Protein AF-0000000084804340 (afdb_homodimer)

InterPro domains:
  IPR000847 LysR, HTH, N-terminal domain [PF00126] (11-67)
  IPR000847 LysR, HTH, N-terminal domain [PS50931] (7-64)
  IPR005119 LysR, substrate-binding [PF03466] (95-293)
  IPR036388 Winged helix-like DNA-binding domain superfamily [G3DSA:1.10.10.10] (9-92)
  IPR036390 Winged helix DNA-binding domain superfamily [SSF46785] (9-114)
  IPR058163 LysR-type transcriptional regulator, proteobacterial-type [PTHR30537] (4-293)

pLDDT: mean 85.54, std 13.51, range [25.03, 98.12]

Radius of gyration: 24.51 Å; Cα contacts (8 Å, |Δi|>4): 1026; chains: 2; bounding box: 71×68×62 Å

Solvent-accessible surface area (backbone atoms only — not comparable to full-atom values): 31819 Å² total; per-residue (Å²): 131,85,75,78,88,68,73,58,64,67,22,50,50,40,43,40,35,23,64,73,62,33,19,51,56,57,23,8,61,74,69,72,47,52,44,66,55,36,51,48,30,44,50,50,45,24,59,74,68,72,45,68,35,61,39,82,47,88,96,35,41,41,63,29,73,60,19,48,56,49,37,54,52,49,46,49,49,48,49,48,48,48,47,46,47,56,61,59,36,79,56,84,55,63,67,49,34,35,35,24,37,46,34,50,43,73,56,44,46,57,86,49,40,58,80,67,28,33,84,90,67,54,40,29,40,36,43,38,54,37,92,71,80,68,53,54,90,74,58,69,26,63,31,38,38,42,72,34,69,88,66,75,57,62,80,66,38,36,56,42,82,71,44,69,44,51,38,38,40,26,24,10,61,71,39,54,72,74,39,80,83,59,84,46,72,67,52,54,52,72,41,59,33,37,24,33,92,48,64,58,65,55,52,51,48,38,44,68,71,69,48,79,88,68,65,84,76,47,53,37,23,26,47,43,56,51,47,21,42,48,38,7,53,72,40,73,33,38,11,64,39,33,54,74,64,38,43,66,36,46,73,74,52,48,25,40,74,59,49,93,65,93,26,68,76,48,27,36,30,43,34,32,41,50,92,45,51,81,37,68,70,48,42,52,49,51,54,46,50,50,61,74,49,54,90,100,129,85,76,77,85,67,74,59,64,68,23,50,51,42,42,39,37,23,64,73,63,34,20,52,57,57,24,7,62,73,70,72,45,51,44,67,55,35,52,48,29,42,50,52,45,25,60,74,68,72,44,69,36,62,39,82,48,90,96,34,42,41,62,30,74,64,18,48,56,49,38,52,51,48,46,48,49,48,48,48,47,49,46,44,48,58,60,59,37,78,57,82,54,61,68,49,34,35,37,25,37,46,33,51,42,72,58,47,46,56,86,50,40,56,81,68,28,32,85,89,68,53,41,30,40,36,42,38,54,38,91,70,79,69,54,52,90,75,58,70,24,62,30,36,39,43,73,33,70,87,65,74,58,62,80,66,37,37,57,42,83,73,44,70,44,50,38,37,40,28,24,11,59,70,37,55,72,75,39,79,84,58,82,45,71,68,52,52,53,72,42,59,32,37,24,33,91,49,64,57,65,55,54,52,48,37,43,69,70,71,48,79,88,68,65,84,75,47,54,37,23,26,46,42,54,51,47,20,42,50,40,8,54,71,41,72,33,38,10,67,40,34,55,75,65,37,44,67,35,47,73,73,51,47,27,40,74,59,50,94,66,94,27,71,76,49,26,36,29,42,35,31,41,50,92,46,52,79,36,68,69,48,43,50,50,51,54,48,49,51,59,73,49,53,91,100

Structure (mmCIF, N/CA/C/O backbone):
data_AF-0000000084804340-model_v1
#
loop_
_entity.id
_entity.type
_entity.pdbx_description
1 polymer 'Transcriptional regulator, LysR family'
#
loop_
_atom_site.group_PDB
_atom_site.id
_atom_site.type_symbol
_atom_site.label_atom_id
_atom_site.label_alt_id
_atom_site.label_comp_id
_atom_site.label_asym_id
_atom_site.label_entity_id
_atom_site.label_seq_id
_atom_site.pdbx_PDB_ins_code
_atom_site.Cartn_x
_atom_site.Cartn_y
_atom_site.Cartn_z
_atom_site.occupancy
_atom_site.B_iso_or_equiv
_atom_site.auth_seq_id
_atom_site.auth_comp_id
_atom_site.auth_asym_id
_atom_site.auth_atom_id
_atom_site.pdbx_PDB_model_num
ATOM 1 N N . MET A 1 1 ? -39.438 -0.736 14.555 1 25.03 1 MET A N 1
ATOM 2 C CA . MET A 1 1 ? -38.281 -0.896 13.703 1 25.03 1 MET A CA 1
ATOM 3 C C . MET A 1 1 ? -38.031 0.36 12.875 1 25.03 1 MET A C 1
ATOM 5 O O . MET A 1 1 ? -38.781 0.659 11.953 1 25.03 1 MET A O 1
ATOM 9 N N . THR A 1 2 ? -37.688 1.571 13.32 1 29.97 2 THR A N 1
ATOM 10 C CA . THR A 1 2 ? -37.75 2.863 12.648 1 29.97 2 THR A CA 1
ATOM 11 C C . THR A 1 2 ? -36.906 2.834 11.359 1 29.97 2 THR A C 1
ATOM 13 O O . THR A 1 2 ? -35.75 2.43 11.375 1 29.97 2 THR A O 1
ATOM 16 N N . ARG A 1 3 ? -37.5 2.725 10.18 1 33.59 3 ARG A N 1
ATOM 17 C CA . ARG A 1 3 ? -37 2.65 8.805 1 33.59 3 ARG A CA 1
ATOM 18 C C . ARG A 1 3 ? -35.969 3.74 8.531 1 33.59 3 ARG A C 1
ATOM 20 O O . ARG A 1 3 ? -36.25 4.926 8.719 1 33.59 3 ARG A O 1
ATOM 27 N N . ARG A 1 4 ? -34.688 3.559 8.664 1 48.66 4 ARG A N 1
ATOM 28 C CA . ARG A 1 4 ? -33.625 4.477 8.32 1 48.66 4 ARG A CA 1
ATOM 29 C C . ARG A 1 4 ? -33.938 5.258 7.055 1 48.66 4 ARG A C 1
ATOM 31 O O . ARG A 1 4 ? -34.344 4.676 6.043 1 48.66 4 ARG A O 1
ATOM 38 N N . ARG A 1 5 ? -34.375 6.449 7.164 1 59.34 5 ARG A N 1
ATOM 39 C CA . ARG A 1 5 ? -34.625 7.309 6.012 1 59.34 5 ARG A CA 1
ATOM 40 C C . ARG A 1 5 ? -33.375 7.469 5.16 1 59.34 5 ARG A C 1
ATOM 42 O O . ARG A 1 5 ? -32.469 8.227 5.512 1 59.34 5 ARG A O 1
ATOM 49 N N . LEU A 1 6 ? -33.219 6.5 4.199 1 64 6 LEU A N 1
ATOM 50 C CA . LEU A 1 6 ? -32.094 6.52 3.279 1 64 6 LEU A CA 1
ATOM 51 C C . LEU A 1 6 ? -32.375 7.391 2.066 1 64 6 LEU A C 1
ATOM 53 O O . LEU A 1 6 ? -33.5 7.422 1.581 1 64 6 LEU A O 1
ATOM 57 N N . PRO A 1 7 ? -31.344 8.234 1.74 1 73.69 7 PRO A N 1
ATOM 58 C CA . PRO A 1 7 ? -31.516 8.859 0.427 1 73.69 7 PRO A CA 1
ATOM 59 C C . PRO A 1 7 ? -31.641 7.832 -0.701 1 73.69 7 PRO A C 1
ATOM 61 O O . PRO A 1 7 ? -31.453 6.637 -0.473 1 73.69 7 PRO A O 1
ATOM 64 N N . SER A 1 8 ? -32.125 8.32 -1.778 1 74.38 8 SER A N 1
ATOM 65 C CA . SER A 1 8 ? -32.156 7.473 -2.967 1 74.38 8 SER A CA 1
ATOM 66 C C . SER A 1 8 ? -30.812 6.805 -3.221 1 74.38 8 SER A C 1
ATOM 68 O O . SER A 1 8 ? -29.781 7.477 -3.303 1 74.38 8 SER A O 1
ATOM 70 N N . LEU A 1 9 ? -30.812 5.551 -3.332 1 74.94 9 LEU A N 1
ATOM 71 C CA . LEU A 1 9 ? -29.594 4.805 -3.582 1 74.94 9 LEU A CA 1
ATOM 72 C C . LEU A 1 9 ? -28.984 5.188 -4.93 1 74.94 9 LEU A C 1
ATOM 74 O O . LEU A 1 9 ? -27.766 5.215 -5.078 1 74.94 9 LEU A O 1
ATOM 78 N N . ILE A 1 10 ? -29.875 5.484 -5.844 1 76.44 10 ILE A N 1
ATOM 79 C CA . ILE A 1 10 ? -29.406 5.879 -7.164 1 76.44 10 ILE A CA 1
ATOM 80 C C . ILE A 1 10 ? -28.703 7.234 -7.078 1 76.44 10 ILE A C 1
ATOM 82 O O . ILE A 1 10 ? -27.688 7.461 -7.738 1 76.44 10 ILE A O 1
ATOM 86 N N . ALA A 1 11 ? -29.25 8.07 -6.223 1 81.88 11 ALA A N 1
ATOM 87 C CA . ALA A 1 11 ? -28.609 9.367 -6.02 1 81.88 11 ALA A CA 1
ATOM 88 C C . ALA A 1 11 ? -27.266 9.219 -5.328 1 81.88 11 ALA A C 1
ATOM 90 O O . ALA A 1 11 ? -26.297 9.922 -5.668 1 81.88 11 ALA A O 1
ATOM 91 N N . LEU A 1 12 ? -27.234 8.289 -4.43 1 82 12 LEU A N 1
ATOM 92 C CA . LEU A 1 12 ? -25.969 8.023 -3.75 1 82 12 LEU A CA 1
ATOM 93 C C . LEU A 1 12 ? -24.922 7.484 -4.727 1 82 12 LEU A C 1
ATOM 95 O O . LEU A 1 12 ? -23.75 7.875 -4.672 1 82 12 LEU A O 1
ATOM 99 N N . ARG A 1 13 ? -25.328 6.598 -5.559 1 83.12 13 ARG A N 1
ATOM 100 C CA . ARG A 1 13 ? -24.438 6.031 -6.562 1 83.12 13 ARG A CA 1
ATOM 101 C C . ARG A 1 13 ? -23.938 7.102 -7.535 1 83.12 13 ARG A C 1
ATOM 103 O O . ARG A 1 13 ? -22.766 7.113 -7.914 1 83.12 13 ARG A O 1
ATOM 110 N N . ALA A 1 14 ? -24.828 7.965 -7.953 1 84.81 14 ALA A N 1
ATOM 111 C CA . ALA A 1 14 ? -24.469 9.078 -8.836 1 84.81 14 ALA A CA 1
ATOM 112 C C . ALA A 1 14 ? -23.438 9.984 -8.172 1 84.81 14 ALA A C 1
ATOM 114 O O . ALA A 1 14 ? -22.438 10.359 -8.797 1 84.81 14 ALA A O 1
ATOM 115 N N . PHE A 1 15 ? -23.688 10.242 -6.906 1 88 15 PHE A N 1
ATOM 116 C CA . PHE A 1 15 ? -22.781 11.086 -6.133 1 88 15 PHE A CA 1
ATOM 117 C C . PHE A 1 15 ? -21.406 10.438 -6.02 1 88 15 PHE A C 1
ATOM 119 O O . PHE A 1 15 ? -20.375 11.094 -6.223 1 88 15 PHE A O 1
ATOM 126 N N . GLU A 1 16 ? -21.516 9.234 -5.676 1 85.5 16 GLU A N 1
ATOM 127 C CA . GLU A 1 16 ? -20.266 8.492 -5.531 1 85.5 16 GLU A CA 1
ATOM 128 C C . GLU A 1 16 ? -19.469 8.5 -6.832 1 85.5 16 GLU A C 1
ATOM 130 O O . GLU A 1 16 ? -18.266 8.719 -6.82 1 85.5 16 GLU A O 1
ATOM 135 N N . SER A 1 17 ? -20.078 8.305 -7.969 1 83.44 17 SER A N 1
ATOM 136 C CA . SER A 1 17 ? -19.453 8.297 -9.289 1 83.44 17 SER A CA 1
ATOM 137 C C . SER A 1 17 ? -18.875 9.664 -9.641 1 83.44 17 SER A C 1
ATOM 139 O O . SER A 1 17 ? -17.75 9.773 -10.133 1 83.44 17 SER A O 1
ATOM 141 N N . VAL A 1 18 ? -19.609 10.633 -9.32 1 85.75 18 VAL A N 1
ATOM 142 C CA . VAL A 1 18 ? -19.172 11.992 -9.609 1 85.75 18 VAL A CA 1
ATOM 143 C C . VAL A 1 18 ? -17.938 12.32 -8.758 1 85.75 18 VAL A C 1
ATOM 145 O O . VAL A 1 18 ? -17 12.945 -9.234 1 85.75 18 VAL A O 1
ATOM 148 N N . GLY A 1 19 ? -18.078 11.945 -7.578 1 83.19 19 GLY A N 1
ATOM 149 C CA . GLY A 1 19 ? -16.938 12.18 -6.703 1 83.19 19 GLY A CA 1
ATOM 150 C C . GLY A 1 19 ? -15.672 11.484 -7.172 1 83.19 19 GLY A C 1
ATOM 151 O O . GLY A 1 19 ? -14.578 12.055 -7.082 1 83.19 19 GLY A O 1
ATOM 152 N N . ARG A 1 20 ? -15.852 10.383 -7.633 1 75.69 20 ARG A N 1
ATOM 153 C CA . ARG A 1 20 ? -14.734 9.562 -8.086 1 75.69 20 ARG A CA 1
ATOM 154 C C . ARG A 1 20 ? -14.188 10.07 -9.414 1 75.69 20 ARG A C 1
ATOM 156 O O . ARG A 1 20 ? -12.969 10.156 -9.602 1 75.69 20 ARG A O 1
ATOM 163 N N . THR A 1 21 ? -15.086 10.492 -10.344 1 74.56 21 THR A N 1
ATOM 164 C CA . THR A 1 21 ? -14.703 10.828 -11.711 1 74.56 21 THR A CA 1
ATOM 165 C C . THR A 1 21 ? -14.445 12.328 -11.844 1 74.56 21 THR A C 1
ATOM 167 O O . THR A 1 21 ? -13.805 12.766 -12.805 1 74.56 21 THR A O 1
ATOM 170 N N . GLY A 1 22 ? -15.062 13.023 -10.914 1 78 22 GLY A N 1
ATOM 171 C CA . GLY A 1 22 ? -14.977 14.477 -10.961 1 78 22 GLY A CA 1
ATOM 172 C C . GLY A 1 22 ? -15.789 15.094 -12.086 1 78 22 GLY A C 1
ATOM 173 O O . GLY A 1 22 ? -15.578 16.25 -12.445 1 78 22 GLY A O 1
ATOM 174 N N . SER A 1 23 ? -16.641 14.242 -12.672 1 82.25 23 SER A N 1
ATOM 175 C CA . SER A 1 23 ? -17.359 14.688 -13.859 1 82.25 23 SER A CA 1
ATOM 176 C C . SER A 1 23 ? -18.781 14.125 -13.867 1 82.25 23 SER A C 1
ATOM 178 O O . SER A 1 23 ? -18.984 12.922 -13.68 1 82.25 23 SER A O 1
ATOM 180 N N . VAL A 1 24 ? -19.703 15.039 -14.133 1 85.62 24 VAL A N 1
ATOM 181 C CA . VAL A 1 24 ? -21.109 14.648 -14.25 1 85.62 24 VAL A CA 1
ATOM 182 C C . VAL A 1 24 ? -21.312 13.82 -15.516 1 85.62 24 VAL A C 1
ATOM 184 O O . VAL A 1 24 ? -22.047 12.828 -15.5 1 85.62 24 VAL A O 1
ATOM 187 N N . ARG A 1 25 ? -20.594 14.219 -16.469 1 84.75 25 ARG A N 1
ATOM 188 C CA . ARG A 1 25 ? -20.703 13.477 -17.719 1 84.75 25 ARG A CA 1
ATOM 189 C C . ARG A 1 25 ? -20.141 12.07 -17.578 1 84.75 25 ARG A C 1
ATOM 191 O O . ARG A 1 25 ? -20.766 11.102 -18.016 1 84.75 25 ARG A O 1
ATOM 198 N N . ALA A 1 26 ? -19.016 12.008 -17.016 1 81.5 26 ALA A N 1
ATOM 199 C CA . ALA A 1 26 ? -18.375 10.719 -16.828 1 81.5 26 ALA A CA 1
ATOM 200 C C . ALA A 1 26 ? -19.234 9.805 -15.945 1 81.5 26 ALA A C 1
ATOM 202 O O . ALA A 1 26 ? -19.328 8.602 -16.203 1 81.5 26 ALA A O 1
ATOM 203 N N . ALA A 1 27 ? -19.797 10.375 -15.008 1 85.44 27 ALA A N 1
ATOM 204 C CA . ALA A 1 27 ? -20.703 9.617 -14.133 1 85.44 27 ALA A CA 1
ATOM 205 C C . ALA A 1 27 ? -21.906 9.102 -14.906 1 85.44 27 ALA A C 1
ATOM 207 O O . ALA A 1 27 ? -22.344 7.965 -14.703 1 85.44 27 ALA A O 1
ATOM 208 N N . GLY A 1 28 ? -22.438 9.906 -15.672 1 84.88 28 GLY A N 1
ATOM 209 C CA . GLY A 1 28 ? -23.531 9.477 -16.516 1 84.88 28 GLY A CA 1
ATOM 210 C C . GLY A 1 28 ? -23.188 8.289 -17.391 1 84.88 28 GLY A C 1
ATOM 211 O O . GLY A 1 28 ? -23.953 7.328 -17.484 1 84.88 28 GLY A O 1
ATOM 212 N N . ASP A 1 29 ? -22.031 8.344 -17.938 1 78.25 29 ASP A N 1
ATOM 213 C CA . ASP A 1 29 ? -21.547 7.246 -18.766 1 78.25 29 ASP A CA 1
ATOM 214 C C . ASP A 1 29 ? -21.406 5.965 -17.953 1 78.25 29 ASP A C 1
ATOM 216 O O . ASP A 1 29 ? -21.828 4.895 -18.391 1 78.25 29 ASP A O 1
ATOM 220 N N . GLU A 1 30 ? -20.922 6.117 -16.812 1 76.5 30 GLU A N 1
ATOM 221 C CA . GLU A 1 30 ? -20.719 4.969 -15.938 1 76.5 30 GLU A CA 1
ATOM 222 C C . GLU A 1 30 ? -22.047 4.34 -15.516 1 76.5 30 GLU A C 1
ATOM 224 O O . GLU A 1 30 ? -22.156 3.115 -15.461 1 76.5 30 GLU A O 1
ATOM 229 N N . LEU A 1 31 ? -23 5.133 -15.289 1 77.94 31 LEU A N 1
ATOM 230 C CA . LEU A 1 31 ? -24.266 4.676 -14.758 1 77.94 31 LEU A CA 1
ATOM 231 C C . LEU A 1 31 ? -25.266 4.422 -15.883 1 77.94 31 LEU A C 1
ATOM 233 O O . LEU A 1 31 ? -26.406 3.992 -15.633 1 77.94 31 LEU A O 1
ATOM 237 N N . ALA A 1 32 ? -24.75 4.711 -17.109 1 77.69 32 ALA A N 1
ATOM 238 C CA . ALA A 1 32 ? -25.578 4.52 -18.312 1 77.69 32 ALA A CA 1
ATOM 239 C C . ALA A 1 32 ? -26.859 5.352 -18.219 1 77.69 32 ALA A C 1
ATOM 241 O O . ALA A 1 32 ? -27.953 4.852 -18.5 1 77.69 32 ALA A O 1
ATOM 242 N N . VAL A 1 33 ? -26.719 6.598 -17.766 1 80.06 33 VAL A N 1
ATOM 243 C CA . VAL A 1 33 ? -27.797 7.57 -17.719 1 80.06 33 VAL A CA 1
ATOM 244 C C . VAL A 1 33 ? -27.312 8.914 -18.266 1 80.06 33 VAL A C 1
ATOM 246 O O . VAL A 1 33 ? -26.109 9.117 -18.438 1 80.06 33 VAL A O 1
ATOM 249 N N . SER A 1 34 ? -28.203 9.773 -18.641 1 82.88 34 SER A N 1
ATOM 250 C CA . SER A 1 34 ? -27.844 11.086 -19.156 1 82.88 34 SER A CA 1
ATOM 251 C C . SER A 1 34 ? -27.234 11.961 -18.062 1 82.88 34 SER A C 1
ATOM 253 O O . SER A 1 34 ? -27.469 11.734 -16.875 1 82.88 34 SER A O 1
ATOM 255 N N . HIS A 1 35 ? -26.469 12.938 -18.531 1 87.69 35 HIS A N 1
ATOM 256 C CA . HIS A 1 35 ? -25.875 13.898 -17.609 1 87.69 35 HIS A CA 1
ATOM 257 C C . HIS A 1 35 ? -26.953 14.664 -16.859 1 87.69 35 HIS A C 1
ATOM 259 O O . HIS A 1 35 ? -26.766 15.008 -15.68 1 87.69 35 HIS A O 1
ATOM 265 N N . THR A 1 36 ? -28.062 14.859 -17.5 1 87.69 36 THR A N 1
ATOM 266 C CA . THR A 1 36 ? -29.156 15.57 -16.875 1 87.69 36 THR A CA 1
ATOM 267 C C . THR A 1 36 ? -29.719 14.773 -15.703 1 87.69 36 THR A C 1
ATOM 269 O O . THR A 1 36 ? -30.078 15.336 -14.664 1 87.69 36 THR A O 1
ATOM 272 N N . VAL A 1 37 ? -29.797 13.492 -15.906 1 84.56 37 VAL A N 1
ATOM 273 C CA . VAL A 1 37 ? -30.281 12.578 -14.883 1 84.56 37 VAL A CA 1
ATOM 274 C C . VAL A 1 37 ? -29.312 12.562 -13.703 1 84.56 37 VAL A C 1
ATOM 276 O O . VAL A 1 37 ? -29.734 12.617 -12.547 1 84.56 37 VAL A O 1
ATOM 279 N N . VAL A 1 38 ? -28.062 12.508 -13.992 1 91.25 38 VAL A N 1
ATOM 280 C CA . VAL A 1 38 ? -27.047 12.523 -12.938 1 91.25 38 VAL A CA 1
ATOM 281 C C . VAL A 1 38 ? -27.141 13.828 -12.148 1 91.25 38 VAL A C 1
ATOM 283 O O . VAL A 1 38 ? -27.125 13.82 -10.914 1 91.25 38 VAL A O 1
ATOM 286 N N . SER A 1 39 ? -27.25 14.938 -12.859 1 90.56 39 SER A N 1
ATOM 287 C CA . SER A 1 39 ? -27.359 16.25 -12.219 1 90.56 39 SER A CA 1
ATOM 288 C C . SER A 1 39 ? -28.578 16.328 -11.32 1 90.56 39 SER A C 1
ATOM 290 O O . SER A 1 39 ? -28.5 16.859 -10.211 1 90.56 39 SER A O 1
ATOM 292 N N . ARG A 1 40 ? -29.641 15.797 -11.75 1 88.88 40 ARG A N 1
ATOM 293 C CA . ARG A 1 40 ? -30.875 15.789 -10.969 1 88.88 40 ARG A CA 1
ATOM 294 C C . ARG A 1 40 ? -30.719 14.953 -9.703 1 88.88 40 ARG A C 1
ATOM 296 O O . ARG A 1 40 ? -31.172 15.352 -8.625 1 88.88 40 ARG A O 1
ATOM 303 N N . HIS A 1 41 ? -30.094 13.789 -9.883 1 87.81 41 HIS A N 1
ATOM 304 C CA . HIS A 1 41 ? -29.844 12.938 -8.734 1 87.81 41 HIS A CA 1
ATOM 305 C C . HIS A 1 41 ? -29 13.656 -7.691 1 87.81 41 HIS A C 1
ATOM 307 O O . HIS A 1 41 ? -29.266 13.562 -6.488 1 87.81 41 HIS A O 1
ATOM 313 N N . LEU A 1 42 ? -28 14.383 -8.141 1 90.69 42 LEU A N 1
ATOM 314 C CA . LEU A 1 42 ? -27.125 15.125 -7.242 1 90.69 42 LEU A CA 1
ATOM 315 C C . LEU A 1 42 ? -27.891 16.219 -6.512 1 90.69 42 LEU A C 1
ATOM 317 O O . LEU A 1 42 ? -27.719 16.406 -5.305 1 90.69 42 LEU A O 1
ATOM 321 N N . GLN A 1 43 ? -28.688 16.891 -7.246 1 90.31 43 GLN A N 1
ATOM 322 C CA . GLN A 1 43 ? -29.5 17.969 -6.668 1 90.31 43 GLN A CA 1
ATOM 323 C C . GLN A 1 43 ? -30.469 17.406 -5.625 1 90.31 43 GLN A C 1
ATOM 325 O O . GLN A 1 43 ? -30.609 17.984 -4.543 1 90.31 43 GLN A O 1
ATOM 330 N N . ASN A 1 44 ? -31.109 16.344 -6 1 86.56 44 ASN A N 1
ATOM 331 C CA . ASN A 1 44 ? -32.031 15.703 -5.082 1 86.56 44 ASN A CA 1
ATOM 332 C C . ASN A 1 44 ? -31.344 15.234 -3.809 1 86.56 44 ASN A C 1
ATOM 334 O O . ASN A 1 44 ? -31.891 15.359 -2.713 1 86.56 44 ASN A O 1
ATOM 338 N N . LEU A 1 45 ? -30.219 14.688 -3.986 1 87.38 45 LEU A N 1
ATOM 339 C CA . LEU A 1 45 ? -29.453 14.203 -2.842 1 87.38 45 LEU A CA 1
ATOM 34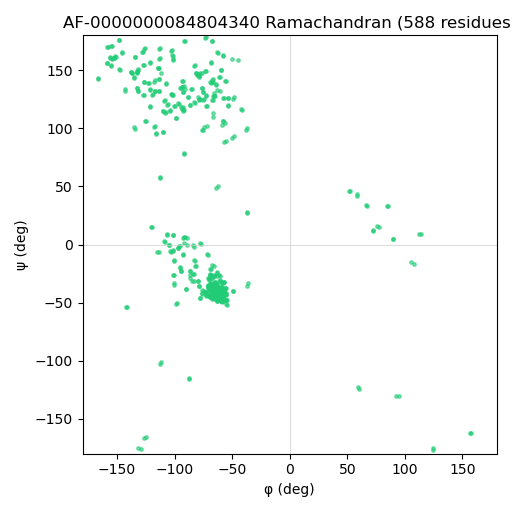0 C C . LEU A 1 45 ? -29.062 15.352 -1.916 1 87.38 45 LEU A C 1
ATOM 342 O O . LEU A 1 45 ? -29.234 15.25 -0.697 1 87.38 45 LEU A O 1
ATOM 346 N N . GLN A 1 46 ? -28.594 16.422 -2.539 1 90.69 46 GLN A N 1
ATOM 347 C CA . GLN A 1 46 ? -28.188 17.594 -1.762 1 90.69 46 GLN A CA 1
ATOM 348 C C . GLN A 1 46 ? -29.391 18.219 -1.061 1 90.69 46 GLN A C 1
ATOM 350 O O . GLN A 1 46 ? -29.297 18.641 0.094 1 90.69 46 GLN A O 1
ATOM 355 N N . LYS A 1 47 ? -30.531 18.234 -1.69 1 85.69 47 LYS A N 1
ATOM 356 C CA . LYS A 1 47 ? -31.781 18.734 -1.1 1 85.69 47 LYS A CA 1
ATOM 357 C C . LYS A 1 47 ? -32.219 17.859 0.07 1 85.69 47 LYS A C 1
ATOM 359 O O . LYS A 1 47 ? -32.625 18.375 1.116 1 85.69 47 LYS A O 1
ATOM 364 N N . PHE A 1 48 ? -32.156 16.609 -0.197 1 81.06 48 PHE A N 1
ATOM 365 C CA . PHE A 1 48 ? -32.531 15.656 0.842 1 81.06 48 PHE A CA 1
ATOM 366 C C . PHE A 1 48 ? -31.656 15.836 2.082 1 81.06 48 PHE A C 1
ATOM 368 O O . PHE A 1 48 ? -32.156 15.797 3.207 1 81.06 48 PHE A O 1
ATOM 375 N N . LEU A 1 49 ? -30.375 16.094 1.809 1 82.88 49 LEU A N 1
ATOM 376 C CA . LEU A 1 49 ? -29.406 16.172 2.896 1 82.88 49 LEU A CA 1
ATOM 377 C C . LEU A 1 49 ? -29.359 17.594 3.477 1 82.88 49 LEU A C 1
ATOM 379 O O . LEU A 1 49 ? -28.875 17.797 4.59 1 82.88 49 LEU A O 1
ATOM 383 N N . GLY A 1 50 ? -29.766 18.547 2.701 1 85.94 50 GLY A N 1
ATOM 384 C CA . GLY A 1 50 ? -29.75 19.938 3.123 1 85.94 50 GLY A CA 1
ATOM 385 C C . GLY A 1 50 ? -28.359 20.547 3.098 1 85.94 50 GLY A C 1
ATOM 386 O O . GLY A 1 50 ? -28.109 21.531 3.795 1 85.94 50 GLY A O 1
ATOM 387 N N . VAL A 1 51 ? -27.484 19.875 2.412 1 84.94 51 VAL A N 1
ATOM 388 C CA . VAL A 1 51 ? -26.125 20.375 2.326 1 84.94 51 VAL A CA 1
ATOM 389 C C . VAL A 1 51 ? -25.609 20.234 0.894 1 84.94 51 VAL A C 1
ATOM 391 O O . VAL A 1 51 ? -25.984 19.312 0.177 1 84.94 51 VAL A O 1
ATOM 394 N N . ALA A 1 52 ? -24.766 21.156 0.505 1 89 52 ALA A N 1
ATOM 395 C CA . ALA A 1 52 ? -24.094 21.047 -0.793 1 89 52 ALA A CA 1
ATOM 396 C C . ALA A 1 52 ? -22.938 20.062 -0.746 1 89 52 ALA A C 1
ATOM 398 O O . ALA A 1 52 ? -22.062 20.156 0.121 1 89 52 ALA A O 1
ATOM 399 N N . LEU A 1 53 ? -23.016 19.094 -1.673 1 89.25 53 LEU A N 1
ATOM 400 C CA . LEU A 1 53 ? -21.984 18.078 -1.719 1 89.25 53 LEU A CA 1
ATOM 401 C C . LEU A 1 53 ? -20.984 18.359 -2.836 1 89.25 53 LEU A C 1
ATOM 403 O O . LEU A 1 53 ? -19.844 17.906 -2.779 1 89.25 53 LEU A O 1
ATOM 407 N N . VAL A 1 54 ? -21.484 19.094 -3.877 1 89.19 54 VAL A N 1
ATOM 408 C CA . VAL A 1 54 ? -20.656 19.375 -5.051 1 89.19 54 VAL A CA 1
ATOM 409 C C . VAL A 1 54 ? -20.75 20.859 -5.41 1 89.19 54 VAL A C 1
ATOM 411 O O . VAL A 1 54 ? -21.734 21.516 -5.07 1 89.19 54 VAL A O 1
ATOM 414 N N . ARG A 1 55 ? -19.656 21.312 -5.953 1 86.12 55 ARG A N 1
ATOM 415 C CA . ARG A 1 55 ? -19.688 22.672 -6.496 1 86.12 55 ARG A CA 1
ATOM 416 C C . ARG A 1 55 ? -19.016 22.719 -7.863 1 86.12 55 ARG A C 1
ATOM 418 O O . ARG A 1 55 ? -18.125 21.922 -8.164 1 86.12 55 ARG A O 1
ATOM 425 N N . GLY A 1 56 ? -19.656 23.562 -8.641 1 80.25 56 GLY A N 1
ATOM 426 C CA . GLY A 1 56 ? -19.078 23.75 -9.969 1 80.25 56 GLY A CA 1
ATOM 427 C C . GLY A 1 56 ? -17.672 24.297 -9.938 1 80.25 56 GLY A C 1
ATOM 428 O O . GLY A 1 56 ? -17.344 25.125 -9.086 1 80.25 56 GLY A O 1
ATOM 429 N N . GLU A 1 57 ? -16.906 23.734 -10.609 1 70.81 57 GLU A N 1
ATOM 430 C CA . GLU A 1 57 ? -15.555 24.266 -10.805 1 70.81 57 GLU A CA 1
ATOM 431 C C . GLU A 1 57 ? -15.148 24.203 -12.281 1 70.81 57 GLU A C 1
ATOM 433 O O . GLU A 1 57 ? -14.727 23.156 -12.773 1 70.81 57 GLU A O 1
ATOM 438 N N . GLY A 1 58 ? -15.242 25.312 -12.922 1 67.94 58 GLY A N 1
ATOM 439 C CA . GLY A 1 58 ? -14.969 25.344 -14.352 1 67.94 58 GLY A CA 1
ATOM 440 C C . GLY A 1 58 ? -15.875 24.438 -15.148 1 67.94 58 GLY A C 1
ATOM 441 O O . GLY A 1 58 ? -17.094 24.578 -15.117 1 67.94 58 GLY A O 1
ATOM 442 N N . ARG A 1 59 ? -15.305 23.5 -15.898 1 62.34 59 ARG A N 1
ATOM 443 C CA . ARG A 1 59 ? -16.078 22.594 -16.734 1 62.34 59 ARG A CA 1
ATOM 444 C C . ARG A 1 59 ? -16.422 21.312 -15.969 1 62.34 59 ARG A C 1
ATOM 446 O O . ARG A 1 59 ? -17.062 20.422 -16.516 1 62.34 59 ARG A O 1
ATOM 453 N N . GLY A 1 60 ? -16 21.25 -14.703 1 74.5 60 GLY A N 1
ATOM 454 C CA . GLY A 1 60 ? -16.281 20.031 -13.945 1 74.5 60 GLY A CA 1
ATOM 455 C C . GLY A 1 60 ? -16.875 20.312 -12.578 1 74.5 60 GLY A C 1
ATOM 456 O O . GLY A 1 60 ? -17.469 21.359 -12.352 1 74.5 60 GLY A O 1
ATOM 457 N N . VAL A 1 61 ? -17.047 19.219 -11.812 1 81 61 VAL A N 1
ATOM 458 C CA . VAL A 1 61 ? -17.625 19.297 -10.469 1 81 61 VAL A CA 1
ATOM 459 C C . VAL A 1 61 ? -16.594 18.828 -9.438 1 81 61 VAL A C 1
ATOM 461 O O . VAL A 1 61 ? -15.812 17.922 -9.703 1 81 61 VAL A O 1
ATOM 464 N N . ILE A 1 62 ? -16.453 19.625 -8.406 1 81.81 62 ILE A N 1
ATOM 465 C CA . ILE A 1 62 ? -15.594 19.203 -7.301 1 81.81 62 ILE A CA 1
ATOM 466 C C . ILE A 1 62 ? -16.438 19 -6.047 1 81.81 62 ILE A C 1
ATOM 468 O O . ILE A 1 62 ? -17.516 19.578 -5.906 1 81.81 62 ILE A O 1
ATOM 472 N N . LEU A 1 63 ? -15.969 18.125 -5.219 1 82.94 63 LEU A N 1
ATOM 473 C CA . LEU A 1 63 ? -16.656 17.859 -3.965 1 82.94 63 LEU A CA 1
ATOM 474 C C . LEU A 1 63 ? -16.406 18.984 -2.957 1 82.94 63 LEU A C 1
ATOM 476 O O . LEU A 1 63 ? -15.289 19.5 -2.867 1 82.94 63 LEU A O 1
ATOM 480 N N . THR A 1 64 ? -17.516 19.406 -2.311 1 81 64 THR A N 1
ATOM 481 C CA . THR A 1 64 ? -17.359 20.266 -1.145 1 81 64 THR A CA 1
ATOM 482 C C . THR A 1 64 ? -16.719 19.516 0.01 1 81 64 THR A C 1
ATOM 484 O O . THR A 1 64 ? -16.484 18.297 -0.092 1 81 64 THR A O 1
ATOM 487 N N . GLU A 1 65 ? -16.469 20.219 1.025 1 73.75 65 GLU A N 1
ATOM 488 C CA . GLU A 1 65 ? -15.938 19.547 2.215 1 73.75 65 GLU A CA 1
ATOM 489 C C . GLU A 1 65 ? -16.906 18.484 2.73 1 73.75 65 GLU A C 1
ATOM 491 O O . GLU A 1 65 ? -16.484 17.359 3.041 1 73.75 65 GLU A O 1
ATOM 496 N N . ALA A 1 66 ? -18.094 18.906 2.818 1 79.56 66 ALA A N 1
ATOM 497 C CA . ALA A 1 66 ? -19.141 17.953 3.191 1 79.56 66 ALA A CA 1
ATOM 498 C C . ALA A 1 66 ? -19.234 16.812 2.18 1 79.56 66 ALA A C 1
ATOM 500 O O . ALA A 1 66 ? -19.469 15.656 2.555 1 79.56 66 ALA A O 1
ATOM 501 N N . GLY A 1 67 ? -19.031 17.156 0.98 1 84 67 GLY A N 1
ATOM 502 C CA . GLY A 1 67 ? -19.047 16.172 -0.086 1 84 67 GLY A CA 1
ATOM 503 C C . GLY A 1 67 ? -17.938 15.141 0.029 1 84 67 GLY A C 1
ATOM 504 O O . GLY A 1 67 ? -18.172 13.945 -0.178 1 84 67 GLY A O 1
ATOM 505 N N . LEU A 1 68 ? -16.828 15.578 0.331 1 77.25 68 LEU A N 1
ATOM 506 C CA . LEU A 1 68 ? -15.68 14.695 0.463 1 77.25 68 LEU A CA 1
ATOM 507 C C . LEU A 1 68 ? -15.891 13.695 1.595 1 77.25 68 LEU A C 1
ATOM 509 O O . LEU A 1 68 ? -15.656 12.5 1.424 1 77.25 68 LEU A O 1
ATOM 513 N N . SER A 1 69 ? -16.359 14.195 2.662 1 71.62 69 SER A N 1
ATOM 514 C CA . SER A 1 69 ? -16.641 13.344 3.812 1 71.62 69 SER A CA 1
ATOM 515 C C . SER A 1 69 ? -17.734 12.32 3.488 1 71.62 69 SER A C 1
ATOM 517 O O . SER A 1 69 ? -17.578 11.133 3.781 1 71.62 69 SER A O 1
ATOM 519 N N . PHE A 1 70 ? -18.734 12.859 2.943 1 79.06 70 PHE A N 1
ATOM 520 C CA . PHE A 1 70 ? -19.859 12.008 2.586 1 79.06 70 PHE A CA 1
ATOM 521 C C . PHE A 1 70 ? -19.453 10.984 1.536 1 79.06 70 PHE A C 1
ATOM 523 O O . PHE A 1 70 ? -19.844 9.812 1.612 1 79.06 70 PHE A O 1
ATOM 530 N N . HIS A 1 71 ? -18.594 11.414 0.671 1 80.88 71 HIS A N 1
ATOM 531 C CA . HIS A 1 71 ? -18.141 10.531 -0.397 1 80.88 71 HIS A CA 1
ATOM 532 C C . HIS A 1 71 ? -17.312 9.375 0.159 1 80.88 71 HIS A C 1
ATOM 534 O O . HIS A 1 71 ? -17.484 8.227 -0.266 1 80.88 71 HIS A O 1
ATOM 540 N N . GLN A 1 72 ? -16.578 9.633 1.008 1 68.06 72 GLN A N 1
ATOM 541 C CA . GLN A 1 72 ? -15.773 8.586 1.633 1 68.06 72 GLN A CA 1
ATOM 542 C C . GLN A 1 72 ? -16.656 7.535 2.291 1 68.06 72 GLN A C 1
ATOM 544 O O . GLN A 1 72 ? -16.422 6.332 2.129 1 68.06 72 GLN A O 1
ATOM 549 N N . GLN A 1 73 ? -17.625 8.031 2.943 1 68.88 73 GLN A N 1
ATOM 550 C CA . GLN A 1 73 ? -18.531 7.133 3.645 1 68.88 73 GLN A CA 1
ATOM 551 C C . GLN A 1 73 ? -19.375 6.328 2.66 1 68.88 73 GLN A C 1
ATOM 553 O O . GLN A 1 73 ? -19.547 5.121 2.826 1 68.88 73 GLN A O 1
ATOM 558 N N . ILE A 1 74 ? -19.812 7.043 1.722 1 74.69 74 ILE A N 1
ATOM 559 C CA . ILE A 1 74 ? -20.688 6.387 0.749 1 74.69 74 ILE A CA 1
ATOM 560 C C . ILE A 1 74 ? -19.875 5.391 -0.074 1 74.69 74 ILE A C 1
ATOM 562 O O . ILE A 1 74 ? -20.344 4.289 -0.363 1 74.69 74 ILE A O 1
ATOM 566 N N . SER A 1 75 ? -18.719 5.836 -0.366 1 70.94 75 SER A N 1
ATOM 567 C CA . SER A 1 75 ? -17.844 4.922 -1.104 1 70.94 75 SER A CA 1
ATOM 568 C C . SER A 1 75 ? -17.578 3.65 -0.305 1 70.94 75 SER A C 1
ATOM 570 O O . SER A 1 75 ? -17.641 2.547 -0.851 1 70.94 75 SER A O 1
ATOM 572 N N . GLN A 1 76 ? -17.406 3.773 0.877 1 62.5 76 GLN A N 1
ATOM 573 C CA . GLN A 1 76 ? -17.203 2.623 1.753 1 62.5 76 GLN A CA 1
ATOM 574 C C . GLN A 1 76 ? -18.469 1.755 1.804 1 62.5 76 GLN A C 1
ATOM 576 O O . GLN A 1 76 ? -18.375 0.525 1.774 1 62.5 76 GLN A O 1
ATOM 581 N N . ALA A 1 77 ? -19.547 2.43 1.963 1 64.06 77 ALA A N 1
ATOM 582 C CA . ALA A 1 77 ? -20.812 1.695 1.984 1 64.06 77 ALA A CA 1
ATOM 583 C C . ALA A 1 77 ? -21 0.888 0.704 1 64.06 77 ALA A C 1
ATOM 585 O O . ALA A 1 77 ? -21.406 -0.278 0.75 1 64.06 77 ALA A O 1
ATOM 586 N N . PHE A 1 78 ? -20.672 1.521 -0.36 1 66.94 78 PHE A N 1
ATOM 587 C CA . PHE A 1 78 ? -20.844 0.815 -1.624 1 66.94 78 PHE A CA 1
ATOM 588 C C . PHE A 1 78 ? -19.828 -0.317 -1.752 1 66.94 78 PHE A C 1
ATOM 590 O O . PHE A 1 78 ? -20.141 -1.37 -2.316 1 66.94 78 PHE A O 1
ATOM 597 N N . ASP A 1 79 ? -18.75 -0.083 -1.16 1 59.75 79 ASP A N 1
ATOM 598 C CA . ASP A 1 79 ? -17.781 -1.164 -1.116 1 59.75 79 ASP A CA 1
ATOM 599 C C . ASP A 1 79 ? -18.297 -2.348 -0.305 1 59.75 79 ASP A C 1
ATOM 601 O O . ASP A 1 79 ? -18.125 -3.502 -0.703 1 59.75 79 ASP A O 1
ATOM 605 N N . ILE A 1 80 ? -18.922 -2.035 0.731 1 55.66 80 ILE A N 1
ATOM 606 C CA . ILE A 1 80 ? -19.516 -3.064 1.58 1 55.66 80 ILE A CA 1
ATOM 607 C C . ILE A 1 80 ? -20.609 -3.791 0.816 1 55.66 80 ILE A C 1
ATOM 609 O O . ILE A 1 80 ? -20.672 -5.023 0.816 1 55.66 80 ILE A O 1
ATOM 613 N N . ILE A 1 81 ? -21.391 -3.002 0.202 1 59.12 81 ILE A N 1
ATOM 614 C CA . ILE A 1 81 ? -22.484 -3.59 -0.563 1 59.12 81 ILE A CA 1
ATOM 615 C C . ILE A 1 81 ? -21.922 -4.465 -1.682 1 59.12 81 ILE A C 1
ATOM 617 O O . ILE A 1 81 ? -22.391 -5.578 -1.906 1 59.12 81 ILE A O 1
ATOM 621 N N . ALA A 1 82 ? -20.984 -3.832 -2.305 1 57.25 82 ALA A N 1
ATOM 622 C CA . ALA A 1 82 ? -20.359 -4.598 -3.387 1 57.25 82 ALA A CA 1
ATOM 623 C C . ALA A 1 82 ? -19.781 -5.91 -2.869 1 57.25 82 ALA A C 1
ATOM 625 O O . ALA A 1 82 ? -19.984 -6.965 -3.477 1 57.25 82 ALA A O 1
ATOM 626 N N . ARG A 1 83 ? -19.203 -5.758 -1.838 1 53.94 83 ARG A N 1
ATOM 627 C CA . ARG A 1 83 ? -18.625 -6.945 -1.214 1 53.94 83 ARG A CA 1
ATOM 628 C C . ARG A 1 83 ? -19.719 -7.934 -0.81 1 53.94 83 ARG A C 1
ATOM 630 O O . ARG A 1 83 ? -19.578 -9.141 -1.024 1 53.94 83 ARG A O 1
ATOM 637 N N . ALA A 1 84 ? -20.641 -7.398 -0.222 1 51.53 84 ALA A N 1
ATOM 638 C CA . ALA A 1 84 ? -21.766 -8.242 0.185 1 51.53 84 ALA A CA 1
ATOM 639 C C . ALA A 1 84 ? -22.422 -8.906 -1.023 1 51.53 84 ALA A C 1
ATOM 641 O O . ALA A 1 84 ? -22.797 -10.078 -0.964 1 51.53 84 ALA A O 1
ATOM 642 N N . THR A 1 85 ? -22.641 -8.039 -1.963 1 50.94 85 THR A N 1
ATOM 643 C CA . THR A 1 85 ? -23.266 -8.555 -3.18 1 50.94 85 THR A CA 1
ATOM 644 C C . THR A 1 85 ? -22.391 -9.648 -3.801 1 50.94 85 THR A C 1
ATOM 646 O O . THR A 1 85 ? -22.906 -10.688 -4.234 1 50.94 85 THR A O 1
ATOM 649 N N . MET A 1 86 ? -21.172 -9.219 -3.863 1 47.31 86 MET A N 1
ATOM 650 C CA . MET A 1 86 ? -20.25 -10.219 -4.383 1 47.31 86 MET A CA 1
ATOM 651 C C . MET A 1 86 ? -20.297 -11.492 -3.553 1 47.31 86 MET A C 1
ATOM 653 O O . MET A 1 86 ? -20.266 -12.602 -4.102 1 47.31 86 MET A O 1
ATOM 657 N N . ASN A 1 87 ? -20.359 -11.125 -2.379 1 45.78 87 ASN A N 1
ATOM 658 C CA . ASN A 1 87 ? -20.391 -12.25 -1.454 1 45.78 87 ASN A CA 1
ATOM 659 C C . ASN A 1 87 ? -21.734 -12.992 -1.528 1 45.78 87 ASN A C 1
ATOM 661 O O . ASN A 1 87 ? -21.812 -14.172 -1.174 1 45.78 87 ASN A O 1
ATOM 665 N N . ALA A 1 88 ? -22.734 -12.133 -1.753 1 43.84 88 ALA A N 1
ATOM 666 C CA . ALA A 1 88 ? -24.047 -12.766 -1.867 1 43.84 88 ALA A CA 1
ATOM 667 C C . ALA A 1 88 ? -24.14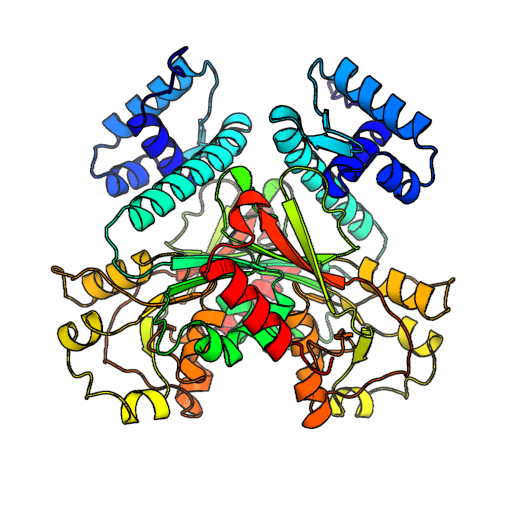1 -13.594 -3.143 1 43.84 88 ALA A C 1
ATOM 669 O O . ALA A 1 88 ? -25.047 -14.422 -3.281 1 43.84 88 ALA A O 1
ATOM 670 N N . ARG A 1 89 ? -23.453 -13.008 -4.039 1 42.03 89 ARG A N 1
ATOM 671 C CA . ARG A 1 89 ? -23.484 -13.898 -5.199 1 42.03 89 ARG A CA 1
ATOM 672 C C . ARG A 1 89 ? -23.031 -15.305 -4.832 1 42.03 89 ARG A C 1
ATOM 674 O O . ARG A 1 89 ? -22.141 -15.477 -4.004 1 42.03 89 ARG A O 1
ATOM 681 N N . PRO A 1 90 ? -23.875 -16.125 -5.039 1 40.38 90 PRO A N 1
ATOM 682 C CA . PRO A 1 90 ? -23.5 -17.516 -4.797 1 40.38 90 PRO A CA 1
ATOM 683 C C . PRO A 1 90 ? -22.062 -17.828 -5.199 1 40.38 90 PRO A C 1
ATOM 685 O O . PRO A 1 90 ? -21.797 -18.109 -6.367 1 40.38 90 PRO A O 1
ATOM 688 N N . SER A 1 91 ? -21.172 -16.969 -5.215 1 43.72 91 SER A N 1
ATOM 689 C CA . SER A 1 91 ? -19.953 -17.703 -5.516 1 43.72 91 SER A CA 1
ATOM 690 C C . SER A 1 91 ? -19.703 -18.797 -4.484 1 43.72 91 SER A C 1
ATOM 692 O O . SER A 1 91 ? -19.891 -18.578 -3.285 1 43.72 91 SER A O 1
ATOM 694 N N . SER A 1 92 ? -19.906 -19.938 -4.852 1 49.66 92 SER A N 1
ATOM 695 C CA . SER A 1 92 ? -19.734 -21.188 -4.098 1 49.66 92 SER A CA 1
ATOM 696 C C . SER A 1 92 ? -18.5 -21.094 -3.193 1 49.66 92 SER A C 1
ATOM 698 O O . SER A 1 92 ? -18.406 -21.828 -2.205 1 49.66 92 SER A O 1
ATOM 700 N N . LEU A 1 93 ? -17.5 -20.438 -3.656 1 57.5 93 LEU A N 1
ATOM 701 C CA . LEU A 1 93 ? -16.328 -20.688 -2.812 1 57.5 93 LEU A CA 1
ATOM 702 C C . LEU A 1 93 ? -16.219 -19.625 -1.722 1 57.5 93 LEU A C 1
ATOM 704 O O . LEU A 1 93 ? -16.453 -18.438 -1.971 1 57.5 93 LEU A O 1
ATOM 708 N N . PRO A 1 94 ? -16.281 -19.953 -0.548 1 64.75 94 PRO A N 1
ATOM 709 C CA . PRO A 1 94 ? -16.031 -19.078 0.591 1 64.75 94 PRO A CA 1
ATOM 710 C C . PRO A 1 94 ? -14.836 -18.156 0.38 1 64.75 94 PRO A C 1
ATOM 712 O O . PRO A 1 94 ? -13.789 -18.594 -0.106 1 64.75 94 PRO A O 1
ATOM 715 N N . THR A 1 95 ? -15.125 -16.797 0.35 1 83.75 95 THR A N 1
ATOM 716 C CA . THR A 1 95 ? -14.031 -15.828 0.246 1 83.75 95 THR A CA 1
ATOM 717 C C . THR A 1 95 ? -13.641 -15.297 1.624 1 83.75 95 THR A C 1
ATOM 719 O O . THR A 1 95 ? -14.5 -14.875 2.398 1 83.75 95 THR A O 1
ATOM 722 N N . LEU A 1 96 ? -12.422 -15.484 2 1 91.31 96 LEU A N 1
ATOM 723 C CA . LEU A 1 96 ? -11.867 -14.961 3.246 1 91.31 96 LEU A CA 1
ATOM 724 C C . LEU A 1 96 ? -11.227 -13.602 3.025 1 91.31 96 LEU A C 1
ATOM 726 O O . LEU A 1 96 ? -10.273 -13.477 2.244 1 91.31 96 LEU A O 1
ATOM 730 N N . ASN A 1 97 ? -11.773 -12.555 3.641 1 93.12 97 ASN A N 1
ATOM 731 C CA . ASN A 1 97 ? -11.258 -11.195 3.525 1 93.12 97 ASN A CA 1
ATOM 732 C C . ASN A 1 97 ? -10.289 -10.859 4.66 1 93.12 97 ASN A C 1
ATOM 734 O O . ASN A 1 97 ? -10.703 -10.75 5.816 1 93.12 97 ASN A O 1
ATOM 738 N N . ILE A 1 98 ? -9.039 -10.602 4.281 1 96.31 98 ILE A N 1
ATOM 739 C CA . ILE A 1 98 ? -7.988 -10.367 5.266 1 96.31 98 ILE A CA 1
ATOM 740 C C . ILE A 1 98 ? -7.375 -8.984 5.047 1 96.31 98 ILE A C 1
ATOM 742 O O . ILE A 1 98 ? -6.844 -8.695 3.973 1 96.31 98 ILE A O 1
ATOM 746 N N . TRP A 1 99 ? -7.449 -8.102 5.988 1 94.81 99 TRP A N 1
ATOM 747 C CA . TRP A 1 99 ? -6.645 -6.883 6.012 1 94.81 99 TRP A CA 1
ATOM 748 C C . TRP A 1 99 ? -5.363 -7.094 6.809 1 94.81 99 TRP A C 1
ATOM 750 O O . TRP A 1 99 ? -5.371 -7.762 7.848 1 94.81 99 TRP A O 1
ATOM 760 N N . CYS A 1 100 ? -4.332 -6.555 6.336 1 95.81 100 CYS A N 1
ATOM 761 C CA . CYS A 1 100 ? -3.092 -6.773 7.07 1 95.81 100 CYS A CA 1
ATOM 762 C C . CYS A 1 100 ? -2.117 -5.625 6.852 1 95.81 100 CYS A C 1
ATOM 764 O O . CYS A 1 100 ? -2.256 -4.863 5.891 1 95.81 100 CYS A O 1
ATOM 766 N N . ILE A 1 101 ? -1.174 -5.527 7.746 1 94.56 101 ILE A N 1
ATOM 767 C CA . ILE A 1 101 ? -0.102 -4.547 7.605 1 94.56 101 ILE A CA 1
ATOM 768 C C . ILE A 1 101 ? 0.731 -4.871 6.367 1 94.56 101 ILE A C 1
ATOM 770 O O . ILE A 1 101 ? 1.077 -6.031 6.125 1 94.56 101 ILE A O 1
ATOM 774 N N . PRO A 1 102 ? 1.133 -3.902 5.555 1 94.81 102 PRO A N 1
ATOM 775 C CA . PRO A 1 102 ? 1.697 -4.148 4.227 1 94.81 102 PRO A CA 1
ATOM 776 C C . PRO A 1 102 ? 3.002 -4.941 4.277 1 94.81 102 PRO A C 1
ATOM 778 O O . PRO A 1 102 ? 3.238 -5.805 3.432 1 94.81 102 PRO A O 1
ATOM 781 N N . GLY A 1 103 ? 3.811 -4.719 5.215 1 95.75 103 GLY A N 1
ATOM 782 C CA . GLY A 1 103 ? 5.105 -5.375 5.281 1 95.75 103 GLY A CA 1
ATOM 783 C C . GLY A 1 103 ? 5.008 -6.887 5.23 1 95.75 103 GLY A C 1
ATOM 784 O O . GLY A 1 103 ? 5.668 -7.531 4.41 1 95.75 103 GLY A O 1
ATOM 785 N N . ILE A 1 104 ? 4.133 -7.457 6.008 1 96.62 104 ILE A N 1
ATOM 786 C CA . ILE A 1 104 ? 4.086 -8.906 6.125 1 96.62 104 ILE A CA 1
ATOM 787 C C . ILE A 1 104 ? 3.348 -9.5 4.926 1 96.62 104 ILE A C 1
ATOM 789 O O . ILE A 1 104 ? 3.656 -10.609 4.48 1 96.62 104 ILE A O 1
ATOM 793 N N . ALA A 1 105 ? 2.4 -8.773 4.395 1 96.56 105 ALA A N 1
ATOM 794 C CA . ALA A 1 105 ? 1.733 -9.234 3.178 1 96.56 105 ALA A CA 1
ATOM 795 C C . ALA A 1 105 ? 2.738 -9.438 2.047 1 96.56 105 ALA A C 1
ATOM 797 O O . ALA A 1 105 ? 2.736 -10.484 1.392 1 96.56 105 ALA A O 1
ATOM 798 N N . ASN A 1 106 ? 3.602 -8.453 1.92 1 95.94 106 ASN A N 1
ATOM 799 C CA . ASN A 1 106 ? 4.527 -8.414 0.791 1 95.94 106 ASN A CA 1
ATOM 800 C C . ASN A 1 106 ? 5.711 -9.359 1.002 1 95.94 106 ASN A C 1
ATOM 802 O O . ASN A 1 106 ? 6.152 -10.023 0.066 1 95.94 106 ASN A O 1
ATOM 806 N N . ARG A 1 107 ? 6.145 -9.477 2.191 1 96.5 107 ARG A N 1
ATOM 807 C CA . ARG A 1 107 ? 7.445 -10.102 2.4 1 96.5 107 ARG A CA 1
ATOM 808 C C . ARG A 1 107 ? 7.293 -11.555 2.842 1 96.5 107 ARG A C 1
ATOM 810 O O . ARG A 1 107 ? 8.25 -12.328 2.805 1 96.5 107 ARG A O 1
ATOM 817 N N . LEU A 1 108 ? 6.031 -11.914 3.2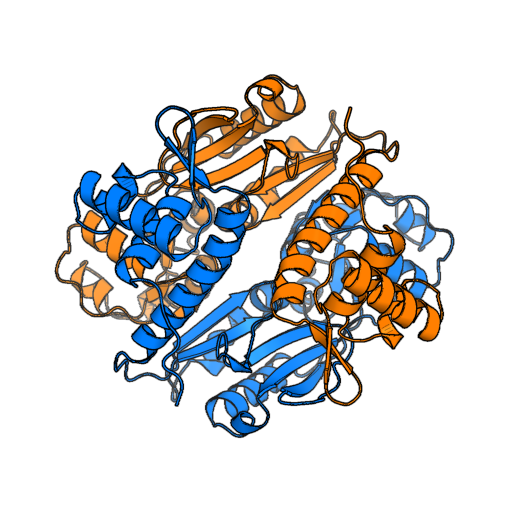52 1 96.69 108 LEU A N 1
ATOM 818 C CA . LEU A 1 108 ? 5.934 -13.258 3.811 1 96.69 108 LEU A CA 1
ATOM 819 C C . LEU A 1 108 ? 4.637 -13.93 3.375 1 96.69 108 LEU A C 1
ATOM 821 O O . LEU A 1 108 ? 4.664 -14.992 2.742 1 96.69 108 LEU A O 1
ATOM 825 N N . LEU A 1 109 ? 3.5 -13.328 3.582 1 97.12 109 LEU A N 1
ATOM 826 C CA . LEU A 1 109 ? 2.221 -14.016 3.445 1 97.12 109 LEU A CA 1
ATOM 827 C C . LEU A 1 109 ? 1.957 -14.383 1.989 1 97.12 109 LEU A C 1
ATOM 829 O O . LEU A 1 109 ? 1.408 -15.453 1.707 1 97.12 109 LEU A O 1
ATOM 833 N N . LEU A 1 110 ? 2.328 -13.516 1.146 1 96.38 110 LEU A N 1
ATOM 834 C CA . LEU A 1 110 ? 2.02 -13.734 -0.263 1 96.38 110 LEU A CA 1
ATOM 835 C C . LEU A 1 110 ? 2.615 -15.047 -0.756 1 96.38 110 LEU A C 1
ATOM 837 O O . LEU A 1 110 ? 1.92 -15.859 -1.375 1 96.38 110 LEU A O 1
ATOM 841 N N . SER A 1 111 ? 3.85 -15.32 -0.503 1 95.75 111 SER A N 1
ATOM 842 C CA . SER A 1 111 ? 4.547 -16.484 -1.021 1 95.75 111 SER A CA 1
ATOM 843 C C . SER A 1 111 ? 4.008 -17.781 -0.398 1 95.75 111 SER A C 1
ATOM 845 O O . SER A 1 111 ? 4.125 -18.844 -0.987 1 95.75 111 SER A O 1
ATOM 847 N N . ARG A 1 112 ? 3.385 -17.656 0.727 1 96 112 ARG A N 1
ATOM 848 C CA . ARG A 1 112 ? 2.9 -18.828 1.447 1 96 112 ARG A CA 1
ATOM 849 C C . ARG A 1 112 ? 1.389 -18.969 1.315 1 96 112 ARG A C 1
ATOM 851 O O . ARG A 1 112 ? 0.802 -19.938 1.819 1 96 112 ARG A O 1
ATOM 858 N N . LEU A 1 113 ? 0.783 -18.062 0.621 1 95.12 113 LEU A N 1
ATOM 859 C CA . LEU A 1 113 ? -0.67 -17.953 0.555 1 95.12 113 LEU A CA 1
ATOM 860 C C . LEU A 1 113 ? -1.289 -19.234 0.014 1 95.12 113 LEU A C 1
ATOM 862 O O . LEU A 1 113 ? -2.348 -19.672 0.478 1 95.12 113 LEU A O 1
ATOM 866 N N . PRO A 1 114 ? -0.658 -19.969 -0.874 1 93.06 114 PRO A N 1
ATOM 867 C CA . PRO A 1 114 ? -1.25 -21.203 -1.398 1 93.06 114 PRO A CA 1
ATOM 868 C C . PRO A 1 114 ? -1.457 -22.266 -0.319 1 93.06 114 PRO A C 1
ATOM 870 O O . PRO A 1 114 ? -2.32 -23.125 -0.46 1 93.06 114 PRO A O 1
ATOM 873 N N . GLU A 1 115 ? -0.664 -22.141 0.761 1 93.88 115 GLU A N 1
ATOM 874 C CA . GLU A 1 115 ? -0.84 -23.078 1.872 1 93.88 115 GLU A CA 1
ATOM 875 C C . GLU A 1 115 ? -2.207 -22.891 2.529 1 93.88 115 GLU A C 1
ATOM 877 O O . GLU A 1 115 ? -2.736 -23.828 3.135 1 93.88 115 GLU A O 1
ATOM 882 N N . LEU A 1 116 ? -2.734 -21.703 2.439 1 92.94 116 LEU A N 1
ATOM 883 C CA . LEU A 1 116 ? -4.043 -21.406 3.008 1 92.94 116 LEU A CA 1
ATOM 884 C C . LEU A 1 116 ? -5.152 -21.656 1.993 1 92.94 116 LEU A C 1
ATOM 886 O O . LEU A 1 116 ? -6.207 -22.188 2.346 1 92.94 116 LEU A O 1
ATOM 890 N N . THR A 1 117 ? -4.891 -21.328 0.732 1 88.88 117 THR A N 1
ATOM 891 C CA . THR A 1 117 ? -5.949 -21.281 -0.267 1 88.88 117 THR A CA 1
ATOM 892 C C . THR A 1 117 ? -6.023 -22.594 -1.042 1 88.88 117 THR A C 1
ATOM 894 O O . THR A 1 117 ? -7.027 -22.875 -1.705 1 88.88 117 THR A O 1
ATOM 897 N N . GLY A 1 118 ? -5.031 -23.359 -1.037 1 82.44 118 GLY A N 1
ATOM 898 C CA . GLY A 1 118 ? -4.934 -24.547 -1.866 1 82.44 118 GLY A CA 1
ATOM 899 C C . GLY A 1 118 ? -5.82 -25.688 -1.385 1 82.44 118 GLY A C 1
ATOM 900 O O . GLY A 1 118 ? -6.609 -25.5 -0.455 1 82.44 118 GLY A O 1
ATOM 901 N N . PRO A 1 119 ? -5.715 -26.719 -2.207 1 72.19 119 PRO A N 1
ATOM 902 C CA . PRO A 1 119 ? -6.477 -27.906 -1.835 1 72.19 119 PRO A CA 1
ATOM 903 C C . PRO A 1 119 ? -6.152 -28.406 -0.425 1 72.19 119 PRO A C 1
ATOM 905 O O . PRO A 1 119 ? -5.016 -28.25 0.038 1 72.19 119 PRO A O 1
ATOM 908 N N . PRO A 1 120 ? -7.289 -28.828 0.196 1 68.88 120 PRO A N 1
ATOM 909 C CA . PRO A 1 120 ? -8.625 -29.125 -0.32 1 68.88 120 PRO A CA 1
ATOM 910 C C . PRO A 1 120 ? -9.594 -27.969 -0.158 1 68.88 120 PRO A C 1
ATOM 912 O O . PRO A 1 120 ? -10.742 -28.031 -0.619 1 68.88 120 PRO A O 1
ATOM 915 N N . ARG A 1 121 ? -9.219 -26.953 0.418 1 68.69 121 ARG A N 1
ATOM 916 C CA . ARG A 1 121 ? -10.125 -25.875 0.767 1 68.69 121 ARG A CA 1
ATOM 917 C C . ARG A 1 121 ? -10.547 -25.094 -0.472 1 68.69 121 ARG A C 1
ATOM 919 O O . ARG A 1 121 ? -11.727 -24.781 -0.645 1 68.69 121 ARG A O 1
ATOM 926 N N . ASN A 1 122 ? -9.648 -24.797 -1.3 1 76.31 122 ASN A N 1
ATOM 927 C CA . ASN A 1 122 ? -9.844 -24.031 -2.525 1 76.31 122 ASN A CA 1
ATOM 928 C C . ASN A 1 122 ? -10.562 -22.719 -2.248 1 76.31 122 ASN A C 1
ATOM 930 O O . ASN A 1 122 ? -11.547 -22.391 -2.91 1 76.31 122 ASN A O 1
ATOM 934 N N . TRP A 1 123 ? -10.047 -22.062 -1.184 1 82.12 123 TRP A N 1
ATOM 935 C CA . TRP A 1 123 ? -10.617 -20.781 -0.77 1 82.12 123 TRP A CA 1
ATOM 936 C C . TRP A 1 123 ? -10.125 -19.641 -1.667 1 82.12 123 TRP A C 1
ATOM 938 O O . TRP A 1 123 ? -9.016 -19.703 -2.201 1 82.12 123 TRP A O 1
ATOM 948 N N . GLU A 1 124 ? -11.055 -18.781 -1.84 1 87.25 124 GLU A N 1
ATOM 949 C CA . GLU A 1 124 ? -10.625 -17.5 -2.3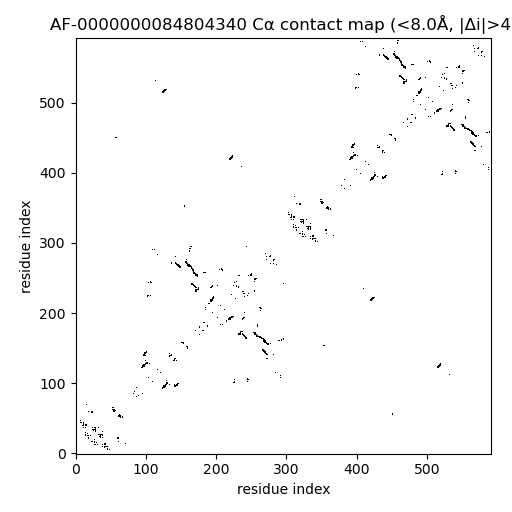73 1 87.25 124 GLU A CA 1
ATOM 950 C C . GLU A 1 124 ? -10.344 -16.5 -1.25 1 87.25 124 GLU A C 1
ATOM 952 O O . GLU A 1 124 ? -11.07 -16.453 -0.258 1 87.25 124 GLU A O 1
ATOM 957 N N . VAL A 1 125 ? -9.227 -15.82 -1.416 1 91.75 125 VAL A N 1
ATOM 958 C CA . VAL A 1 125 ? -8.82 -14.867 -0.386 1 91.75 125 VAL A CA 1
ATOM 959 C C . VAL A 1 125 ? -8.695 -13.477 -0.992 1 91.75 125 VAL A C 1
ATOM 961 O O . VAL A 1 125 ? -8.211 -13.32 -2.117 1 91.75 125 VAL A O 1
ATOM 964 N N . ASN A 1 126 ? -9.25 -12.57 -0.287 1 91.44 126 ASN A N 1
ATOM 965 C CA . ASN A 1 126 ? -8.938 -11.164 -0.506 1 91.44 126 ASN A CA 1
ATOM 966 C C . ASN A 1 126 ? -7.918 -10.648 0.508 1 91.44 126 ASN A C 1
ATOM 968 O O . ASN A 1 126 ? -8.227 -10.523 1.694 1 91.44 126 ASN A O 1
ATOM 972 N N . LEU A 1 127 ? -6.719 -10.406 0.043 1 94.44 127 LEU A N 1
ATOM 973 C CA . LEU A 1 127 ? -5.648 -9.891 0.892 1 94.44 127 LEU A CA 1
ATOM 974 C C . LEU A 1 127 ? -5.414 -8.414 0.628 1 94.44 127 LEU A C 1
ATOM 976 O O . LEU A 1 127 ? -4.945 -8.031 -0.449 1 94.44 127 LEU A O 1
ATOM 980 N N . GLN A 1 128 ? -5.68 -7.629 1.644 1 91.8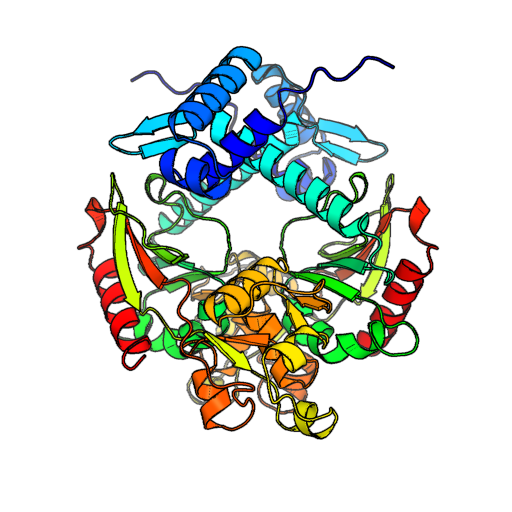8 128 GLN A N 1
ATOM 981 C CA . GLN A 1 128 ? -5.59 -6.18 1.494 1 91.88 128 GLN A CA 1
ATOM 982 C C . GLN A 1 128 ? -4.527 -5.594 2.422 1 91.88 128 GLN A C 1
ATOM 984 O O . GLN A 1 128 ? -4.781 -5.379 3.609 1 91.88 128 GLN A O 1
ATOM 989 N N . PRO A 1 129 ? -3.369 -5.301 1.836 1 93.19 129 PRO A N 1
ATOM 990 C CA . PRO A 1 129 ? -2.383 -4.551 2.619 1 93.19 129 PRO A CA 1
ATOM 991 C C . PRO A 1 129 ? -2.777 -3.092 2.826 1 93.19 129 PRO A C 1
ATOM 993 O O . PRO A 1 129 ? -2.979 -2.357 1.854 1 93.19 129 PRO A O 1
ATOM 996 N N . THR A 1 130 ? -2.932 -2.729 4.082 1 87.06 130 THR A N 1
ATOM 997 C CA . THR A 1 130 ? -3.365 -1.367 4.379 1 87.06 130 THR A CA 1
ATOM 998 C C . THR A 1 130 ? -2.992 -0.982 5.809 1 87.06 130 THR A C 1
ATOM 1000 O O . THR A 1 130 ? -2.771 -1.852 6.652 1 87.06 130 THR A O 1
ATOM 1003 N N . LEU A 1 131 ? -2.877 0.33 6.012 1 78.81 131 LEU A N 1
ATOM 1004 C CA . LEU A 1 131 ? -2.625 0.833 7.359 1 78.81 131 LEU A CA 1
ATOM 1005 C C . LEU A 1 131 ? -3.934 1.163 8.07 1 78.81 131 LEU A C 1
ATOM 1007 O O . LEU A 1 131 ? -3.945 1.391 9.281 1 78.81 131 LEU A O 1
ATOM 1011 N N . THR A 1 132 ? -4.945 1.098 7.285 1 76.5 132 THR A N 1
ATOM 1012 C CA . THR A 1 132 ? -6.254 1.361 7.867 1 76.5 132 THR A CA 1
ATOM 1013 C C . THR A 1 132 ? -6.793 0.118 8.57 1 76.5 132 THR A C 1
ATOM 1015 O O . THR A 1 132 ? -6.531 -1.007 8.141 1 76.5 132 THR A O 1
ATOM 1018 N N . HIS A 1 133 ? -7.516 0.358 9.586 1 84 133 HIS A N 1
ATOM 1019 C CA . HIS A 1 133 ? -8.156 -0.728 10.328 1 84 133 HIS A CA 1
ATOM 1020 C C . HIS A 1 133 ? -9.586 -0.955 9.844 1 84 133 HIS A C 1
ATOM 1022 O O . HIS A 1 133 ? -10.359 -0.005 9.719 1 84 133 HIS A O 1
ATOM 1028 N N . PRO A 1 134 ? -9.906 -2.178 9.656 1 86 134 PRO A N 1
ATOM 1029 C CA . PRO A 1 134 ? -11.289 -2.459 9.25 1 86 134 PRO A CA 1
ATOM 1030 C C . PRO A 1 134 ? -12.266 -2.418 10.422 1 86 134 PRO A C 1
ATOM 1032 O O . PRO A 1 134 ? -11.891 -2.709 11.555 1 86 134 PRO A O 1
ATOM 1035 N N . ASP A 1 135 ? -13.508 -1.958 10.148 1 80.25 135 ASP A N 1
ATOM 1036 C CA . ASP A 1 135 ? -14.594 -2.238 11.078 1 80.25 135 ASP A CA 1
ATOM 1037 C C . ASP A 1 135 ? -15.062 -3.688 10.961 1 80.25 135 ASP A C 1
ATOM 1039 O O . ASP A 1 135 ? -15.875 -4.016 10.094 1 80.25 135 ASP A O 1
ATOM 1043 N N . LEU A 1 136 ? -14.617 -4.539 11.805 1 87.56 136 LEU A N 1
ATOM 1044 C CA . LEU A 1 136 ? -14.914 -5.969 11.727 1 87.56 136 LEU A CA 1
ATOM 1045 C C . LEU A 1 136 ? -16.375 -6.242 12.07 1 87.56 136 LEU A C 1
ATOM 1047 O O . LEU A 1 136 ? -16.953 -7.211 11.578 1 87.56 136 LEU A O 1
ATOM 1051 N N . VAL A 1 137 ? -16.922 -5.398 12.875 1 79 137 VAL A N 1
ATOM 1052 C CA . VAL A 1 137 ? -18.328 -5.547 13.25 1 79 137 VAL A CA 1
ATOM 1053 C C . VAL A 1 137 ? -19.219 -5.324 12.031 1 79 137 VAL A C 1
ATOM 1055 O O . VAL A 1 137 ? -20.234 -6.004 11.867 1 79 137 VAL A O 1
ATOM 1058 N N . ARG A 1 138 ? -18.688 -4.422 11.281 1 76.06 138 ARG A N 1
ATOM 1059 C CA . ARG A 1 138 ? -19.438 -4.117 10.062 1 76.06 138 ARG A CA 1
ATOM 1060 C C . ARG A 1 138 ? -19 -5.016 8.914 1 76.06 138 ARG A C 1
ATOM 1062 O O . ARG A 1 138 ? -19.328 -4.742 7.754 1 76.06 138 ARG A O 1
ATOM 1069 N N . ALA A 1 139 ? -18.172 -5.945 9.141 1 81.5 139 ALA A N 1
ATOM 1070 C CA . ALA A 1 139 ? -17.766 -7 8.211 1 81.5 139 ALA A CA 1
ATOM 1071 C C . ALA A 1 139 ? -16.969 -6.426 7.043 1 81.5 139 ALA A C 1
ATOM 1073 O O . ALA A 1 139 ? -17.078 -6.902 5.914 1 81.5 139 ALA A O 1
ATOM 1074 N N . GLU A 1 140 ? -16.203 -5.383 7.312 1 82.44 140 GLU A N 1
ATOM 1075 C CA . GLU A 1 140 ? -15.297 -4.867 6.293 1 82.44 140 GLU A CA 1
ATOM 1076 C C . GLU A 1 140 ? -14.203 -5.879 5.961 1 82.44 140 GLU A C 1
ATOM 1078 O O . GLU A 1 140 ? -13.656 -5.867 4.855 1 82.44 140 GLU A O 1
ATOM 1083 N N . ALA A 1 141 ? -13.938 -6.676 6.91 1 93.31 141 ALA A N 1
ATOM 1084 C CA . ALA A 1 141 ? -13.031 -7.812 6.777 1 93.31 141 ALA A CA 1
ATOM 1085 C C . ALA A 1 141 ? -13.414 -8.93 7.742 1 93.31 141 ALA A C 1
ATOM 1087 O O . ALA A 1 141 ? -14.188 -8.719 8.672 1 93.31 141 ALA A O 1
ATOM 1088 N N . ASP A 1 142 ? -12.898 -10.078 7.418 1 93.69 142 ASP A N 1
ATOM 1089 C CA . ASP A 1 142 ? -13.133 -11.203 8.32 1 93.69 142 ASP A CA 1
ATOM 1090 C C . ASP A 1 142 ? -12.109 -11.211 9.453 1 93.69 142 ASP A C 1
ATOM 1092 O O . ASP A 1 142 ? -12.406 -11.672 10.562 1 93.69 142 ASP A O 1
ATOM 1096 N N . ALA A 1 143 ? -10.945 -10.734 9.125 1 97 143 ALA A N 1
ATOM 1097 C CA . ALA A 1 143 ? -9.852 -10.703 10.094 1 97 143 ALA A CA 1
ATOM 1098 C C . ALA A 1 143 ? -8.836 -9.633 9.742 1 97 143 ALA A C 1
ATOM 1100 O O . ALA A 1 143 ? -8.797 -9.148 8.602 1 97 143 ALA A O 1
ATOM 1101 N N . GLU A 1 144 ? -8.07 -9.297 10.727 1 96.19 144 GLU A N 1
ATOM 1102 C CA . GLU A 1 144 ? -7 -8.312 10.547 1 96.19 144 GLU A CA 1
ATOM 1103 C C . GLU A 1 144 ? -5.691 -8.805 11.156 1 96.19 144 GLU A C 1
ATOM 1105 O O . GLU A 1 144 ? -5.684 -9.375 12.25 1 96.19 144 GLU A O 1
ATOM 1110 N N . ILE A 1 145 ? -4.629 -8.648 10.414 1 97.5 145 ILE A N 1
ATOM 1111 C CA . ILE A 1 145 ? -3.283 -8.883 10.93 1 97.5 145 ILE A CA 1
ATOM 1112 C C . ILE A 1 145 ? -2.58 -7.547 11.148 1 97.5 145 ILE A C 1
ATOM 1114 O O . ILE A 1 145 ? -2.332 -6.801 10.203 1 97.5 145 ILE A O 1
ATOM 1118 N N . VAL A 1 146 ? -2.182 -7.312 12.398 1 94.75 146 VAL A N 1
ATOM 1119 C CA . VAL A 1 146 ? -1.617 -6.008 12.734 1 94.75 146 VAL A CA 1
ATOM 1120 C C . VAL A 1 146 ? -0.203 -6.18 13.281 1 94.75 146 VAL A C 1
ATOM 1122 O O . VAL A 1 146 ? 0.193 -7.285 13.656 1 94.75 146 VAL A O 1
ATOM 1125 N N . TYR A 1 147 ? 0.571 -5.164 13.18 1 94.62 147 TYR A N 1
ATOM 1126 C CA . TYR A 1 147 ? 1.823 -4.957 13.898 1 94.62 147 TYR A CA 1
ATOM 1127 C C . TYR A 1 147 ? 1.726 -3.754 14.828 1 94.62 147 TYR A C 1
ATOM 1129 O O . TYR A 1 147 ? 1.867 -2.609 14.391 1 94.62 147 TYR A O 1
ATOM 1137 N N . ALA A 1 148 ? 1.429 -4.055 16.031 1 90.19 148 ALA A N 1
ATOM 1138 C CA . ALA A 1 148 ? 1.084 -3.012 17 1 90.19 148 ALA A CA 1
ATOM 1139 C C . ALA A 1 148 ? 1.35 -3.477 18.422 1 90.19 148 ALA A C 1
ATOM 1141 O O . ALA A 1 148 ? 1.722 -4.633 18.656 1 90.19 148 ALA A O 1
ATOM 1142 N N . ASP A 1 149 ? 1.222 -2.482 19.266 1 85.94 149 ASP A N 1
ATOM 1143 C CA . ASP A 1 149 ? 1.198 -2.871 20.672 1 85.94 149 ASP A CA 1
ATOM 1144 C C . ASP A 1 149 ? 0.037 -3.82 20.969 1 85.94 149 ASP A C 1
ATOM 1146 O O . ASP A 1 149 ? -0.988 -3.781 20.281 1 85.94 149 ASP A O 1
ATOM 1150 N N . VAL A 1 150 ? 0.28 -4.637 21.922 1 75.38 150 VAL A N 1
ATOM 1151 C CA . VAL A 1 150 ? -0.703 -5.668 22.234 1 75.38 150 VAL A CA 1
ATOM 1152 C C . VAL A 1 150 ? -2.068 -5.023 22.469 1 75.38 150 VAL A C 1
ATOM 1154 O O . VAL A 1 150 ? -2.188 -4.059 23.234 1 75.38 150 VAL A O 1
ATOM 1157 N N . ILE A 1 151 ? -2.971 -5.562 21.719 1 71.94 151 ILE A N 1
ATOM 1158 C CA . ILE A 1 151 ? -4.348 -5.078 21.766 1 71.94 151 ILE A CA 1
ATOM 1159 C C . ILE A 1 151 ? -5.141 -5.906 22.781 1 71.94 151 ILE A C 1
ATOM 1161 O O . ILE A 1 151 ? -5.078 -7.141 22.766 1 71.94 151 ILE A O 1
ATOM 1165 N N . ASP A 1 152 ? -5.82 -5.164 23.594 1 70.06 152 ASP A N 1
ATOM 1166 C CA . ASP A 1 152 ? -6.648 -5.871 24.562 1 70.06 152 ASP A CA 1
ATOM 1167 C C . ASP A 1 152 ? -7.949 -6.355 23.922 1 70.06 152 ASP A C 1
ATOM 1169 O O . ASP A 1 152 ? -8.578 -5.633 23.156 1 70.06 152 ASP A O 1
ATOM 1173 N N . SER A 1 153 ? -8.18 -7.547 24.078 1 67 153 SER A N 1
ATOM 1174 C CA . SER A 1 153 ? -9.398 -8.172 23.578 1 67 153 SER A CA 1
ATOM 1175 C C . SER A 1 153 ? -10.633 -7.605 24.266 1 67 153 SER A C 1
ATOM 1177 O O . SER A 1 153 ? -11.18 -8.219 25.188 1 67 153 SER A O 1
ATOM 1179 N N . ARG A 1 154 ? -10.75 -6.352 24.344 1 64.31 154 ARG A N 1
ATOM 1180 C CA . ARG A 1 154 ? -11.953 -5.832 24.984 1 64.31 154 ARG A CA 1
ATOM 1181 C C . ARG A 1 154 ? -13.062 -5.59 23.969 1 64.31 154 ARG A C 1
ATOM 1183 O O . ARG A 1 154 ? -12.789 -5.293 22.797 1 64.31 154 ARG A O 1
ATOM 1190 N N . GLY A 1 155 ? -14.219 -6.02 24.297 1 79.38 155 GLY A N 1
ATOM 1191 C CA . GLY A 1 155 ? -15.422 -5.832 23.5 1 79.38 155 GLY A CA 1
ATOM 1192 C C . GLY A 1 155 ? -15.727 -7.004 22.594 1 79.38 155 GLY A C 1
ATOM 1193 O O . GLY A 1 155 ? -15.688 -8.156 23.016 1 79.38 155 GLY A O 1
ATOM 1194 N N . SER A 1 156 ? -15.961 -6.594 21.344 1 87.56 156 SER A N 1
ATOM 1195 C CA . SER A 1 156 ? -16.453 -7.598 20.406 1 87.56 156 SER A CA 1
ATOM 1196 C C . SER A 1 156 ? -15.297 -8.258 19.641 1 87.56 156 SER A C 1
ATOM 1198 O O . SER A 1 156 ? -15.508 -9.18 18.859 1 87.56 156 SER A O 1
ATOM 1200 N N . LEU A 1 157 ? -14.031 -7.883 20.047 1 91.06 157 LEU A N 1
ATOM 1201 C CA . LEU A 1 157 ? -12.891 -8.375 19.281 1 91.06 157 LEU A CA 1
ATOM 1202 C C . LEU A 1 157 ? -12.047 -9.336 20.109 1 91.06 157 LEU A C 1
ATOM 1204 O O . LEU A 1 157 ? -11.922 -9.172 21.328 1 91.06 157 LEU A O 1
ATOM 1208 N N . MET A 1 158 ? -11.57 -10.32 19.484 1 93.62 158 MET A N 1
ATOM 1209 C CA . MET A 1 158 ? -10.539 -11.203 20.016 1 93.62 158 MET A CA 1
ATOM 1210 C C . MET A 1 158 ? -9.203 -10.961 19.312 1 93.62 158 MET A C 1
ATOM 1212 O O . MET A 1 158 ? -9.172 -10.727 18.109 1 93.62 158 MET A O 1
ATOM 1216 N N . ALA A 1 159 ? -8.18 -10.969 20.094 1 94.38 159 ALA A N 1
ATOM 1217 C CA . ALA A 1 159 ? -6.828 -10.805 19.578 1 94.38 159 ALA A CA 1
ATOM 1218 C C . ALA A 1 159 ? -5.914 -11.938 20.047 1 94.38 159 ALA A C 1
ATOM 1220 O O . ALA A 1 159 ? -5.992 -12.367 21.188 1 94.38 159 ALA A O 1
ATOM 1221 N N . GLU A 1 160 ? -5.078 -12.383 19.141 1 95.06 160 GLU A N 1
ATOM 1222 C CA . GLU A 1 160 ? -4.055 -13.375 19.469 1 95.06 160 GLU A CA 1
ATOM 1223 C C . GLU A 1 160 ? -2.668 -12.898 19.047 1 95.06 160 GLU A C 1
ATOM 1225 O O . GLU A 1 160 ? -2.471 -12.477 17.906 1 95.06 160 GLU A O 1
ATOM 1230 N N . ILE A 1 161 ? -1.816 -12.984 20 1 95.19 161 ILE A N 1
ATOM 1231 C CA . ILE A 1 161 ? -0.423 -12.664 19.703 1 95.19 161 ILE A CA 1
ATOM 1232 C C . ILE A 1 161 ? 0.195 -13.789 18.875 1 95.19 161 ILE A C 1
ATOM 1234 O O . ILE A 1 161 ? 0.112 -14.961 19.234 1 95.19 161 ILE A O 1
ATOM 1238 N N . LEU A 1 162 ? 0.769 -13.438 17.797 1 96.69 162 LEU A N 1
ATOM 1239 C CA . LEU A 1 162 ? 1.401 -14.414 16.922 1 96.69 162 LEU A CA 1
ATOM 1240 C C . LEU A 1 162 ? 2.904 -14.477 17.172 1 96.69 162 LEU A C 1
ATOM 1242 O O . LEU A 1 162 ? 3.471 -15.562 17.328 1 96.69 162 LEU A O 1
ATOM 1246 N N . VAL A 1 163 ? 3.598 -13.297 17.172 1 96.62 163 VAL A N 1
ATOM 1247 C CA . VAL A 1 163 ? 5.039 -13.234 17.406 1 96.62 163 VAL A CA 1
ATOM 1248 C C . VAL A 1 163 ? 5.461 -11.797 17.672 1 96.62 163 VAL A C 1
ATOM 1250 O O . VAL A 1 163 ? 4.852 -10.859 17.156 1 96.62 163 VAL A O 1
ATOM 1253 N N . ARG A 1 164 ? 6.371 -11.602 18.531 1 96 164 ARG A N 1
ATOM 1254 C CA . ARG A 1 164 ? 7.062 -10.336 18.734 1 96 164 ARG A CA 1
ATOM 1255 C C . ARG A 1 164 ? 8.516 -10.422 18.281 1 96 164 ARG A C 1
ATOM 1257 O O . ARG A 1 164 ? 9.391 -10.805 19.047 1 96 164 ARG A O 1
ATOM 1264 N N . PRO A 1 165 ? 8.789 -9.984 17.078 1 96.44 165 PRO A N 1
ATOM 1265 C CA . PRO A 1 165 ? 10.125 -10.203 16.516 1 96.44 165 PRO A CA 1
ATOM 1266 C C . PRO A 1 165 ? 11.141 -9.164 16.984 1 96.44 165 PRO A C 1
ATOM 1268 O O . PRO A 1 165 ? 10.773 -8.031 17.297 1 96.44 165 PRO A O 1
ATOM 1271 N N . ARG A 1 166 ? 12.344 -9.641 16.938 1 97.06 166 ARG A N 1
ATOM 1272 C CA . ARG A 1 166 ? 13.445 -8.703 17.141 1 97.06 166 ARG A CA 1
ATOM 1273 C C . ARG A 1 166 ? 13.539 -7.723 15.969 1 97.06 166 ARG A C 1
ATOM 1275 O O . ARG A 1 166 ? 13.344 -8.102 14.82 1 97.06 166 ARG A O 1
ATOM 1282 N N . VAL A 1 167 ? 13.82 -6.414 16.312 1 97.62 167 VAL A N 1
ATOM 1283 C CA . VAL A 1 167 ? 13.961 -5.359 15.305 1 97.62 167 VAL A CA 1
ATOM 1284 C C . VAL A 1 167 ? 15.406 -4.863 15.273 1 97.62 167 VAL A C 1
ATOM 1286 O O . VAL A 1 167 ? 15.992 -4.59 16.328 1 97.62 167 VAL A O 1
ATOM 1289 N N . PHE A 1 168 ? 16 -4.758 14.055 1 98 168 PHE A N 1
ATOM 1290 C CA . PHE A 1 168 ? 17.406 -4.375 13.961 1 98 168 PHE A CA 1
ATOM 1291 C C . PHE A 1 168 ? 17.703 -3.734 12.609 1 98 168 PHE A C 1
ATOM 1293 O O . PHE A 1 168 ? 16.984 -3.945 11.641 1 98 168 PHE A O 1
ATOM 1300 N N . PRO A 1 169 ? 18.766 -2.869 12.562 1 98 169 PRO A N 1
ATOM 1301 C CA . PRO A 1 169 ? 19.156 -2.25 11.297 1 98 169 PRO A CA 1
ATOM 1302 C C . PRO A 1 169 ? 19.75 -3.252 10.305 1 98 169 PRO A C 1
ATOM 1304 O O . PRO A 1 169 ? 20.531 -4.125 10.695 1 98 169 PRO A O 1
ATOM 1307 N N . VAL A 1 170 ? 19.375 -3.096 9.023 1 97.94 170 VAL A N 1
ATOM 1308 C CA . VAL A 1 170 ? 19.875 -3.975 7.977 1 97.94 170 VAL A CA 1
ATOM 1309 C C . VAL A 1 170 ? 20.359 -3.143 6.785 1 97.94 170 VAL A C 1
ATOM 1311 O O . VAL A 1 170 ? 19.828 -2.057 6.531 1 97.94 170 VAL A O 1
ATOM 1314 N N . ALA A 1 171 ? 21.297 -3.645 6.09 1 97.75 171 ALA A N 1
ATOM 1315 C CA . ALA A 1 171 ? 21.828 -3.059 4.859 1 97.75 171 ALA A CA 1
ATOM 1316 C C . ALA A 1 171 ? 22.453 -4.125 3.963 1 97.75 171 ALA A C 1
ATOM 1318 O O . ALA A 1 171 ? 22.734 -5.234 4.418 1 97.75 171 ALA A O 1
ATOM 1319 N N . SER A 1 172 ? 22.562 -3.775 2.689 1 97.5 172 SER A N 1
ATOM 1320 C CA . SER A 1 172 ? 23.266 -4.68 1.784 1 97.5 172 SER A CA 1
ATOM 1321 C C . SER A 1 172 ? 24.766 -4.656 2.033 1 97.5 172 SER A C 1
ATOM 1323 O O . SER A 1 172 ? 25.312 -3.625 2.426 1 97.5 172 SER A O 1
ATOM 1325 N N . PRO A 1 173 ? 25.453 -5.785 1.786 1 96.06 173 PRO A N 1
ATOM 1326 C CA . PRO A 1 173 ? 26.906 -5.777 1.872 1 96.06 173 PRO A CA 1
ATOM 1327 C C . PRO A 1 173 ? 27.547 -4.727 0.965 1 96.06 173 PRO A C 1
ATOM 1329 O O . PRO A 1 173 ? 28.547 -4.105 1.34 1 96.06 173 PRO A O 1
ATOM 1332 N N . ALA A 1 174 ? 27 -4.562 -0.148 1 93.38 174 ALA A N 1
ATOM 1333 C CA . ALA A 1 174 ? 27.531 -3.588 -1.099 1 93.38 174 ALA A CA 1
ATOM 1334 C C . ALA A 1 174 ? 27.5 -2.178 -0.514 1 93.38 174 ALA A C 1
ATOM 1336 O O . ALA A 1 174 ? 28.438 -1.403 -0.692 1 93.38 174 ALA A O 1
ATOM 1337 N N . TYR A 1 175 ? 26.422 -1.802 0.151 1 93.81 175 TYR A N 1
ATOM 1338 C CA . TYR A 1 175 ? 26.312 -0.494 0.79 1 93.81 175 TYR A CA 1
ATOM 1339 C C . TYR A 1 175 ? 27.375 -0.326 1.871 1 93.81 175 TYR A C 1
ATOM 1341 O O . TYR A 1 175 ? 28.031 0.711 1.942 1 93.81 175 TYR A O 1
ATOM 1349 N N . LEU A 1 176 ? 27.531 -1.323 2.686 1 92.44 176 LEU A N 1
ATOM 1350 C CA . LEU A 1 176 ? 28.453 -1.251 3.814 1 92.44 176 LEU A CA 1
ATOM 1351 C C . LEU A 1 176 ? 29.891 -1.189 3.332 1 92.44 176 LEU A C 1
ATOM 1353 O O . LEU A 1 176 ? 30.766 -0.638 4.016 1 92.44 176 LEU A O 1
ATOM 1357 N N . ALA A 1 177 ? 30.156 -1.771 2.191 1 90.94 177 ALA A N 1
ATOM 1358 C CA . ALA A 1 177 ? 31.5 -1.746 1.626 1 90.94 177 ALA A CA 1
ATOM 1359 C C . ALA A 1 177 ? 31.875 -0.338 1.175 1 90.94 177 ALA A C 1
ATOM 1361 O O . ALA A 1 177 ? 33.062 0.012 1.144 1 90.94 177 ALA A O 1
ATOM 1362 N N . ARG A 1 178 ? 30.906 0.493 0.838 1 86.19 178 ARG A N 1
ATOM 1363 C CA . ARG A 1 178 ? 31.141 1.837 0.321 1 86.19 178 ARG A CA 1
ATOM 1364 C C . ARG A 1 178 ? 31.281 2.844 1.457 1 86.19 178 ARG A C 1
ATOM 1366 O O . ARG A 1 178 ? 31.875 3.916 1.275 1 86.19 178 ARG A O 1
ATOM 1373 N N . TYR A 1 179 ? 30.734 2.586 2.5 1 75.69 179 TYR A N 1
ATOM 1374 C CA . TYR A 1 179 ? 30.703 3.564 3.582 1 75.69 179 TYR A CA 1
ATOM 1375 C C . TYR A 1 179 ? 31.516 3.086 4.777 1 75.69 179 TYR A C 1
ATOM 1377 O O . TYR A 1 179 ? 31.734 1.883 4.953 1 75.69 179 TYR A O 1
ATOM 1385 N N . PRO A 1 180 ? 32 4.211 5.477 1 68.38 180 PRO A N 1
ATOM 1386 C CA . PRO A 1 180 ? 32.812 3.855 6.66 1 68.38 180 PRO A CA 1
ATOM 1387 C C . PRO A 1 180 ? 32.094 2.836 7.555 1 68.38 180 PRO A C 1
ATOM 1389 O O . PRO A 1 180 ? 30.875 2.766 7.566 1 68.38 180 PRO A O 1
ATOM 1392 N N . ALA A 1 181 ? 32.812 2.193 8.32 1 77.69 181 ALA A N 1
ATOM 1393 C CA . ALA A 1 181 ? 32.344 1.118 9.188 1 77.69 181 ALA A CA 1
ATOM 1394 C C . ALA A 1 181 ? 31.406 1.655 10.258 1 77.69 181 ALA A C 1
ATOM 1396 O O . ALA A 1 181 ? 31.734 2.621 10.953 1 77.69 181 ALA A O 1
ATOM 1397 N N . ILE A 1 182 ? 30.172 1.284 10.195 1 90.25 182 ILE A N 1
ATOM 1398 C CA . ILE A 1 182 ? 29.188 1.528 11.25 1 90.25 182 ILE A CA 1
ATOM 1399 C C . ILE A 1 182 ? 29.438 0.579 12.422 1 90.25 182 ILE A C 1
ATOM 1401 O O . ILE A 1 182 ? 29.125 -0.609 12.344 1 90.25 182 ILE A O 1
ATOM 1405 N N . GLY A 1 183 ? 30.109 1.148 13.531 1 90.62 183 GLY A N 1
ATOM 1406 C CA . GLY A 1 183 ? 30.453 0.267 14.633 1 90.62 183 GLY A CA 1
ATOM 1407 C C . GLY A 1 183 ? 29.703 0.582 15.906 1 90.62 183 GLY A C 1
ATOM 1408 O O . GLY A 1 183 ? 29.828 -0.147 16.891 1 90.62 183 GLY A O 1
ATOM 1409 N N . SER A 1 184 ? 28.953 1.674 15.859 1 93.56 184 SER A N 1
ATOM 1410 C CA . SER A 1 184 ? 28.25 2.1 17.062 1 93.56 184 SER A CA 1
ATOM 1411 C C . SER A 1 184 ? 26.906 2.73 16.719 1 93.56 184 SER A C 1
ATOM 1413 O O . SER A 1 184 ? 26.641 3.055 15.562 1 93.56 184 SER A O 1
ATOM 1415 N N . LEU A 1 185 ? 26.109 2.852 17.734 1 95.19 185 LEU A N 1
ATOM 1416 C CA . LEU A 1 185 ? 24.828 3.541 17.594 1 95.19 185 LEU A CA 1
ATOM 1417 C C . LEU A 1 185 ? 25.031 4.984 17.141 1 95.19 185 LEU A C 1
ATOM 1419 O O . LEU A 1 185 ? 24.25 5.516 16.375 1 95.19 185 LEU A O 1
ATOM 1423 N N . ASP A 1 186 ? 26.047 5.539 17.656 1 92.44 186 ASP A N 1
ATOM 1424 C CA . ASP A 1 186 ? 26.375 6.914 17.281 1 92.44 186 ASP A CA 1
ATOM 1425 C C . ASP A 1 186 ? 26.719 7.016 15.805 1 92.44 186 ASP A C 1
ATOM 1427 O O . ASP A 1 186 ? 26.266 7.934 15.109 1 92.44 186 ASP A O 1
ATOM 1431 N N . ASP A 1 187 ? 27.547 6.066 15.375 1 92.19 187 ASP A N 1
ATOM 1432 C CA . ASP A 1 187 ? 27.875 6.023 13.961 1 92.19 187 ASP A CA 1
ATOM 1433 C C . ASP A 1 187 ? 26.609 5.922 13.102 1 92.19 187 ASP A C 1
ATOM 1435 O O . ASP A 1 187 ? 26.469 6.637 12.109 1 92.19 187 ASP A O 1
ATOM 1439 N N . LEU A 1 188 ? 25.703 5.102 13.531 1 94.25 188 LEU A N 1
ATOM 1440 C CA . LEU A 1 188 ? 24.469 4.836 12.789 1 94.25 188 LEU A CA 1
ATOM 1441 C C . LEU A 1 188 ? 23.578 6.074 12.758 1 94.25 188 LEU A C 1
ATOM 1443 O O . LEU A 1 188 ? 22.938 6.352 11.742 1 94.25 188 LEU A O 1
ATOM 1447 N N . SER A 1 189 ? 23.547 6.785 13.797 1 92.81 189 SER A N 1
ATOM 1448 C CA . SER A 1 189 ? 22.641 7.93 13.914 1 92.81 189 SER A CA 1
ATOM 1449 C C . SER A 1 189 ? 23.109 9.086 13.031 1 92.81 189 SER A C 1
ATOM 1451 O O . SER A 1 189 ? 22.359 10.039 12.812 1 92.81 189 SER A O 1
ATOM 1453 N N . LYS A 1 190 ? 24.312 8.977 12.445 1 87.88 190 LYS A N 1
ATOM 1454 C CA . LYS A 1 190 ? 24.891 10.094 11.711 1 87.88 190 LYS A CA 1
ATOM 1455 C C . LYS A 1 190 ? 24.781 9.883 10.203 1 87.88 190 LYS A C 1
ATOM 1457 O O . LYS A 1 190 ? 25.109 10.773 9.422 1 87.88 190 LYS A O 1
ATOM 1462 N N . ILE A 1 191 ? 24.312 8.727 9.867 1 87.38 191 ILE A N 1
ATOM 1463 C CA . ILE A 1 191 ? 24.203 8.461 8.438 1 87.38 191 ILE A CA 1
ATOM 1464 C C . ILE A 1 191 ? 22.734 8.602 8.008 1 87.38 191 ILE A C 1
ATOM 1466 O O . ILE A 1 191 ? 21.844 8.68 8.852 1 87.38 191 ILE A O 1
ATOM 1470 N N . ALA A 1 192 ? 22.594 8.656 6.676 1 83.75 192 ALA A N 1
ATOM 1471 C CA . ALA A 1 192 ? 21.234 8.703 6.145 1 83.75 192 ALA A CA 1
ATOM 1472 C C . ALA A 1 192 ? 20.562 7.344 6.246 1 83.75 192 ALA A C 1
ATOM 1474 O O . ALA A 1 192 ? 21.094 6.34 5.77 1 83.75 192 ALA A O 1
ATOM 1475 N N . LEU A 1 193 ? 19.422 7.391 6.895 1 93.94 193 LEU A N 1
ATOM 1476 C CA . LEU A 1 193 ? 18.625 6.184 7.105 1 93.94 193 LEU A CA 1
ATOM 1477 C C . LEU A 1 193 ? 17.453 6.125 6.129 1 93.94 193 LEU A C 1
ATOM 1479 O O . LEU A 1 193 ? 17.172 7.102 5.43 1 93.94 193 LEU A O 1
ATOM 1483 N N . ILE A 1 194 ? 16.922 4.949 6.016 1 95.88 194 ILE A N 1
ATOM 1484 C CA . ILE A 1 194 ? 15.672 4.797 5.273 1 95.88 194 ILE A CA 1
ATOM 1485 C C . ILE A 1 194 ? 14.508 4.703 6.25 1 95.88 194 ILE A C 1
ATOM 1487 O O . ILE A 1 194 ? 14.438 3.775 7.059 1 95.88 194 ILE A O 1
ATOM 1491 N N . HIS A 1 195 ? 13.656 5.656 6.086 1 93.25 195 HIS A N 1
ATOM 1492 C CA . HIS A 1 195 ? 12.523 5.746 6.992 1 93.25 195 HIS A CA 1
ATOM 1493 C C . HIS A 1 195 ? 11.25 5.195 6.344 1 93.25 195 HIS A C 1
ATOM 1495 O O . HIS A 1 195 ? 11.195 5.043 5.121 1 93.25 195 HIS A O 1
ATOM 1501 N N . GLU A 1 196 ? 10.297 4.836 7.168 1 89.75 196 GLU A N 1
ATOM 1502 C CA . GLU A 1 196 ? 8.953 4.574 6.648 1 89.75 196 GLU A CA 1
ATOM 1503 C C . GLU A 1 196 ? 8.125 5.855 6.605 1 89.75 196 GLU A C 1
ATOM 1505 O O . GLU A 1 196 ? 8.5 6.824 5.941 1 89.75 196 GLU A O 1
ATOM 1510 N N . GLU A 1 197 ? 7.098 5.855 7.402 1 75.25 197 GLU A N 1
ATOM 1511 C CA . GLU A 1 197 ? 6.223 7.023 7.371 1 75.25 197 GLU A CA 1
ATOM 1512 C C . GLU A 1 197 ? 6.898 8.234 8 1 75.25 197 GLU A C 1
ATOM 1514 O O . GLU A 1 197 ? 6.707 9.367 7.547 1 75.25 197 GLU A O 1
ATOM 1519 N N . SER A 1 198 ? 7.625 8.016 9.078 1 74.69 198 SER A N 1
ATOM 1520 C CA . SER A 1 198 ? 8.289 9.078 9.82 1 74.69 198 SER A CA 1
ATOM 1521 C C . SER A 1 198 ? 9.586 8.578 10.453 1 74.69 198 SER A C 1
ATOM 1523 O O . SER A 1 198 ? 9.938 7.402 10.32 1 74.69 198 SER A O 1
ATOM 1525 N N . THR A 1 199 ? 10.203 9.539 11.031 1 78.38 199 THR A N 1
ATOM 1526 C CA . THR A 1 199 ? 11.438 9.172 11.719 1 78.38 199 THR A CA 1
ATOM 1527 C C . THR A 1 199 ? 11.141 8.5 13.055 1 78.38 199 THR A C 1
ATOM 1529 O O . THR A 1 199 ? 12.055 8.039 13.742 1 78.38 199 THR A O 1
ATOM 1532 N N . GLU A 1 200 ? 9.922 8.352 13.352 1 82.31 200 GLU A N 1
ATOM 1533 C CA . GLU A 1 200 ? 9.539 7.906 14.688 1 82.31 200 GLU A CA 1
ATOM 1534 C C . GLU A 1 200 ? 9.992 6.469 14.945 1 82.31 200 GLU A C 1
ATOM 1536 O O . GLU A 1 200 ? 10.383 6.129 16.062 1 82.31 200 GLU A O 1
ATOM 1541 N N . GLN A 1 201 ? 9.898 5.699 13.961 1 90.31 201 GLN A N 1
ATOM 1542 C CA . GLN A 1 201 ? 10.297 4.309 14.133 1 90.31 201 GLN A CA 1
ATOM 1543 C C . GLN A 1 201 ? 11.773 4.203 14.516 1 90.31 201 GLN A C 1
ATOM 1545 O O . GLN A 1 201 ? 12.125 3.475 15.453 1 90.31 201 GLN A O 1
ATOM 1550 N N . TRP A 1 202 ? 12.57 4.953 13.875 1 94.75 202 TRP A N 1
ATOM 1551 C CA . TRP A 1 202 ? 14 4.965 14.172 1 94.75 202 TRP A CA 1
ATOM 1552 C C . TRP A 1 202 ? 14.266 5.586 15.539 1 94.75 202 TRP A C 1
ATOM 1554 O O . TRP A 1 202 ? 15.086 5.078 16.312 1 94.75 202 TRP A O 1
ATOM 1564 N N . THR A 1 203 ? 13.609 6.688 15.758 1 91.44 203 THR A N 1
ATOM 1565 C CA . THR A 1 203 ? 13.781 7.348 17.047 1 91.44 203 THR A CA 1
ATOM 1566 C C . THR A 1 203 ? 13.484 6.383 18.188 1 91.44 203 THR A C 1
ATOM 1568 O O . THR A 1 203 ? 14.281 6.262 19.125 1 91.44 203 THR A O 1
ATOM 1571 N N . ARG A 1 204 ? 12.414 5.723 18.062 1 91.12 204 ARG A N 1
ATOM 1572 C CA . ARG A 1 204 ? 12.023 4.75 19.094 1 91.12 204 ARG A CA 1
ATOM 1573 C C . ARG A 1 204 ? 13.039 3.613 19.172 1 91.12 204 ARG A C 1
ATOM 1575 O O . ARG A 1 204 ? 13.391 3.168 20.266 1 91.12 204 ARG A O 1
ATOM 1582 N N . TRP A 1 205 ? 13.508 3.166 18.078 1 96.19 205 TRP A N 1
ATOM 1583 C CA . TRP A 1 205 ? 14.477 2.076 18.062 1 96.19 205 TRP A CA 1
ATOM 1584 C C . TRP A 1 205 ? 15.773 2.486 18.766 1 96.19 205 TRP A C 1
ATOM 1586 O O . TRP A 1 205 ? 16.312 1.733 19.578 1 96.19 205 TRP A O 1
ATOM 1596 N N . PHE A 1 206 ? 16.234 3.668 18.453 1 96.12 206 PHE A N 1
ATOM 1597 C CA . PHE A 1 206 ? 17.469 4.16 19.078 1 96.12 206 PHE A CA 1
ATOM 1598 C C . PHE A 1 206 ? 17.312 4.273 20.594 1 96.12 206 PHE A C 1
ATOM 1600 O O . PHE A 1 206 ? 18.219 3.916 21.344 1 96.12 206 PHE A O 1
ATOM 1607 N N . GLU A 1 207 ? 16.203 4.758 20.984 1 93.88 207 GLU A N 1
ATOM 1608 C CA . GLU A 1 207 ? 15.93 4.867 22.406 1 93.88 207 GLU A CA 1
ATOM 1609 C C . GLU A 1 207 ? 15.984 3.498 23.094 1 93.88 207 GLU A C 1
ATOM 1611 O O . GLU A 1 207 ? 16.625 3.336 24.125 1 93.88 207 GLU A O 1
ATOM 1616 N N . LEU A 1 208 ? 15.352 2.57 22.469 1 94.12 208 LEU A N 1
ATOM 1617 C CA . LEU A 1 208 ? 15.312 1.221 23.016 1 94.12 208 LEU A CA 1
ATOM 1618 C C . LEU A 1 208 ? 16.688 0.565 22.953 1 94.12 208 LEU A C 1
ATOM 1620 O O . LEU A 1 208 ? 17 -0.289 23.797 1 94.12 208 LEU A O 1
ATOM 1624 N N . ALA A 1 209 ? 17.484 1.012 22.016 1 95.69 209 ALA A N 1
ATOM 1625 C CA . ALA A 1 209 ? 18.828 0.466 21.859 1 95.69 209 ALA A CA 1
ATOM 1626 C C . ALA A 1 209 ? 19.812 1.127 22.828 1 95.69 209 ALA A C 1
ATOM 1628 O O . ALA A 1 209 ? 20.953 0.686 22.953 1 95.69 209 ALA A O 1
ATOM 1629 N N . GLY A 1 210 ? 19.391 2.254 23.453 1 93.88 210 GLY A N 1
ATOM 1630 C CA . GLY A 1 210 ? 20.203 2.84 24.516 1 93.88 210 GLY A CA 1
ATOM 1631 C C . GLY A 1 210 ? 20.797 4.184 24.141 1 93.88 210 GLY A C 1
ATOM 1632 O O . GLY A 1 210 ? 21.719 4.668 24.812 1 93.88 210 GLY A O 1
ATOM 1633 N N . LEU A 1 211 ? 20.375 4.746 23.016 1 92.25 211 LEU A N 1
ATOM 1634 C CA . LEU A 1 211 ? 20.812 6.074 22.625 1 92.25 211 LEU A CA 1
ATOM 1635 C C . LEU A 1 211 ? 19.703 7.094 22.781 1 92.25 211 LEU A C 1
ATOM 1637 O O . LEU A 1 211 ? 18.719 7.07 22.031 1 92.25 211 LEU A O 1
ATOM 1641 N N . ASP A 1 212 ? 19.797 8.055 23.672 1 86.19 212 ASP A N 1
ATOM 1642 C CA . ASP A 1 212 ? 18.734 8.992 24 1 86.19 212 ASP A CA 1
ATOM 1643 C C . ASP A 1 212 ? 18.953 10.336 23.312 1 86.19 212 ASP A C 1
ATOM 1645 O O . ASP A 1 212 ? 18 11 22.906 1 86.19 212 ASP A O 1
ATOM 1649 N N . ASP A 1 213 ? 20.219 10.789 23.141 1 86.12 213 ASP A N 1
ATOM 1650 C CA . ASP A 1 213 ? 20.531 12.07 22.531 1 86.12 213 ASP A CA 1
ATOM 1651 C C . ASP A 1 213 ? 20.734 11.922 21.016 1 86.12 213 ASP A C 1
ATOM 1653 O O . ASP A 1 213 ? 21.875 11.906 20.547 1 86.12 213 ASP A O 1
ATOM 1657 N N . LEU A 1 214 ? 19.609 11.836 20.344 1 87.56 214 LEU A N 1
ATOM 1658 C CA . LEU A 1 214 ? 19.656 11.586 18.906 1 87.56 214 LEU A CA 1
ATOM 1659 C C . LEU A 1 214 ? 19.75 12.891 18.125 1 87.56 214 LEU A C 1
ATOM 1661 O O . LEU A 1 214 ? 19 13.836 18.406 1 87.56 214 LEU A O 1
ATOM 1665 N N . PRO A 1 215 ? 20.734 12.969 17.266 1 82.12 215 PRO A N 1
ATOM 1666 C CA . PRO A 1 215 ? 20.656 14.07 16.297 1 82.12 215 PRO A CA 1
ATOM 1667 C C . PRO A 1 215 ? 19.438 13.969 15.391 1 82.12 215 PRO A C 1
ATOM 1669 O O . PRO A 1 215 ? 18.75 12.938 15.367 1 82.12 215 PRO A O 1
ATOM 1672 N N . PRO A 1 216 ? 19.141 15.039 14.734 1 81.19 216 PRO A N 1
ATOM 1673 C CA . PRO A 1 216 ? 18.094 14.898 13.719 1 81.19 216 PRO A CA 1
ATOM 1674 C C . PRO A 1 216 ? 18.422 13.828 12.68 1 81.19 216 PRO A C 1
ATOM 1676 O O . PRO A 1 216 ? 19.5 13.836 12.094 1 81.19 216 PRO A O 1
ATOM 1679 N N . LEU A 1 217 ? 17.531 12.984 12.547 1 85.81 217 LEU A N 1
ATOM 1680 C CA . LEU A 1 217 ? 17.734 11.891 11.609 1 85.81 217 LEU A CA 1
ATOM 1681 C C . LEU A 1 217 ? 17.438 12.328 10.18 1 85.81 217 LEU A C 1
ATOM 1683 O O . LEU A 1 217 ? 16.531 13.141 9.953 1 85.81 217 LEU A O 1
ATOM 1687 N N . ARG A 1 218 ? 18.188 11.75 9.281 1 85.06 218 ARG A N 1
ATOM 1688 C CA . ARG A 1 218 ? 18.062 12.125 7.879 1 85.06 218 ARG A CA 1
ATOM 1689 C C . ARG A 1 218 ? 17.859 10.898 7 1 85.06 218 ARG A C 1
ATOM 1691 O O . ARG A 1 218 ? 18.109 9.773 7.434 1 85.06 218 ARG A O 1
ATOM 1698 N N . GLY A 1 219 ? 17.422 11.234 5.734 1 88.5 219 GLY A N 1
ATOM 1699 C CA . GLY A 1 219 ? 17.312 10.188 4.734 1 88.5 219 GLY A CA 1
ATOM 1700 C C . GLY A 1 219 ? 15.93 10.078 4.121 1 88.5 219 GLY A C 1
ATOM 1701 O O . GLY A 1 219 ? 15.023 10.836 4.484 1 88.5 219 GLY A O 1
ATOM 1702 N N . GLN A 1 220 ? 15.773 9.078 3.279 1 89.69 220 GLN A N 1
ATOM 1703 C CA . GLN A 1 220 ? 14.555 8.906 2.494 1 89.69 220 GLN A CA 1
ATOM 1704 C C . GLN A 1 220 ? 13.43 8.32 3.348 1 89.69 220 GLN A C 1
ATOM 1706 O O . GLN A 1 220 ? 13.68 7.57 4.289 1 89.69 220 GLN A O 1
ATOM 1711 N N . ARG A 1 221 ? 12.25 8.758 2.979 1 91.25 221 ARG A N 1
ATOM 1712 C CA . ARG A 1 221 ? 11.047 8.148 3.547 1 91.25 221 ARG A CA 1
ATOM 1713 C C . ARG A 1 221 ? 10.305 7.324 2.504 1 91.25 221 ARG A C 1
ATOM 1715 O O . ARG A 1 221 ? 9.82 7.863 1.506 1 91.25 221 ARG A O 1
ATOM 1722 N N . LEU A 1 222 ? 10.258 6.066 2.738 1 92.62 222 LEU A N 1
ATOM 1723 C CA . LEU A 1 222 ? 9.672 5.113 1.801 1 92.62 222 LEU A CA 1
ATOM 1724 C C . LEU A 1 222 ? 8.594 4.273 2.48 1 92.62 222 LEU A C 1
ATOM 1726 O O . LEU A 1 222 ? 8.906 3.354 3.24 1 92.62 222 LEU A O 1
ATOM 1730 N N . TRP A 1 223 ? 7.371 4.645 2.082 1 86.19 223 TRP A N 1
ATOM 1731 C CA . TRP A 1 223 ? 6.246 3.875 2.602 1 86.19 223 TRP A CA 1
ATOM 1732 C C . TRP A 1 223 ? 6.027 2.607 1.78 1 86.19 223 TRP A C 1
ATOM 1734 O O . TRP A 1 223 ? 5.879 2.67 0.557 1 86.19 223 TRP A O 1
ATOM 1744 N N . HIS A 1 224 ? 6.082 1.458 2.51 1 90.25 224 HIS A N 1
ATOM 1745 C CA . HIS A 1 224 ? 6.059 0.914 3.863 1 90.25 224 HIS A CA 1
ATOM 1746 C C . HIS A 1 224 ? 7.289 0.05 4.129 1 90.25 224 HIS A C 1
ATOM 1748 O O . HIS A 1 224 ? 8.273 0.122 3.395 1 90.25 224 HIS A O 1
ATOM 1754 N N . ALA A 1 225 ? 7.277 -0.759 5.211 1 94.31 225 ALA A N 1
ATOM 1755 C CA . ALA A 1 225 ? 8.43 -1.534 5.656 1 94.31 225 ALA A CA 1
ATOM 1756 C C . ALA A 1 225 ? 9.047 -2.316 4.496 1 94.31 225 ALA A C 1
ATOM 1758 O O . ALA A 1 225 ? 10.266 -2.381 4.363 1 94.31 225 ALA A O 1
ATOM 1759 N N . HIS A 1 226 ? 8.203 -2.871 3.637 1 95.75 226 HIS A N 1
ATOM 1760 C CA . HIS A 1 226 ? 8.727 -3.693 2.551 1 95.75 226 HIS A CA 1
ATOM 1761 C C . HIS A 1 226 ? 9.492 -2.848 1.538 1 95.75 226 HIS A C 1
ATOM 1763 O O . HIS A 1 226 ? 10.484 -3.305 0.964 1 95.75 226 HIS A O 1
ATOM 1769 N N . LEU A 1 227 ? 9.062 -1.593 1.314 1 96.44 227 LEU A N 1
ATOM 1770 C CA . LEU A 1 227 ? 9.781 -0.711 0.403 1 96.44 227 LEU A CA 1
ATOM 1771 C C . LEU A 1 227 ? 11.109 -0.271 1.01 1 96.44 227 LEU A C 1
ATOM 1773 O O . LEU A 1 227 ? 12.125 -0.219 0.316 1 96.44 227 LEU A O 1
ATOM 1777 N N . ALA A 1 228 ? 11.055 0.049 2.27 1 97.19 228 ALA A N 1
ATOM 1778 C CA . ALA A 1 228 ? 12.289 0.442 2.951 1 97.19 228 ALA A CA 1
ATOM 1779 C C . ALA A 1 228 ? 13.32 -0.683 2.912 1 97.19 228 ALA A C 1
ATOM 1781 O O . ALA A 1 228 ? 14.492 -0.447 2.619 1 97.19 228 ALA A O 1
ATOM 1782 N N . ILE A 1 229 ? 12.875 -1.851 3.172 1 97.81 229 ILE A N 1
ATOM 1783 C CA . ILE A 1 229 ? 13.766 -3.008 3.189 1 97.81 229 ILE A CA 1
ATOM 1784 C C . ILE A 1 229 ? 14.289 -3.279 1.781 1 97.81 229 ILE A C 1
ATOM 1786 O O . ILE A 1 229 ? 15.469 -3.594 1.6 1 97.81 229 ILE A O 1
ATOM 1790 N N . GLU A 1 230 ? 13.391 -3.168 0.814 1 97.5 230 GLU A N 1
ATOM 1791 C CA . GLU A 1 230 ? 13.828 -3.361 -0.566 1 97.5 230 GLU A CA 1
ATOM 1792 C C . GLU A 1 230 ? 14.867 -2.322 -0.968 1 97.5 230 GLU A C 1
ATOM 1794 O O . GLU A 1 230 ? 15.844 -2.645 -1.652 1 97.5 230 GLU A O 1
ATOM 1799 N N . ALA A 1 231 ? 14.672 -1.102 -0.572 1 97.31 231 ALA A N 1
ATOM 1800 C CA . ALA A 1 231 ? 15.648 -0.052 -0.839 1 97.31 231 ALA A CA 1
ATOM 1801 C C . ALA A 1 231 ? 17 -0.4 -0.232 1 97.31 231 ALA A C 1
ATOM 1803 O O . ALA A 1 231 ? 18.047 -0.195 -0.862 1 97.31 231 ALA A O 1
ATOM 1804 N N . ALA A 1 232 ? 17 -0.906 0.963 1 97.56 232 ALA A N 1
ATOM 1805 C CA . ALA A 1 232 ? 18.25 -1.332 1.608 1 97.56 232 ALA A CA 1
ATOM 1806 C C . ALA A 1 232 ? 18.922 -2.455 0.822 1 97.56 232 ALA A C 1
ATOM 1808 O O . ALA A 1 232 ? 20.141 -2.445 0.628 1 97.56 232 ALA A O 1
ATOM 1809 N N . ARG A 1 233 ? 18.094 -3.412 0.358 1 97.31 233 ARG A N 1
ATOM 1810 C CA . ARG A 1 233 ? 18.609 -4.516 -0.447 1 97.31 233 ARG A CA 1
ATOM 1811 C C . ARG A 1 233 ? 19.297 -4.004 -1.706 1 97.31 233 ARG A C 1
ATOM 1813 O O . ARG A 1 233 ? 20.281 -4.582 -2.156 1 97.31 233 ARG A O 1
ATOM 1820 N N . LEU A 1 234 ? 18.797 -2.938 -2.211 1 95.56 234 LEU A N 1
ATOM 1821 C CA . LEU A 1 234 ? 19.297 -2.355 -3.449 1 95.56 234 LEU A CA 1
ATOM 1822 C C . LEU A 1 234 ? 20.516 -1.472 -3.176 1 95.56 234 LEU A C 1
ATOM 1824 O O . LEU A 1 234 ? 21.031 -0.835 -4.09 1 95.56 234 LEU A O 1
ATOM 1828 N N . GLY A 1 235 ? 20.844 -1.375 -1.949 1 94.69 235 GLY A N 1
ATOM 1829 C CA . GLY A 1 235 ? 22.047 -0.641 -1.591 1 94.69 235 GLY A CA 1
ATOM 1830 C C . GLY A 1 235 ? 21.812 0.85 -1.438 1 94.69 235 GLY A C 1
ATOM 1831 O O . GLY A 1 235 ? 22.719 1.654 -1.691 1 94.69 235 GLY A O 1
ATOM 1832 N N . GLN A 1 236 ? 20.656 1.198 -0.992 1 93.62 236 GLN A N 1
ATOM 1833 C CA . GLN A 1 236 ? 20.328 2.619 -0.951 1 93.62 236 GLN A CA 1
ATOM 1834 C C . GLN A 1 236 ? 20.484 3.178 0.461 1 93.62 236 GLN A C 1
ATOM 1836 O O . GLN A 1 236 ? 20.328 4.383 0.676 1 93.62 236 GLN A O 1
ATOM 1841 N N . GLY A 1 237 ? 20.75 2.334 1.399 1 94.69 237 GLY A N 1
ATOM 1842 C CA . GLY A 1 237 ? 20.891 2.801 2.77 1 94.69 237 GLY A CA 1
ATOM 1843 C C . GLY A 1 237 ? 20.656 1.709 3.797 1 94.69 237 GLY A C 1
ATOM 1844 O O . GLY A 1 237 ? 20.812 0.523 3.498 1 94.69 237 GLY A O 1
ATOM 1845 N N . VAL A 1 238 ? 20.406 2.207 5.055 1 96.81 238 VAL A N 1
ATOM 1846 C CA . VAL A 1 238 ? 20.141 1.33 6.188 1 96.81 238 VAL A CA 1
ATOM 1847 C C . VAL A 1 238 ? 18.656 1.436 6.578 1 96.81 238 VAL A C 1
ATOM 1849 O O . VAL A 1 238 ? 18.141 2.537 6.781 1 96.81 238 VAL A O 1
ATOM 1852 N N . ALA A 1 239 ? 17.984 0.294 6.598 1 97.94 239 ALA A N 1
ATOM 1853 C CA . ALA A 1 239 ? 16.578 0.24 7.008 1 97.94 239 ALA A CA 1
ATOM 1854 C C . ALA A 1 239 ? 16.422 -0.536 8.312 1 97.94 239 ALA A C 1
ATOM 1856 O O . ALA A 1 239 ? 17.328 -1.258 8.727 1 97.94 239 ALA A O 1
ATOM 1857 N N . LEU A 1 240 ? 15.297 -0.267 8.93 1 97.31 240 LEU A N 1
ATOM 1858 C CA . LEU A 1 240 ? 14.914 -1.155 10.023 1 97.31 240 LEU A CA 1
ATOM 1859 C C . LEU A 1 240 ? 14.141 -2.359 9.5 1 97.31 240 LEU A C 1
ATOM 1861 O O . LEU A 1 240 ? 13.164 -2.201 8.766 1 97.31 240 LEU A O 1
ATOM 1865 N N . GLY A 1 241 ? 14.656 -3.508 9.742 1 96.75 241 GLY A N 1
ATOM 1866 C CA . GLY A 1 241 ? 13.93 -4.75 9.516 1 96.75 241 GLY A CA 1
ATOM 1867 C C . GLY A 1 241 ? 13.625 -5.5 10.797 1 96.75 241 GLY A C 1
ATOM 1868 O O . GLY A 1 241 ? 14.07 -5.105 11.883 1 96.75 241 GLY A O 1
ATOM 1869 N N . ASN A 1 242 ? 12.789 -6.496 10.734 1 96.56 242 ASN A N 1
ATOM 1870 C CA . ASN A 1 242 ? 12.633 -7.438 11.836 1 96.56 242 ASN A CA 1
ATOM 1871 C C . ASN A 1 242 ? 12.82 -8.883 11.375 1 96.56 242 ASN A C 1
ATOM 1873 O O . ASN A 1 242 ? 12.898 -9.148 10.18 1 96.56 242 ASN A O 1
ATOM 1877 N N . GLU A 1 243 ? 12.922 -9.789 12.289 1 96.81 243 GLU A N 1
ATOM 1878 C CA . GLU A 1 243 ? 13.273 -11.18 12.016 1 96.81 243 GLU A CA 1
ATOM 1879 C C . GLU A 1 243 ? 12.312 -11.812 11.023 1 96.81 243 GLU A C 1
ATOM 1881 O O . GLU A 1 243 ? 12.711 -12.648 10.211 1 96.81 243 GLU A O 1
ATOM 1886 N N . VAL A 1 244 ? 11.109 -11.406 11.047 1 97.31 244 VAL A N 1
ATOM 1887 C CA . VAL A 1 244 ? 10.078 -11.992 10.195 1 97.31 244 VAL A CA 1
ATOM 1888 C C . VAL A 1 244 ? 10.242 -11.492 8.766 1 97.31 244 VAL A C 1
ATOM 1890 O O . VAL A 1 244 ? 10.211 -12.273 7.816 1 97.31 244 VAL A O 1
ATOM 1893 N N . LEU A 1 245 ? 10.492 -10.266 8.609 1 97.69 245 LEU A N 1
ATOM 1894 C CA . LEU A 1 245 ? 10.438 -9.633 7.293 1 97.69 245 LEU A CA 1
ATOM 1895 C C . LEU A 1 245 ? 11.734 -9.852 6.527 1 97.69 245 LEU A C 1
ATOM 1897 O O . LEU A 1 245 ? 11.742 -9.82 5.293 1 97.69 245 LEU A O 1
ATOM 1901 N N . VAL A 1 246 ? 12.867 -10.078 7.246 1 98.12 246 VAL A N 1
ATOM 1902 C CA . VAL A 1 246 ? 14.133 -10.062 6.527 1 98.12 246 VAL A CA 1
ATOM 1903 C C . VAL A 1 246 ? 14.828 -11.414 6.66 1 98.12 246 VAL A C 1
ATOM 1905 O O . VAL A 1 246 ? 16.016 -11.547 6.367 1 98.12 246 VAL A O 1
ATOM 1908 N N . GLU A 1 247 ? 14.133 -12.406 7.086 1 96.62 247 GLU A N 1
ATOM 1909 C CA . GLU A 1 247 ? 14.719 -13.719 7.324 1 96.62 247 GLU A CA 1
ATOM 1910 C C . GLU A 1 247 ? 15.43 -14.242 6.078 1 96.62 247 GLU A C 1
ATOM 1912 O O . GLU A 1 247 ? 16.609 -14.609 6.137 1 96.62 247 GLU A O 1
ATOM 1917 N N . GLU A 1 248 ? 14.773 -14.242 4.969 1 95.62 248 GLU A N 1
ATOM 1918 C CA . GLU A 1 248 ? 15.328 -14.789 3.734 1 95.62 248 GLU A CA 1
ATOM 1919 C C . GLU A 1 248 ? 16.5 -13.961 3.238 1 95.62 248 GLU A C 1
ATOM 1921 O O . GLU A 1 248 ? 17.453 -14.5 2.68 1 95.62 248 GLU A O 1
ATOM 1926 N N . ASP A 1 249 ? 16.375 -12.672 3.441 1 98 249 ASP A N 1
ATOM 1927 C CA . ASP A 1 249 ? 17.453 -11.781 3.018 1 98 249 ASP A CA 1
ATOM 1928 C C . ASP A 1 249 ? 18.734 -12.039 3.822 1 98 249 ASP A C 1
ATOM 1930 O O . ASP A 1 249 ? 19.828 -11.977 3.281 1 98 249 ASP A O 1
ATOM 1934 N N . LEU A 1 250 ? 18.562 -12.305 5.09 1 97.44 250 LEU A N 1
ATOM 1935 C CA . LEU A 1 250 ? 19.703 -12.625 5.93 1 97.44 250 LEU A CA 1
ATOM 1936 C C . LEU A 1 250 ? 20.312 -13.969 5.535 1 97.44 250 LEU A C 1
ATOM 1938 O O . LEU A 1 250 ? 21.547 -14.086 5.414 1 97.44 250 LEU A O 1
ATOM 1942 N N . ARG A 1 251 ? 19.469 -14.898 5.309 1 96.88 251 ARG A N 1
ATOM 1943 C CA . ARG A 1 251 ? 19.922 -16.234 4.945 1 96.88 251 ARG A CA 1
ATOM 1944 C C . ARG A 1 251 ? 20.672 -16.234 3.623 1 96.88 251 ARG A C 1
ATOM 1946 O O . ARG A 1 251 ? 21.719 -16.875 3.488 1 96.88 251 ARG A O 1
ATOM 1953 N N . SER A 1 252 ? 20.219 -15.484 2.633 1 97.12 252 SER A N 1
ATOM 1954 C CA . SER A 1 252 ? 20.812 -15.438 1.301 1 97.12 252 SER A CA 1
ATOM 1955 C C . SER A 1 252 ? 22.016 -14.5 1.266 1 97.12 252 SER A C 1
ATOM 1957 O O . SER A 1 252 ? 22.797 -14.508 0.305 1 97.12 252 SER A O 1
ATOM 1959 N N . GLY A 1 253 ? 22.078 -13.633 2.281 1 97.69 253 GLY A N 1
ATOM 1960 C CA . GLY A 1 253 ? 23.172 -12.672 2.336 1 97.69 253 GLY A CA 1
ATOM 1961 C C . GLY A 1 253 ? 22.859 -11.375 1.614 1 97.69 253 GLY A C 1
ATOM 1962 O O . GLY A 1 253 ? 23.719 -10.5 1.499 1 97.69 253 GLY A O 1
ATOM 1963 N N . ALA A 1 254 ? 21.688 -11.234 1.138 1 97.75 254 ALA A N 1
ATOM 1964 C CA . ALA A 1 254 ? 21.297 -9.992 0.466 1 97.75 254 ALA A CA 1
ATOM 1965 C C . ALA A 1 254 ? 21.297 -8.82 1.435 1 97.75 254 ALA A C 1
ATOM 1967 O O . ALA A 1 254 ? 21.547 -7.676 1.032 1 97.75 254 ALA A O 1
ATOM 1968 N N . LEU A 1 255 ? 20.969 -9.133 2.709 1 98.06 255 LEU A N 1
ATOM 1969 C CA . LEU A 1 255 ? 21.062 -8.156 3.793 1 98.06 255 LEU A CA 1
ATOM 1970 C C . LEU A 1 255 ? 21.891 -8.703 4.949 1 98.06 255 LEU A C 1
ATOM 1972 O O . LEU A 1 255 ? 22 -9.922 5.129 1 98.06 255 LEU A O 1
ATOM 1976 N N . VAL A 1 256 ? 22.453 -7.805 5.684 1 97.31 256 VAL A N 1
ATOM 1977 C CA . VAL A 1 256 ? 23.156 -8.156 6.914 1 97.31 256 VAL A CA 1
ATOM 1978 C C . VAL A 1 256 ? 22.719 -7.219 8.039 1 97.31 256 VAL A C 1
ATOM 1980 O O . VAL A 1 256 ? 22.328 -6.078 7.789 1 97.31 256 VAL A O 1
ATOM 1983 N N . GLU A 1 257 ? 22.703 -7.77 9.227 1 96.94 257 GLU A N 1
ATOM 1984 C CA . GLU A 1 257 ? 22.484 -6.934 10.398 1 96.94 257 GLU A CA 1
ATOM 1985 C C . GLU A 1 257 ? 23.656 -5.973 10.625 1 96.94 257 GLU A C 1
ATOM 1987 O O . GLU A 1 257 ? 24.797 -6.402 10.766 1 96.94 257 GLU A O 1
ATOM 1992 N N . VAL A 1 258 ? 23.375 -4.691 10.688 1 96.38 258 VAL A N 1
ATOM 1993 C CA . VAL A 1 258 ? 24.406 -3.662 10.727 1 96.38 258 VAL A CA 1
ATOM 1994 C C . VAL A 1 258 ? 24.984 -3.578 12.141 1 96.38 258 VAL A C 1
ATOM 1996 O O . VAL A 1 258 ? 26.203 -3.422 12.305 1 96.38 258 VAL A O 1
ATOM 1999 N N . LEU A 1 259 ? 24.125 -3.566 13.078 1 94.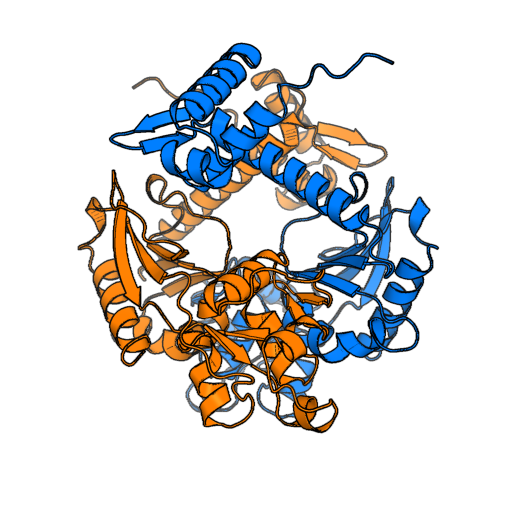19 259 LEU A N 1
ATOM 2000 C CA . LEU A 1 259 ? 24.469 -3.572 14.492 1 94.19 259 LEU A CA 1
ATOM 2001 C C . LEU A 1 259 ? 23.656 -4.617 15.25 1 94.19 259 LEU A C 1
ATOM 2003 O O . LEU A 1 259 ? 22.438 -4.711 15.078 1 94.19 259 LEU A O 1
ATOM 2007 N N . ASN A 1 260 ? 24.391 -5.355 16.016 1 91.12 260 ASN A N 1
ATOM 2008 C CA . ASN A 1 260 ? 23.688 -6.305 16.875 1 91.12 260 ASN A CA 1
ATOM 2009 C C . ASN A 1 260 ? 22.844 -5.59 17.922 1 91.12 260 ASN A C 1
ATOM 2011 O O . ASN A 1 260 ? 23.312 -4.633 18.547 1 91.12 260 ASN A O 1
ATOM 2015 N N . SER A 1 261 ? 21.625 -5.969 17.953 1 88.44 261 SER A N 1
ATOM 2016 C CA . SER A 1 261 ? 20.734 -5.363 18.938 1 88.44 261 SER A CA 1
ATOM 2017 C C . SER A 1 261 ? 19.672 -6.348 19.406 1 88.44 261 SER A C 1
ATOM 2019 O O . SER A 1 261 ? 19.312 -7.281 18.672 1 88.44 261 SER A O 1
ATOM 2021 N N . SER A 1 262 ? 19.234 -6.148 20.688 1 94 262 SER A N 1
ATOM 2022 C CA . SER A 1 262 ? 18.125 -6.906 21.281 1 94 262 SER A CA 1
ATOM 2023 C C . SER A 1 262 ? 16.922 -6.012 21.531 1 94 262 SER A C 1
ATOM 2025 O O . SER A 1 262 ? 16.469 -5.879 22.672 1 94 262 SER A O 1
ATOM 2027 N N . VAL A 1 263 ? 16.5 -5.402 20.422 1 97.06 263 VAL A N 1
ATOM 2028 C CA . VAL A 1 263 ? 15.391 -4.461 20.531 1 97.06 263 VAL A CA 1
ATOM 2029 C C . VAL A 1 263 ? 14.102 -5.121 20.031 1 97.06 263 VAL A C 1
ATOM 2031 O O . VAL A 1 263 ? 14.094 -5.773 18.984 1 97.06 263 VAL A O 1
ATOM 2034 N N . TYR A 1 264 ? 13.078 -5 20.891 1 96.25 264 TYR A N 1
ATOM 2035 C CA . TYR A 1 264 ? 11.734 -5.449 20.547 1 96.25 264 TYR A CA 1
ATOM 2036 C C . TYR A 1 264 ? 10.75 -4.285 20.578 1 96.25 264 TYR A C 1
ATOM 2038 O O . TYR A 1 264 ? 10.727 -3.506 21.531 1 96.25 264 TYR A O 1
ATOM 2046 N N . MET A 1 265 ? 10.016 -4.152 19.531 1 94.5 265 MET A N 1
ATOM 2047 C CA . MET A 1 265 ? 9.062 -3.051 19.438 1 94.5 265 MET A CA 1
ATOM 2048 C C . MET A 1 265 ? 7.629 -3.572 19.453 1 94.5 265 MET A C 1
ATOM 2050 O O . MET A 1 265 ? 7.16 -4.078 20.484 1 94.5 265 MET A O 1
ATOM 2054 N N . GLU A 1 266 ? 6.93 -3.641 18.266 1 94.06 266 GLU A N 1
ATOM 2055 C CA . GLU A 1 266 ? 5.535 -4.066 18.234 1 94.06 266 GLU A CA 1
ATOM 2056 C C . GLU A 1 266 ? 5.422 -5.574 18.031 1 94.06 266 GLU A C 1
ATOM 2058 O O . GLU A 1 266 ? 6.434 -6.27 17.938 1 94.06 266 GLU A O 1
ATOM 2063 N N . THR A 1 267 ? 4.148 -6.008 18.094 1 94.94 267 THR A N 1
ATOM 2064 C CA . THR A 1 267 ? 3.832 -7.426 17.984 1 94.94 267 THR A CA 1
ATOM 2065 C C . THR A 1 267 ? 2.859 -7.676 16.844 1 94.94 267 THR A C 1
ATOM 2067 O O . THR A 1 267 ? 1.926 -6.898 16.625 1 94.94 267 THR A O 1
ATOM 2070 N N . TYR A 1 268 ? 3.143 -8.773 16.109 1 97 268 TYR A N 1
ATOM 2071 C CA . TYR A 1 268 ? 2.139 -9.227 15.156 1 97 268 TYR A CA 1
ATOM 2072 C C . TYR A 1 268 ? 0.983 -9.922 15.875 1 97 268 TYR A C 1
ATOM 2074 O O . TYR A 1 268 ? 1.199 -10.781 16.719 1 97 268 TYR A O 1
ATOM 2082 N N . GLN A 1 269 ? -0.227 -9.508 15.508 1 96.56 269 GLN A N 1
ATOM 2083 C CA . GLN A 1 269 ? -1.43 -10.055 16.125 1 96.56 269 GLN A CA 1
ATOM 2084 C C . GLN A 1 269 ? -2.512 -10.32 15.078 1 96.56 269 GLN A C 1
ATOM 2086 O O . GLN A 1 269 ? -2.588 -9.625 14.07 1 96.56 269 GLN A O 1
ATOM 2091 N N . LEU A 1 270 ? -3.281 -11.336 15.383 1 97.62 270 LEU A N 1
ATOM 2092 C CA . LEU A 1 270 ? -4.492 -11.602 14.617 1 97.62 270 LEU A CA 1
ATOM 2093 C C . LEU A 1 270 ? -5.73 -11.125 15.367 1 97.62 270 LEU A C 1
ATOM 2095 O O . LEU A 1 270 ? -5.898 -11.422 16.547 1 97.62 270 LEU A O 1
ATOM 2099 N N . LEU A 1 271 ? -6.559 -10.352 14.688 1 96.38 271 LEU A N 1
ATOM 2100 C CA . LEU A 1 271 ? -7.809 -9.859 15.25 1 96.38 271 LEU A CA 1
ATOM 2101 C C . LEU A 1 271 ? -9.008 -10.383 14.461 1 96.38 271 LEU A C 1
ATOM 2103 O O . LEU A 1 271 ? -8.969 -10.43 13.234 1 96.38 271 LEU A O 1
ATOM 2107 N N . ALA A 1 272 ? -10.047 -10.734 15.164 1 96.62 272 ALA A N 1
ATOM 2108 C CA . ALA A 1 272 ? -11.344 -11.086 14.594 1 96.62 272 ALA A CA 1
ATOM 2109 C C . ALA A 1 272 ? -12.461 -10.922 15.617 1 96.62 272 ALA A C 1
ATOM 2111 O O . ALA A 1 272 ? -12.195 -10.641 16.797 1 96.62 272 ALA A O 1
ATOM 2112 N N . LEU A 1 273 ? -13.648 -11.023 15.109 1 93.19 273 LEU A N 1
ATOM 2113 C CA . LEU A 1 273 ? -14.781 -10.961 16.031 1 93.19 273 LEU A CA 1
ATOM 2114 C C . LEU A 1 273 ? -14.805 -12.18 16.953 1 93.19 273 LEU A C 1
ATOM 2116 O O . LEU A 1 273 ? -14.57 -13.305 16.5 1 93.19 273 LEU A O 1
ATOM 2120 N N . LYS A 1 274 ? -15.18 -11.914 18.188 1 93.75 274 LYS A N 1
ATOM 2121 C CA . LYS A 1 274 ? -15.281 -12.992 19.156 1 93.75 274 LYS A CA 1
ATOM 2122 C C . LYS A 1 274 ? -16.281 -14.055 18.703 1 93.75 274 LYS A C 1
ATOM 2124 O O . LYS A 1 274 ? -16.016 -15.25 18.828 1 93.75 274 LYS A O 1
ATOM 2129 N N . GLU A 1 275 ? -17.328 -13.617 18.25 1 92 275 GLU A N 1
ATOM 2130 C CA . GLU A 1 275 ? -18.406 -14.531 17.875 1 92 275 GLU A CA 1
ATOM 2131 C C . GLU A 1 275 ? -18 -15.383 16.672 1 92 275 GLU A C 1
ATOM 2133 O O . GLU A 1 275 ? -18.578 -16.438 16.422 1 92 275 GLU A O 1
ATOM 2138 N N . ARG A 1 276 ? -16.953 -14.938 15.938 1 93.44 276 ARG A N 1
ATOM 2139 C CA . ARG A 1 276 ? -16.547 -15.664 14.742 1 93.44 276 ARG A CA 1
ATOM 2140 C C . ARG A 1 276 ? -15.219 -16.375 14.977 1 93.44 276 ARG A C 1
ATOM 2142 O O . ARG A 1 276 ? -14.703 -17.047 14.078 1 93.44 276 ARG A O 1
ATOM 2149 N N . TRP A 1 277 ? -14.75 -16.281 16.109 1 94.44 277 TRP A N 1
ATOM 2150 C CA . TRP A 1 277 ? -13.391 -16.719 16.391 1 94.44 277 TRP A CA 1
ATOM 2151 C C . TRP A 1 277 ? -13.234 -18.219 16.125 1 94.44 277 TRP A C 1
ATOM 2153 O O . TRP A 1 277 ? -12.156 -18.672 15.742 1 94.44 277 TRP A O 1
ATOM 2163 N N . ASP A 1 278 ? -14.352 -18.953 16.234 1 93.38 278 ASP A N 1
ATOM 2164 C CA . ASP A 1 278 ? -14.273 -20.391 16.094 1 93.38 278 ASP A CA 1
ATOM 2165 C C . ASP A 1 278 ? -14.852 -20.844 14.742 1 93.38 278 ASP A C 1
ATOM 2167 O O . ASP A 1 278 ? -15.008 -22.031 14.492 1 93.38 278 ASP A O 1
ATOM 2171 N N . ASP A 1 279 ? -15.133 -19.875 13.914 1 91.12 279 ASP A N 1
ATOM 2172 C CA . ASP A 1 279 ? -15.516 -20.219 12.547 1 91.12 279 ASP A CA 1
ATOM 2173 C C . ASP A 1 279 ? -14.383 -20.969 11.836 1 91.12 279 ASP A C 1
ATOM 2175 O O . ASP A 1 279 ? -13.211 -20.625 12.008 1 91.12 279 ASP A O 1
ATOM 2179 N N . PRO A 1 280 ? -14.711 -21.875 11.031 1 88.31 280 PRO A N 1
ATOM 2180 C CA . PRO A 1 280 ? -13.703 -22.703 10.367 1 88.31 280 PRO A CA 1
ATOM 2181 C C . PRO A 1 280 ? -12.688 -21.875 9.578 1 88.31 280 PRO A C 1
ATOM 2183 O O . PRO A 1 280 ? -11.492 -22.188 9.586 1 88.31 280 PRO A O 1
ATOM 2186 N N . GLU A 1 281 ? -13.125 -20.844 8.961 1 90.75 281 GLU A N 1
ATOM 2187 C CA . GLU A 1 281 ? -12.227 -20.047 8.141 1 90.75 281 GLU A CA 1
ATOM 2188 C C . GLU A 1 281 ? -11.242 -19.266 9.016 1 90.75 281 GLU A C 1
ATOM 2190 O O . GLU A 1 281 ? -10.078 -19.094 8.641 1 90.75 281 GLU A O 1
ATOM 2195 N N . ILE A 1 282 ? -11.68 -18.797 10.156 1 94.69 282 ILE A N 1
ATOM 2196 C CA . ILE A 1 282 ? -10.812 -18.047 11.055 1 94.69 282 ILE A CA 1
ATOM 2197 C C . ILE A 1 282 ? -9.828 -19 11.742 1 94.69 282 ILE A C 1
ATOM 2199 O O . ILE A 1 282 ? -8.656 -18.672 11.906 1 94.69 282 ILE A O 1
ATOM 2203 N N . VAL A 1 283 ? -10.312 -20.125 12.125 1 94.94 283 VAL A N 1
ATOM 2204 C CA . VAL A 1 283 ? -9.445 -21.141 12.719 1 94.94 283 VAL A CA 1
ATOM 2205 C C . VAL A 1 283 ? -8.367 -21.547 11.719 1 94.94 283 VAL A C 1
ATOM 2207 O O . VAL A 1 283 ? -7.195 -21.672 12.07 1 94.94 283 VAL A O 1
ATOM 2210 N N . ALA A 1 284 ? -8.773 -21.781 10.5 1 93.56 284 ALA A N 1
ATOM 2211 C CA . ALA A 1 284 ? -7.816 -22.156 9.461 1 93.56 284 ALA A CA 1
ATOM 2212 C C . ALA A 1 284 ? -6.773 -21.047 9.258 1 93.56 284 ALA A C 1
ATOM 2214 O O . ALA A 1 284 ? -5.582 -21.344 9.117 1 93.56 284 ALA A O 1
ATOM 2215 N N . LEU A 1 285 ? -7.211 -19.844 9.242 1 96.19 285 LEU A N 1
ATOM 2216 C CA . LEU A 1 285 ? -6.309 -18.703 9.109 1 96.19 285 LEU A CA 1
ATOM 2217 C C . LEU A 1 285 ? -5.336 -18.641 10.281 1 96.19 285 LEU A C 1
ATOM 2219 O O . LEU A 1 285 ? -4.129 -18.469 10.086 1 96.19 285 LEU A O 1
ATOM 2223 N N . ARG A 1 286 ? -5.875 -18.781 11.391 1 96.75 286 ARG A N 1
ATOM 2224 C CA . ARG A 1 286 ? -5.074 -18.75 12.609 1 96.75 286 ARG A CA 1
ATOM 2225 C C . ARG A 1 286 ? -4.008 -19.844 12.586 1 96.75 286 ARG A C 1
ATOM 2227 O O . ARG A 1 286 ? -2.836 -19.578 12.867 1 96.75 286 ARG A O 1
ATOM 2234 N N . ASN A 1 287 ? -4.387 -21.031 12.281 1 95.81 287 ASN A N 1
ATOM 2235 C CA . ASN A 1 287 ? -3.449 -22.141 12.219 1 95.81 287 ASN A CA 1
ATOM 2236 C C . ASN A 1 287 ? -2.387 -21.922 11.148 1 95.81 287 ASN A C 1
ATOM 2238 O O . ASN A 1 287 ? -1.208 -22.203 11.367 1 95.81 287 ASN A O 1
ATOM 2242 N N . TRP A 1 288 ? -2.795 -21.422 10.016 1 96.06 288 TRP A N 1
ATOM 2243 C CA . TRP A 1 288 ? -1.862 -21.125 8.938 1 96.06 288 TRP A CA 1
ATOM 2244 C C . TRP A 1 288 ? -0.842 -20.078 9.383 1 96.06 288 TRP A C 1
ATOM 2246 O O . TRP A 1 288 ? 0.36 -20.234 9.164 1 96.06 288 TRP A O 1
ATOM 2256 N N . LEU A 1 289 ? -1.271 -19.047 10.055 1 97.88 289 LEU A N 1
ATOM 2257 C CA . LEU A 1 289 ? -0.388 -17.984 10.508 1 97.88 289 LEU A CA 1
ATOM 2258 C C . LEU A 1 289 ? 0.612 -18.5 11.531 1 97.88 289 LEU A C 1
ATOM 2260 O O . LEU A 1 289 ? 1.784 -18.109 11.516 1 97.88 289 LEU A O 1
ATOM 2264 N N . ARG A 1 290 ? 0.129 -19.312 12.398 1 96.44 290 ARG A N 1
ATOM 2265 C CA . ARG A 1 290 ? 1.023 -19.922 13.383 1 96.44 290 ARG A CA 1
ATOM 2266 C C . ARG A 1 290 ? 2.129 -20.719 12.703 1 96.44 290 ARG A C 1
ATOM 2268 O O . ARG A 1 290 ? 3.285 -20.672 13.133 1 96.44 290 ARG A O 1
ATOM 2275 N N . ARG A 1 291 ? 1.81 -21.422 11.68 1 95.62 291 ARG A N 1
ATOM 2276 C CA . ARG A 1 291 ? 2.787 -22.219 10.953 1 95.62 291 ARG A CA 1
ATOM 2277 C C . ARG A 1 291 ? 3.777 -21.328 10.211 1 95.62 291 ARG A C 1
ATOM 2279 O O . ARG A 1 291 ? 4.988 -21.547 10.266 1 95.62 291 ARG A O 1
ATOM 2286 N N . VAL A 1 292 ? 3.24 -20.312 9.555 1 95.69 292 VAL A N 1
ATOM 2287 C CA . VAL A 1 292 ? 4.051 -19.406 8.75 1 95.69 292 VAL A CA 1
ATOM 2288 C C . VAL A 1 292 ? 5.039 -18.656 9.641 1 95.69 292 VAL A C 1
ATOM 2290 O O . VAL A 1 292 ? 6.172 -18.391 9.234 1 95.69 292 VAL A O 1
ATOM 2293 N N . LEU A 1 293 ? 4.586 -18.375 10.805 1 96.06 293 LEU A N 1
ATOM 2294 C CA . LEU A 1 293 ? 5.391 -17.531 11.688 1 96.06 293 LEU A CA 1
ATOM 2295 C C . LEU A 1 293 ? 6.113 -18.391 12.727 1 96.06 293 LEU A C 1
ATOM 2297 O O . LEU A 1 293 ? 6.758 -17.859 13.633 1 96.06 293 LEU A O 1
ATOM 2301 N N . ALA A 1 294 ? 5.953 -19.734 12.422 1 86.31 294 ALA A N 1
ATOM 2302 C CA . ALA A 1 294 ? 6.629 -20.641 13.344 1 86.31 294 ALA A CA 1
ATOM 2303 C C . ALA A 1 294 ? 8.148 -20.484 13.25 1 86.31 294 ALA A C 1
ATOM 2305 O O . ALA A 1 294 ? 8.703 -20.359 12.156 1 86.31 294 ALA A O 1
ATOM 2306 N N . GLY A 1 295 ? 8.852 -20.328 14.312 1 79.5 295 GLY A N 1
ATOM 2307 C CA . GLY A 1 295 ? 10.305 -20.219 14.328 1 79.5 295 GLY A CA 1
ATOM 2308 C C . GLY A 1 295 ? 10.805 -18.812 14.562 1 79.5 295 GLY A C 1
ATOM 2309 O O . GLY A 1 295 ? 12.016 -18.578 14.586 1 79.5 295 GLY A O 1
ATOM 2310 N N . HIS A 1 296 ? 9.852 -18 14.391 1 81 296 HIS A N 1
ATOM 2311 C CA . HIS A 1 296 ? 10.25 -16.641 14.695 1 81 296 HIS A CA 1
ATOM 2312 C C . HIS A 1 296 ? 9.984 -16.297 16.156 1 81 296 HIS A C 1
ATOM 2314 O O . HIS A 1 296 ? 9.078 -16.859 16.781 1 81 296 HIS A O 1
ATOM 2320 N N . MET B 1 1 ? -9.859 39.844 8.594 1 25.06 1 MET B N 1
ATOM 2321 C CA . MET B 1 1 ? -9.188 38.531 8.625 1 25.06 1 MET B CA 1
ATOM 2322 C C . MET B 1 1 ? -9.844 37.625 9.641 1 25.06 1 MET B C 1
ATOM 2324 O O . MET B 1 1 ? -9.68 37.781 10.852 1 25.06 1 MET B O 1
ATOM 2328 N N . THR B 1 2 ? -11.125 37.188 9.594 1 33.72 2 THR B N 1
ATOM 2329 C CA . THR B 1 2 ? -11.914 36.594 10.672 1 33.72 2 THR B CA 1
ATOM 2330 C C . THR B 1 2 ? -11.211 35.375 11.242 1 33.72 2 THR B C 1
ATOM 2332 O O . THR B 1 2 ? -10.805 34.5 10.5 1 33.72 2 THR B O 1
ATOM 2335 N N . ARG B 1 3 ? -10.641 35.469 12.359 1 38.44 3 ARG B N 1
ATOM 2336 C CA . ARG B 1 3 ? -9.844 34.531 13.141 1 38.44 3 ARG B CA 1
ATOM 2337 C C . ARG B 1 3 ? -10.555 33.188 13.266 1 38.44 3 ARG B C 1
ATOM 2339 O O . ARG B 1 3 ? -11.695 33.125 13.734 1 38.44 3 ARG B O 1
ATOM 2346 N N . ARG B 1 4 ? -10.383 32.25 12.469 1 51.59 4 ARG B N 1
ATOM 2347 C CA . ARG B 1 4 ? -10.922 30.906 12.547 1 51.59 4 ARG B CA 1
ATOM 2348 C C . ARG B 1 4 ? -10.945 30.406 13.992 1 51.59 4 ARG B C 1
ATOM 2350 O O . ARG B 1 4 ? -9.945 30.516 14.703 1 51.59 4 ARG B O 1
ATOM 2357 N N . ARG B 1 5 ? -12.023 30.484 14.633 1 60.38 5 ARG B N 1
ATOM 2358 C CA . ARG B 1 5 ? -12.172 29.953 15.984 1 60.38 5 ARG B CA 1
ATOM 2359 C C . ARG B 1 5 ? -11.805 28.484 16.047 1 60.38 5 ARG B C 1
ATOM 2361 O O . ARG B 1 5 ? -12.57 27.625 15.586 1 60.38 5 ARG B O 1
ATOM 2368 N N . LEU B 1 6 ? -10.492 28.172 16.297 1 64.44 6 LEU B N 1
ATOM 2369 C CA . LEU B 1 6 ? -9.977 26.812 16.438 1 64.44 6 LEU B CA 1
ATOM 2370 C C . LEU B 1 6 ? -10.141 26.297 17.859 1 64.44 6 LEU B C 1
ATOM 2372 O O . LEU B 1 6 ? -9.992 27.062 18.812 1 64.44 6 LEU B O 1
ATOM 2376 N N . PRO B 1 7 ? -10.641 25.031 17.922 1 73.75 7 PRO B N 1
ATOM 2377 C CA . PRO B 1 7 ? -10.531 24.453 19.266 1 73.75 7 PRO B CA 1
ATOM 2378 C C . PRO B 1 7 ? -9.086 24.406 19.781 1 73.75 7 PRO B C 1
ATOM 2380 O O . PRO B 1 7 ? -8.156 24.719 19.031 1 73.75 7 PRO B O 1
ATOM 2383 N N . SER B 1 8 ? -9.008 24.25 21.031 1 74.56 8 SER B N 1
ATOM 2384 C CA . SER B 1 8 ? -7.691 24.078 21.625 1 74.56 8 SER B CA 1
ATOM 2385 C C . SER B 1 8 ? -6.883 23.016 20.859 1 74.56 8 SER B C 1
ATOM 2387 O O . SER B 1 8 ? -7.352 21.906 20.656 1 74.56 8 SER B O 1
ATOM 2389 N N . LEU B 1 9 ? -5.73 23.344 20.453 1 74.75 9 LEU B N 1
ATOM 2390 C CA . LEU B 1 9 ? -4.867 22.406 19.734 1 74.75 9 LEU B CA 1
ATOM 2391 C C . LEU B 1 9 ? -4.484 21.219 20.609 1 74.75 9 LEU B C 1
ATOM 2393 O O . LEU B 1 9 ? -4.34 20.109 20.109 1 74.75 9 LEU B O 1
ATOM 2397 N N . ILE B 1 10 ? -4.355 21.531 21.875 1 76 10 ILE B N 1
ATOM 2398 C CA . ILE B 1 10 ? -4.012 20.453 22.797 1 76 10 ILE B CA 1
ATOM 2399 C C . ILE B 1 10 ? -5.18 19.469 22.922 1 76 10 ILE B C 1
ATOM 2401 O O . ILE B 1 10 ? -4.973 18.266 23 1 76 10 ILE B O 1
ATOM 2405 N N . ALA B 1 11 ? -6.367 20.016 22.844 1 82.25 11 ALA B N 1
ATOM 2406 C CA . ALA B 1 11 ? -7.547 19.156 22.875 1 82.25 11 ALA B CA 1
ATOM 2407 C C . ALA B 1 11 ? -7.656 18.328 21.609 1 82.25 11 ALA B C 1
ATOM 2409 O O . ALA B 1 11 ? -8.031 17.156 21.656 1 82.25 11 ALA B O 1
ATOM 2410 N N . LEU B 1 12 ? -7.289 18.969 20.531 1 81.81 12 LEU B N 1
ATOM 2411 C CA . LEU B 1 12 ? -7.305 18.234 19.266 1 81.81 12 LEU B CA 1
ATOM 2412 C C . LEU B 1 12 ? -6.277 17.109 19.281 1 81.81 12 LEU B C 1
ATOM 2414 O O . LEU B 1 12 ? -6.555 16.016 18.797 1 81.81 12 LEU B O 1
ATOM 2418 N N . ARG B 1 13 ? -5.117 17.391 19.766 1 82.75 13 ARG B N 1
ATOM 2419 C CA . ARG B 1 13 ? -4.059 16.391 19.859 1 82.75 13 ARG B CA 1
ATOM 2420 C C . ARG B 1 13 ? -4.469 15.242 20.781 1 82.75 13 ARG B C 1
ATOM 2422 O O . ARG B 1 13 ? -4.203 14.07 20.484 1 82.75 13 ARG B O 1
ATOM 2429 N N . ALA B 1 14 ? -5.086 15.547 21.875 1 84.88 14 ALA B N 1
ATOM 2430 C CA . ALA B 1 14 ? -5.582 14.531 22.812 1 84.88 14 ALA B CA 1
ATOM 2431 C C . ALA B 1 14 ? -6.617 13.641 22.141 1 84.88 14 ALA B C 1
ATOM 2433 O O . ALA B 1 14 ? -6.555 12.414 22.25 1 84.88 14 ALA B O 1
ATOM 2434 N N . PHE B 1 15 ? -7.5 14.297 21.391 1 87.62 15 PHE B N 1
ATOM 2435 C CA . PHE B 1 15 ? -8.539 13.578 20.672 1 87.62 15 PHE B CA 1
ATOM 2436 C C . PHE B 1 15 ? -7.934 12.648 19.625 1 87.62 15 PHE B C 1
ATOM 2438 O O . PHE B 1 15 ? -8.32 11.484 19.516 1 87.62 15 PHE B O 1
ATOM 2445 N N . GLU B 1 16 ? -7.055 13.258 18.953 1 85.44 16 GLU B N 1
ATOM 2446 C CA . GLU B 1 16 ? -6.395 12.469 17.922 1 85.44 16 GLU B CA 1
ATOM 2447 C C . GLU B 1 16 ? -5.695 11.25 18.5 1 85.44 16 GLU B C 1
ATOM 2449 O O . GLU B 1 16 ? -5.801 10.148 17.969 1 85.44 16 GLU B O 1
ATOM 2454 N N . SER B 1 17 ? -5.004 11.367 19.609 1 83.12 17 SER B N 1
ATOM 2455 C CA . SER B 1 17 ? -4.289 10.297 20.297 1 83.12 17 SER B CA 1
ATOM 2456 C C . SER B 1 17 ? -5.254 9.234 20.828 1 83.12 17 SER B C 1
ATOM 2458 O O . SER B 1 17 ? -5.016 8.039 20.656 1 83.12 17 SER B O 1
ATOM 2460 N N . VAL B 1 18 ? -6.316 9.688 21.328 1 85.94 18 VAL B N 1
ATOM 2461 C CA . VAL B 1 18 ? -7.316 8.766 21.844 1 85.94 18 VAL B CA 1
ATOM 2462 C C . VAL B 1 18 ? -7.93 7.965 20.703 1 85.94 18 VAL B C 1
ATOM 2464 O O . VAL B 1 18 ? -8.164 6.762 20.844 1 85.94 18 VAL B O 1
ATOM 2467 N N . GLY B 1 19 ? -8.188 8.672 19.719 1 83.12 19 GLY B N 1
ATOM 2468 C CA . GLY B 1 19 ? -8.742 7.988 18.562 1 83.12 19 GLY B CA 1
ATOM 2469 C C . GLY B 1 19 ? -7.816 6.918 18 1 83.12 19 GLY B C 1
ATOM 2470 O O . GLY B 1 19 ? -8.273 5.848 17.609 1 83.12 19 GLY B O 1
ATOM 2471 N N . ARG B 1 20 ? -6.648 7.234 18.016 1 75.5 20 ARG B N 1
ATOM 2472 C CA . ARG B 1 20 ? -5.637 6.344 17.453 1 75.5 20 ARG B CA 1
ATOM 2473 C C . ARG B 1 20 ? -5.371 5.172 18.406 1 75.5 20 ARG B C 1
ATOM 2475 O O . ARG B 1 20 ? -5.266 4.023 17.953 1 75.5 20 ARG B O 1
ATOM 2482 N N . THR B 1 21 ? -5.344 5.445 19.734 1 74.25 21 THR B N 1
ATOM 2483 C CA . THR B 1 21 ? -4.926 4.453 20.719 1 74.25 21 THR B CA 1
ATOM 2484 C C . THR B 1 21 ? -6.133 3.713 21.281 1 74.25 21 THR B C 1
ATOM 2486 O O . THR B 1 21 ? -5.988 2.635 21.859 1 74.25 21 THR B O 1
ATOM 2489 N N . GLY B 1 22 ? -7.25 4.395 21.156 1 78.25 22 GLY B N 1
ATOM 2490 C CA . GLY B 1 22 ? -8.477 3.844 21.719 1 78.25 22 GLY B CA 1
ATOM 2491 C C . GLY B 1 22 ? -8.516 3.898 23.234 1 78.25 22 GLY B C 1
ATOM 2492 O O . GLY B 1 22 ? -9.312 3.209 23.875 1 78.25 22 GLY B O 1
ATOM 2493 N N . SER B 1 23 ? -7.559 4.637 23.781 1 81.81 23 SER B N 1
ATOM 2494 C CA . SER B 1 23 ? -7.41 4.645 25.234 1 81.81 23 SER B CA 1
ATOM 2495 C C . SER B 1 23 ? -7.027 6.031 25.734 1 81.81 23 SER B C 1
ATOM 2497 O O . SER B 1 23 ? -6.094 6.652 25.234 1 81.81 23 SER B O 1
ATOM 2499 N N . VAL B 1 24 ? -7.738 6.43 26.781 1 85.25 24 VAL B N 1
ATOM 2500 C CA . VAL B 1 24 ? -7.449 7.703 27.422 1 85.25 24 VAL B CA 1
ATOM 2501 C C . VAL B 1 24 ? -6.117 7.617 28.172 1 85.25 24 VAL B C 1
ATOM 2503 O O . VAL B 1 24 ? -5.316 8.555 28.125 1 85.25 24 VAL B O 1
ATOM 2506 N N . ARG B 1 25 ? -5.949 6.484 28.703 1 84.88 25 ARG B N 1
ATOM 2507 C CA . ARG B 1 25 ? -4.699 6.285 29.422 1 84.88 25 ARG B CA 1
ATOM 2508 C C . ARG B 1 25 ? -3.51 6.289 28.469 1 84.88 25 ARG B C 1
ATOM 2510 O O . ARG B 1 25 ? -2.498 6.941 28.734 1 84.88 25 ARG B O 1
ATOM 2517 N N . ALA B 1 26 ? -3.656 5.609 27.453 1 80.94 26 ALA B N 1
ATOM 2518 C CA . ALA B 1 26 ? -2.584 5.535 26.469 1 80.94 26 ALA B CA 1
ATOM 2519 C C . ALA B 1 26 ? -2.291 6.91 25.875 1 80.94 26 ALA B C 1
ATOM 2521 O O . ALA B 1 26 ? -1.131 7.262 25.641 1 80.94 26 ALA B O 1
ATOM 2522 N N . ALA B 1 27 ? -3.291 7.598 25.672 1 85 27 ALA B N 1
ATOM 2523 C CA . ALA B 1 27 ? -3.135 8.953 25.172 1 85 27 ALA B CA 1
ATOM 2524 C C . ALA B 1 27 ? -2.398 9.836 26.172 1 85 27 ALA B C 1
ATOM 2526 O O . ALA B 1 27 ? -1.552 10.648 25.797 1 85 27 ALA B O 1
ATOM 2527 N N . GLY B 1 28 ? -2.752 9.719 27.344 1 84.38 28 GLY B N 1
ATOM 2528 C CA . GLY B 1 28 ? -2.045 10.453 28.375 1 84.38 28 GLY B CA 1
ATOM 2529 C C . GLY B 1 28 ? -0.557 10.156 28.406 1 84.38 28 GLY B C 1
ATOM 2530 O O . GLY B 1 28 ? 0.26 11.078 28.484 1 84.38 28 GLY B O 1
ATOM 2531 N N . ASP B 1 29 ? -0.258 8.93 28.25 1 78.31 29 ASP B N 1
ATOM 2532 C CA . ASP B 1 29 ? 1.139 8.508 28.203 1 78.31 29 ASP B CA 1
ATOM 2533 C C . ASP B 1 29 ? 1.859 9.125 27.016 1 78.31 29 ASP B C 1
ATOM 2535 O O . ASP B 1 29 ? 2.973 9.633 27.141 1 78.31 29 ASP B O 1
ATOM 2539 N N . GLU B 1 30 ? 1.204 9.148 25.953 1 76 30 GLU B N 1
ATOM 2540 C CA . GLU B 1 30 ? 1.776 9.68 24.719 1 76 30 GLU B CA 1
ATOM 2541 C C . GLU B 1 30 ? 2.012 11.188 24.828 1 76 30 GLU B C 1
ATOM 2543 O O . GLU B 1 30 ? 3.033 11.695 24.359 1 76 30 GLU B O 1
ATOM 2548 N N . LEU B 1 31 ? 1.15 11.844 25.469 1 77.19 31 LEU B N 1
ATOM 2549 C CA . LEU B 1 31 ? 1.184 13.305 25.531 1 77.19 31 LEU B CA 1
ATOM 2550 C C . LEU B 1 31 ? 1.879 13.781 26.797 1 77.19 31 LEU B C 1
ATOM 2552 O O . LEU B 1 31 ? 2.037 14.984 27.016 1 77.19 31 LEU B O 1
ATOM 2556 N N . ALA B 1 32 ? 2.293 12.742 27.594 1 77.06 32 ALA B N 1
ATOM 2557 C CA . ALA B 1 32 ? 2.984 13.023 28.844 1 77.06 32 ALA B CA 1
ATOM 2558 C C . ALA B 1 32 ? 2.127 13.891 29.766 1 77.06 32 ALA B C 1
ATOM 2560 O O . ALA B 1 32 ? 2.615 14.867 30.344 1 77.06 32 ALA B O 1
ATOM 2561 N N . VAL B 1 33 ? 0.837 13.57 29.828 1 79.81 33 VAL B N 1
ATOM 2562 C CA . VAL B 1 33 ? -0.106 14.219 30.734 1 79.81 33 VAL B CA 1
ATOM 2563 C C . VAL B 1 33 ? -0.96 13.164 31.422 1 79.81 33 VAL B C 1
ATOM 2565 O O . VAL B 1 33 ? -0.961 12 31.031 1 79.81 33 VAL B O 1
ATOM 2568 N N . SER B 1 34 ? -1.582 13.492 32.5 1 82.69 34 SER B N 1
ATOM 2569 C CA . SER B 1 34 ? -2.434 12.555 33.25 1 82.69 34 SER B CA 1
ATOM 2570 C C . SER B 1 34 ? -3.689 12.219 32.438 1 82.69 34 SER B C 1
ATOM 2572 O O . SER B 1 34 ? -4.102 12.977 31.562 1 82.69 34 SER B O 1
ATOM 2574 N N . HIS B 1 35 ? -4.238 11.055 32.781 1 87.44 35 HIS B N 1
ATOM 2575 C CA . HIS B 1 35 ? -5.484 10.633 32.156 1 87.44 35 HIS B CA 1
ATOM 2576 C C . HIS B 1 35 ? -6.605 11.633 32.438 1 87.44 35 HIS B C 1
ATOM 2578 O O . HIS B 1 35 ? -7.469 11.852 31.578 1 87.44 35 HIS B O 1
ATOM 2584 N N . THR B 1 36 ? -6.539 12.273 33.562 1 87 36 THR B N 1
ATOM 2585 C CA . THR B 1 36 ? -7.551 13.258 33.938 1 87 36 THR B CA 1
ATOM 2586 C C . THR B 1 36 ? -7.48 14.469 33 1 87 36 THR B C 1
ATOM 2588 O O . THR B 1 36 ? -8.516 15.016 32.594 1 87 36 THR B O 1
ATOM 2591 N N . VAL B 1 37 ? -6.27 14.836 32.688 1 84.12 37 VAL B N 1
ATOM 2592 C CA . VAL B 1 37 ? -6.031 15.961 31.812 1 84.12 37 VAL B CA 1
ATOM 2593 C C . VAL B 1 37 ? -6.523 15.617 30.406 1 84.12 37 VAL B C 1
ATOM 2595 O O . VAL B 1 37 ? -7.184 16.438 29.75 1 84.12 37 VAL B O 1
ATOM 2598 N N . VAL B 1 38 ? -6.238 14.43 29.953 1 90.88 38 VAL B N 1
ATOM 2599 C CA . VAL B 1 38 ? -6.703 13.984 28.656 1 90.88 38 VAL B CA 1
ATOM 2600 C C . VAL B 1 38 ? -8.227 14 28.609 1 90.88 38 VAL B C 1
ATOM 2602 O O . VAL B 1 38 ? -8.828 14.492 27.656 1 90.88 38 VAL B O 1
ATOM 2605 N N . SER B 1 39 ? -8.852 13.453 29.609 1 90.38 39 SER B N 1
ATOM 2606 C CA . SER B 1 39 ? -10.305 13.398 29.703 1 90.38 39 SER B CA 1
ATOM 2607 C C . SER B 1 39 ? -10.914 14.797 29.656 1 90.38 39 SER B C 1
ATOM 2609 O O . SER B 1 39 ? -11.922 15.023 29 1 90.38 39 SER B O 1
ATOM 2611 N N . ARG B 1 40 ? -10.328 15.703 30.344 1 88.19 40 ARG B N 1
ATOM 2612 C CA . ARG B 1 40 ? -10.797 17.078 30.359 1 88.19 40 ARG B CA 1
ATOM 2613 C C . ARG B 1 40 ? -10.688 17.719 28.984 1 88.19 40 ARG B C 1
ATOM 2615 O O . ARG B 1 40 ? -11.602 18.422 28.547 1 88.19 40 ARG B O 1
ATOM 2622 N N . HIS B 1 41 ? -9.531 17.5 28.344 1 87.69 41 HIS B N 1
ATOM 2623 C CA . HIS B 1 41 ? -9.344 18.016 27 1 87.69 41 HIS B CA 1
ATOM 2624 C C . HIS B 1 41 ? -10.422 17.484 26.047 1 87.69 41 HIS B C 1
ATOM 2626 O O . HIS B 1 41 ? -10.953 18.234 25.234 1 87.69 41 HIS B O 1
ATOM 2632 N N . LEU B 1 42 ? -10.75 16.203 26.172 1 90.44 42 LEU B N 1
ATOM 2633 C CA . LEU B 1 42 ? -11.781 15.594 25.344 1 90.44 42 LEU B CA 1
ATOM 2634 C C . LEU B 1 42 ? -13.141 16.219 25.609 1 90.44 42 LEU B C 1
ATOM 2636 O O . LEU B 1 42 ? -13.891 16.516 24.672 1 90.44 42 LEU B O 1
ATOM 2640 N N . GLN B 1 43 ? -13.445 16.391 26.844 1 90 43 GLN B N 1
ATOM 2641 C CA . GLN B 1 43 ? -14.711 17 27.234 1 90 43 GLN B CA 1
ATOM 2642 C C . GLN B 1 43 ? -14.812 18.438 26.703 1 90 43 GLN B C 1
ATOM 2644 O O . GLN B 1 43 ? -15.852 18.828 26.172 1 90 43 GLN B O 1
ATOM 2649 N N . ASN B 1 44 ? -13.75 19.172 26.906 1 86 44 ASN B N 1
ATOM 2650 C CA . ASN B 1 44 ? -13.719 20.547 26.422 1 86 44 ASN B CA 1
ATOM 2651 C C . ASN B 1 44 ? -13.891 20.609 24.906 1 86 44 ASN B C 1
ATOM 2653 O O . ASN B 1 44 ? -14.586 21.484 24.391 1 86 44 ASN B O 1
ATOM 2657 N N . LEU B 1 45 ? -13.242 19.719 24.234 1 87.5 45 LEU B N 1
ATOM 2658 C CA . LEU B 1 45 ? -13.336 19.688 22.781 1 87.5 45 LEU B CA 1
ATOM 2659 C C . LEU B 1 45 ? -14.766 19.391 22.328 1 87.5 45 LEU B C 1
ATOM 2661 O O . LEU B 1 45 ? -15.297 20.047 21.438 1 87.5 45 LEU B O 1
ATOM 2665 N N . GLN B 1 46 ? -15.352 18.375 22.984 1 90.19 46 GLN B N 1
ATOM 2666 C CA . GLN B 1 46 ? -16.719 18 22.656 1 90.19 46 GLN B CA 1
ATOM 2667 C C . GLN B 1 46 ? -17.703 19.125 22.969 1 90.19 46 GLN B C 1
ATOM 2669 O O . GLN B 1 46 ? -18.625 19.391 22.203 1 90.19 46 GLN B O 1
ATOM 2674 N N . LYS B 1 47 ? -17.484 19.859 24.062 1 85.44 47 LYS B N 1
ATOM 2675 C CA . LYS B 1 47 ? -18.297 21.016 24.438 1 85.44 47 LYS B CA 1
ATOM 2676 C C . LYS B 1 47 ? -18.156 22.141 23.422 1 85.44 47 LYS B C 1
ATOM 2678 O O . LYS B 1 47 ? -19.141 22.766 23.016 1 85.44 47 LYS B O 1
ATOM 2683 N N . PHE B 1 48 ? -16.938 22.359 23.078 1 81.06 48 PHE B N 1
ATOM 2684 C CA . PHE B 1 48 ? -16.656 23.406 22.094 1 81.06 48 PHE B CA 1
ATOM 2685 C C . PHE B 1 48 ? -17.359 23.109 20.781 1 81.06 48 PHE B C 1
ATOM 2687 O O . PHE B 1 48 ? -17.922 24.016 20.156 1 81.06 48 PHE B O 1
ATOM 2694 N N . LEU B 1 49 ? -17.344 21.812 20.438 1 83 49 LEU B N 1
ATOM 2695 C CA . LEU B 1 49 ? -17.891 21.406 19.141 1 83 49 LEU B CA 1
ATOM 2696 C C . LEU B 1 49 ? -19.391 21.172 19.234 1 83 49 LEU B C 1
ATOM 2698 O O . LEU B 1 49 ? -20.094 21.156 18.219 1 83 49 LEU B O 1
ATOM 2702 N N . GLY B 1 50 ? -19.875 20.906 20.406 1 86.06 50 GLY B N 1
ATOM 2703 C CA . GLY B 1 50 ? -21.281 20.641 20.625 1 86.06 50 GLY B CA 1
ATOM 2704 C C . GLY B 1 50 ? -21.703 19.25 20.203 1 86.06 50 GLY B C 1
ATOM 2705 O O . GLY B 1 50 ? -22.891 19.016 19.922 1 86.06 50 GLY B O 1
ATOM 2706 N N . VAL B 1 51 ? -20.703 18.406 20 1 85.56 51 VAL B N 1
ATOM 2707 C CA . VAL B 1 51 ? -21 17.047 19.578 1 85.56 51 VAL B CA 1
ATOM 2708 C C . VAL B 1 51 ? -20.125 16.047 20.359 1 85.56 51 VAL B C 1
ATOM 2710 O O . VAL B 1 51 ? -19 16.359 20.719 1 85.56 51 VAL B O 1
ATOM 2713 N N . ALA B 1 52 ? -20.672 14.891 20.594 1 89.06 52 ALA B N 1
ATOM 2714 C CA . ALA B 1 52 ? -19.891 13.812 21.219 1 89.06 52 ALA B CA 1
ATOM 2715 C C . ALA B 1 52 ? -18.984 13.141 20.203 1 89.06 52 ALA B C 1
ATOM 2717 O O . ALA B 1 52 ? -19.422 12.727 19.125 1 89.06 52 ALA B O 1
ATOM 2718 N N . LEU B 1 53 ? -17.688 13.133 20.562 1 89.12 53 LEU B N 1
ATOM 2719 C CA . LEU B 1 53 ? -16.703 12.539 19.672 1 89.12 53 LEU B CA 1
ATOM 2720 C C . LEU B 1 53 ? -16.328 11.141 20.125 1 89.12 53 LEU B C 1
ATOM 2722 O O . LEU B 1 53 ? -15.875 10.312 19.328 1 89.12 53 LEU B O 1
ATOM 2726 N N . VAL B 1 54 ? -16.484 10.906 21.469 1 88.94 54 VAL B N 1
ATOM 2727 C CA . VAL B 1 54 ? -16.078 9.641 22.062 1 88.94 54 VAL B CA 1
ATOM 2728 C C . VAL B 1 54 ? -17.188 9.117 22.969 1 88.94 54 VAL B C 1
ATOM 2730 O O . VAL B 1 54 ? -18 9.891 23.469 1 88.94 54 VAL B O 1
ATOM 2733 N N . ARG B 1 55 ? -17.234 7.809 23.016 1 86.31 55 ARG B N 1
ATOM 2734 C CA . ARG B 1 55 ? -18.141 7.188 23.969 1 86.31 55 ARG B CA 1
ATOM 2735 C C . ARG B 1 55 ? -17.453 6.035 24.703 1 86.31 55 ARG B C 1
ATOM 2737 O O . ARG B 1 55 ? -16.547 5.398 24.172 1 86.31 55 ARG B O 1
ATOM 2744 N N . GLY B 1 56 ? -17.875 6.008 25.938 1 79.94 56 GLY B N 1
ATOM 2745 C CA . GLY B 1 56 ? -17.328 4.922 26.734 1 79.94 56 GLY B CA 1
ATOM 2746 C C . GLY B 1 56 ? -17.734 3.549 26.219 1 79.94 56 GLY B C 1
ATOM 2747 O O . GLY B 1 56 ? -18.844 3.363 25.734 1 79.94 56 GLY B O 1
ATOM 2748 N N . GLU B 1 57 ? -16.828 2.766 26.125 1 70.31 57 GLU B N 1
ATOM 2749 C CA . GLU B 1 57 ? -17.094 1.365 25.812 1 70.31 57 GLU B CA 1
ATOM 2750 C C . GLU B 1 57 ? -16.281 0.437 26.719 1 70.31 57 GLU B C 1
ATOM 2752 O O . GLU B 1 57 ? -15.109 0.177 26.469 1 70.31 57 GLU B O 1
ATOM 2757 N N . GLY B 1 58 ? -16.922 -0.043 27.688 1 63.47 58 GLY B N 1
ATOM 2758 C CA . GLY B 1 58 ? -16.219 -0.853 28.672 1 63.47 58 GLY B CA 1
ATOM 2759 C C . GLY B 1 58 ? -15.094 -0.111 29.375 1 63.47 58 GLY B C 1
ATOM 2760 O O . GLY B 1 58 ? -15.328 0.916 30.016 1 63.47 58 GLY B O 1
ATOM 2761 N N . ARG B 1 59 ? -13.906 -0.624 29.328 1 61.53 59 ARG B N 1
ATOM 2762 C CA . ARG B 1 59 ? -12.758 -0.009 30 1 61.53 59 ARG B CA 1
ATOM 2763 C C . ARG B 1 59 ? -12.062 0.992 29.078 1 61.53 59 ARG B C 1
ATOM 2765 O O . ARG B 1 59 ? -11.078 1.623 29.469 1 61.53 59 ARG B O 1
ATOM 2772 N N . GLY B 1 60 ? -12.586 1.132 27.844 1 74.31 60 GLY B N 1
ATOM 2773 C CA . GLY B 1 60 ? -11.93 2.041 26.922 1 74.31 60 GLY B CA 1
ATOM 2774 C C . GLY B 1 60 ? -12.883 3.029 26.281 1 74.31 60 GLY B C 1
ATOM 2775 O O . GLY B 1 60 ? -13.961 3.301 26.812 1 74.31 60 GLY B O 1
ATOM 2776 N N . VAL B 1 61 ? -12.32 3.826 25.359 1 80.81 61 VAL B N 1
ATOM 2777 C CA . VAL B 1 61 ? -13.102 4.844 24.656 1 80.81 61 VAL B CA 1
ATOM 2778 C C . VAL B 1 61 ? -13.141 4.52 23.156 1 80.81 61 VAL B C 1
ATOM 2780 O O . VAL B 1 61 ? -12.156 4.02 22.609 1 80.81 61 VAL B O 1
ATOM 2783 N N . ILE B 1 62 ? -14.32 4.57 22.594 1 81.5 62 ILE B N 1
ATOM 2784 C CA . ILE B 1 62 ? -14.438 4.418 21.141 1 81.5 62 ILE B CA 1
ATOM 2785 C C . ILE B 1 62 ? -14.945 5.723 20.531 1 81.5 62 ILE B C 1
ATOM 2787 O O . ILE B 1 62 ? -15.602 6.52 21.203 1 81.5 62 ILE B O 1
ATOM 2791 N N . LEU B 1 63 ? -14.57 5.934 19.312 1 82.69 63 LEU B N 1
ATOM 2792 C CA . LEU B 1 63 ? -15.016 7.125 18.594 1 82.69 63 LEU B CA 1
ATOM 2793 C C . LEU B 1 63 ? -16.469 6.969 18.141 1 82.69 63 LEU B C 1
ATOM 2795 O O . LEU B 1 63 ? -16.875 5.887 17.703 1 82.69 63 LEU B O 1
ATOM 2799 N N . THR B 1 64 ? -17.25 8.047 18.359 1 81 64 THR B N 1
ATOM 2800 C CA . THR B 1 64 ? -18.562 8.125 17.734 1 81 64 THR B CA 1
ATOM 2801 C C . THR B 1 64 ? -18.422 8.273 16.219 1 81 64 THR B C 1
ATOM 2803 O O . THR B 1 64 ? -17.312 8.398 15.703 1 81 64 THR B O 1
ATOM 2806 N N . GLU B 1 65 ? -19.516 8.258 15.594 1 73.62 65 GLU B N 1
ATOM 2807 C CA . GLU B 1 65 ? -19.5 8.492 14.148 1 73.62 65 GLU B CA 1
ATOM 2808 C C . GLU B 1 65 ? -18.906 9.867 13.828 1 73.62 65 GLU B C 1
ATOM 2810 O O . GLU B 1 65 ? -18.062 9.984 12.938 1 73.62 65 GLU B O 1
ATOM 2815 N N . ALA B 1 66 ? -19.406 10.812 14.531 1 79.12 66 ALA B N 1
ATOM 2816 C CA . ALA B 1 66 ? -18.844 12.156 14.398 1 79.12 66 ALA B CA 1
ATOM 2817 C C . ALA B 1 66 ? -17.359 12.172 14.773 1 79.12 66 ALA B C 1
ATOM 2819 O O . ALA B 1 66 ? -16.562 12.875 14.141 1 79.12 66 ALA B O 1
ATOM 2820 N N . GLY B 1 67 ? -17.047 11.391 15.742 1 84.25 67 GLY B N 1
ATOM 2821 C CA . GLY B 1 67 ? -15.664 11.273 16.172 1 84.25 67 GLY B CA 1
ATOM 2822 C C . GLY B 1 67 ? -14.75 10.688 15.117 1 84.25 67 GLY B C 1
ATOM 2823 O O . GLY B 1 67 ? -13.633 11.172 14.922 1 84.25 67 GLY B O 1
ATOM 2824 N N . LEU B 1 68 ? -15.195 9.734 14.492 1 77.12 68 LEU B N 1
ATOM 2825 C CA . LEU B 1 68 ? -14.406 9.078 13.453 1 77.12 68 LEU B CA 1
ATOM 2826 C C . LEU B 1 68 ? -14.125 10.031 12.297 1 77.12 68 LEU B C 1
ATOM 2828 O O . LEU B 1 68 ? -12.984 10.133 11.836 1 77.12 68 LEU B O 1
ATOM 2832 N N . SER B 1 69 ? -15.125 10.727 11.906 1 71.5 69 SER B N 1
ATOM 2833 C CA . SER B 1 69 ? -14.977 11.703 10.828 1 71.5 69 SER B CA 1
ATOM 2834 C C . SER B 1 69 ? -14.016 12.812 11.227 1 71.5 69 SER B C 1
ATOM 2836 O O . SER B 1 69 ? -13.125 13.172 10.453 1 71.5 69 SER B O 1
ATOM 2838 N N . PHE B 1 70 ? -14.297 13.281 12.375 1 78.69 70 PHE B N 1
ATOM 2839 C CA . PHE B 1 70 ? -13.461 14.367 12.883 1 78.69 70 PHE B CA 1
ATOM 2840 C C . PHE B 1 70 ? -12.023 13.906 13.078 1 78.69 70 PHE B C 1
ATOM 2842 O O . PHE B 1 70 ? -11.086 14.633 12.75 1 78.69 70 PHE B O 1
ATOM 2849 N N . HIS B 1 71 ? -11.898 12.688 13.477 1 80.69 71 HIS B N 1
ATOM 2850 C CA . HIS B 1 71 ? -10.57 12.133 13.719 1 80.69 71 HIS B CA 1
ATOM 2851 C C . HIS B 1 71 ? -9.781 12.016 12.414 1 80.69 71 HIS B C 1
ATOM 2853 O O . HIS B 1 71 ? -8.594 12.344 12.375 1 80.69 71 HIS B O 1
ATOM 2859 N N . GLN B 1 72 ? -10.375 11.648 11.492 1 68.12 72 GLN B N 1
ATOM 2860 C CA . GLN B 1 72 ? -9.719 11.539 10.188 1 68.12 72 GLN B CA 1
ATOM 2861 C C . GLN B 1 72 ? -9.203 12.898 9.719 1 68.12 72 GLN B C 1
ATOM 2863 O O . GLN B 1 72 ? -8.07 13.008 9.25 1 68.12 72 GLN B O 1
ATOM 2868 N N . GLN B 1 73 ? -10.039 13.836 9.898 1 68.12 73 GLN B N 1
ATOM 2869 C CA . GLN B 1 73 ? -9.672 15.18 9.461 1 68.12 73 GLN B CA 1
ATOM 2870 C C . GLN B 1 73 ? -8.555 15.758 10.328 1 68.12 73 GLN B C 1
ATOM 2872 O O . GLN B 1 73 ? -7.605 16.344 9.812 1 68.12 73 GLN B O 1
ATOM 2877 N N . ILE B 1 74 ? -8.734 15.531 11.562 1 74.44 74 ILE B N 1
ATOM 2878 C CA . ILE B 1 74 ? -7.75 16.078 12.492 1 74.44 74 ILE B CA 1
ATOM 2879 C C . ILE B 1 74 ? -6.414 15.359 12.312 1 74.44 74 ILE B C 1
ATOM 2881 O O . ILE B 1 74 ? -5.355 15.984 12.328 1 74.44 74 ILE B O 1
ATOM 2885 N N . SER B 1 75 ? -6.57 14.117 12.117 1 70.38 75 SER B N 1
ATOM 2886 C CA . SER B 1 75 ? -5.352 13.352 11.875 1 70.38 75 SER B CA 1
ATOM 2887 C C . SER B 1 75 ? -4.629 13.844 10.625 1 70.38 75 SER B C 1
ATOM 2889 O O . SER B 1 75 ? -3.408 14.016 10.633 1 70.38 75 SER B O 1
ATOM 2891 N N . GLN B 1 76 ? -5.32 14.141 9.688 1 62.22 76 GLN B N 1
ATOM 2892 C CA . GLN B 1 76 ? -4.746 14.688 8.461 1 62.22 76 GLN B CA 1
ATOM 2893 C C . GLN B 1 76 ? -4.121 16.062 8.719 1 62.22 76 GLN B C 1
ATOM 2895 O O . GLN B 1 76 ? -3.039 16.359 8.203 1 62.22 76 GLN B O 1
ATOM 2900 N N . ALA B 1 77 ? -4.871 16.844 9.414 1 63.5 77 ALA B N 1
ATOM 2901 C CA . ALA B 1 77 ? -4.348 18.172 9.742 1 63.5 77 ALA B CA 1
ATOM 2902 C C . ALA B 1 77 ? -3.027 18.062 10.5 1 63.5 77 ALA B C 1
ATOM 2904 O O . ALA B 1 77 ? -2.074 18.797 10.211 1 63.5 77 ALA B O 1
ATOM 2905 N N . PHE B 1 78 ? -3.012 17.141 11.414 1 66.75 78 PHE B N 1
ATOM 2906 C CA . PHE B 1 78 ? -1.785 17 12.188 1 66.75 78 PHE B CA 1
ATOM 2907 C C . PHE B 1 78 ? -0.665 16.422 11.32 1 66.75 78 PHE B C 1
ATOM 2909 O O . PHE B 1 78 ? 0.501 16.797 11.492 1 66.75 78 PHE B O 1
ATOM 2916 N N . ASP B 1 79 ? -1.094 15.664 10.406 1 59.47 79 ASP B N 1
ATOM 2917 C CA . ASP B 1 79 ? -0.105 15.18 9.453 1 59.47 79 ASP B CA 1
ATOM 2918 C C . ASP B 1 79 ? 0.468 16.328 8.633 1 59.47 79 ASP B C 1
ATOM 2920 O O . ASP B 1 79 ? 1.676 16.391 8.391 1 59.47 79 ASP B O 1
ATOM 2924 N N . ILE B 1 80 ? -0.351 17.188 8.258 1 55.25 80 ILE B N 1
ATOM 2925 C CA . ILE B 1 80 ? 0.067 18.375 7.508 1 55.25 80 ILE B CA 1
ATOM 2926 C C . ILE B 1 80 ? 0.984 19.234 8.367 1 55.25 80 ILE B C 1
ATOM 2928 O O . ILE B 1 80 ? 2.043 19.672 7.91 1 55.25 80 ILE B O 1
ATOM 2932 N N . ILE B 1 81 ? 0.544 19.406 9.555 1 58 81 ILE B N 1
ATOM 2933 C CA . ILE B 1 81 ? 1.347 20.219 10.469 1 58 81 ILE B CA 1
ATOM 2934 C C . ILE B 1 81 ? 2.701 19.547 10.688 1 58 81 ILE B C 1
ATOM 2936 O O . ILE B 1 81 ? 3.74 20.219 10.664 1 58 81 ILE B O 1
ATOM 2940 N N . ALA B 1 82 ? 2.545 18.297 10.93 1 57.22 82 ALA B N 1
ATOM 2941 C CA . ALA B 1 82 ? 3.791 17.562 11.141 1 57.22 82 ALA B CA 1
ATOM 2942 C C . ALA B 1 82 ? 4.715 17.688 9.938 1 57.22 82 ALA B C 1
ATOM 2944 O O . ALA B 1 82 ? 5.914 17.938 10.086 1 57.22 82 ALA B O 1
ATOM 2945 N N . ARG B 1 83 ? 4.129 17.578 8.906 1 53.16 83 ARG B N 1
ATOM 2946 C CA . ARG B 1 83 ? 4.895 17.719 7.672 1 53.16 83 ARG B CA 1
ATOM 2947 C C . ARG B 1 83 ? 5.449 19.141 7.531 1 53.16 83 ARG B C 1
ATOM 2949 O O . ARG B 1 83 ? 6.609 19.312 7.152 1 53.16 83 ARG B O 1
ATOM 2956 N N . ALA B 1 84 ? 4.609 20 7.766 1 50.78 84 ALA B N 1
ATOM 2957 C CA . ALA B 1 84 ? 5.043 21.391 7.691 1 50.78 84 ALA B CA 1
ATOM 2958 C C . ALA B 1 84 ? 6.164 21.672 8.688 1 50.78 84 ALA B C 1
ATOM 2960 O O . ALA B 1 84 ? 7.117 22.391 8.375 1 50.78 84 ALA B O 1
ATOM 2961 N N . THR B 1 85 ? 5.875 21.203 9.859 1 49.78 85 THR B N 1
ATOM 2962 C CA . THR B 1 85 ? 6.879 21.406 10.906 1 49.78 85 THR B CA 1
ATOM 2963 C C . THR B 1 85 ? 8.195 20.75 10.508 1 49.78 85 THR B C 1
ATOM 2965 O O . THR B 1 85 ? 9.266 21.328 10.695 1 49.78 85 THR B O 1
ATOM 2968 N N . MET B 1 86 ? 7.965 19.531 10.109 1 47.06 86 MET B N 1
ATOM 2969 C CA . MET B 1 86 ? 9.156 18.828 9.641 1 47.06 86 MET B CA 1
ATOM 2970 C C . MET B 1 86 ? 9.844 19.625 8.523 1 47.06 86 MET B C 1
ATOM 2972 O O . MET B 1 86 ? 11.07 19.703 8.484 1 47.06 86 MET B O 1
ATOM 2976 N N . ASN B 1 87 ? 8.914 20.047 7.809 1 45.62 87 ASN B N 1
ATOM 2977 C CA . ASN B 1 87 ? 9.414 20.812 6.676 1 45.62 87 ASN B CA 1
ATOM 2978 C C . ASN B 1 87 ? 9.992 22.156 7.113 1 45.62 87 ASN B C 1
ATOM 2980 O O . ASN B 1 87 ? 10.82 22.734 6.414 1 45.62 87 ASN B O 1
ATOM 2984 N N . ALA B 1 88 ? 9.289 22.672 8.156 1 43.34 88 ALA B N 1
ATOM 2985 C CA . ALA B 1 88 ? 9.781 23.953 8.664 1 43.34 88 ALA B CA 1
ATOM 2986 C C . ALA B 1 88 ? 11.125 23.781 9.359 1 43.34 88 ALA B C 1
ATOM 2988 O O . ALA B 1 88 ? 11.844 24.75 9.594 1 43.34 88 ALA B O 1
ATOM 2989 N N . ARG B 1 89 ? 11.133 22.641 9.938 1 41.78 89 ARG B N 1
ATOM 2990 C CA . ARG B 1 89 ? 12.477 22.484 10.492 1 41.78 89 ARG B CA 1
ATOM 2991 C C . ARG B 1 89 ? 13.539 22.688 9.422 1 41.78 89 ARG B C 1
ATOM 2993 O O . ARG B 1 89 ? 13.344 22.312 8.266 1 41.78 89 ARG B O 1
ATOM 3000 N N . PRO B 1 90 ? 14.266 23.594 9.672 1 40.31 90 PRO B N 1
ATOM 3001 C CA . PRO B 1 90 ? 15.375 23.828 8.742 1 40.31 90 PRO B CA 1
ATOM 3002 C C . PRO B 1 90 ? 15.969 22.531 8.195 1 40.31 90 PRO B C 1
ATOM 3004 O O . PRO B 1 90 ? 16.938 22.016 8.75 1 40.31 90 PRO B O 1
ATOM 3007 N N . SER B 1 91 ? 15.312 21.5 8.086 1 43.75 91 SER B N 1
ATOM 3008 C CA . SER B 1 91 ? 16.219 20.578 7.391 1 43.75 91 SER B CA 1
ATOM 3009 C C . SER B 1 91 ? 16.656 21.156 6.051 1 43.75 91 SER B C 1
ATOM 3011 O O . SER B 1 91 ? 15.852 21.734 5.316 1 43.75 91 SER B O 1
ATOM 3013 N N . SER B 1 92 ? 17.781 21.562 5.992 1 49.66 92 SER B N 1
ATOM 3014 C CA . SER B 1 92 ? 18.484 22.109 4.828 1 49.66 92 SER B CA 1
ATOM 3015 C C . SER B 1 92 ? 18.078 21.375 3.553 1 49.66 92 SER B C 1
ATOM 3017 O O . SER B 1 92 ? 18.25 21.906 2.451 1 49.66 92 SER B O 1
ATOM 3019 N N . LEU B 1 93 ? 17.797 20.125 3.68 1 57.47 93 LEU B N 1
ATOM 3020 C CA . LEU B 1 93 ? 17.703 19.531 2.354 1 57.47 93 LEU B CA 1
ATOM 3021 C C . LEU B 1 93 ? 16.25 19.516 1.868 1 57.47 93 LEU B C 1
ATOM 3023 O O . LEU B 1 93 ? 15.336 19.25 2.646 1 57.47 93 LEU B O 1
ATOM 3027 N N . PRO B 1 94 ? 15.93 20.125 0.856 1 65 94 PRO B N 1
ATOM 3028 C CA . PRO B 1 94 ? 14.625 20.078 0.203 1 65 94 PRO B CA 1
ATOM 3029 C C . PRO B 1 94 ? 14.055 18.672 0.125 1 65 94 PRO B C 1
ATOM 3031 O O . PRO B 1 94 ? 14.773 17.719 -0.2 1 65 94 PRO B O 1
ATOM 3034 N N . THR B 1 95 ? 12.859 18.453 0.82 1 83.75 95 THR B N 1
ATOM 3035 C CA . THR B 1 95 ? 12.188 17.172 0.733 1 83.75 95 THR B CA 1
ATOM 3036 C C . THR B 1 95 ? 11.078 17.203 -0.318 1 83.75 95 THR B C 1
ATOM 3038 O O . THR B 1 95 ? 10.25 18.109 -0.318 1 83.75 95 THR B O 1
ATOM 3041 N N . LEU B 1 96 ? 11.156 16.359 -1.285 1 91.44 96 LEU B N 1
ATOM 3042 C CA . LEU B 1 96 ? 10.133 16.203 -2.316 1 91.44 96 LEU B CA 1
ATOM 3043 C C . LEU B 1 96 ? 9.133 15.125 -1.933 1 91.44 96 LEU B C 1
ATOM 3045 O O . LEU B 1 96 ? 9.508 13.969 -1.755 1 91.44 96 LEU B O 1
ATOM 3049 N N . ASN B 1 97 ? 7.867 15.516 -1.709 1 93.12 97 ASN B N 1
ATOM 3050 C CA . ASN B 1 97 ? 6.805 14.586 -1.345 1 93.12 97 ASN B CA 1
ATOM 3051 C C . ASN B 1 97 ? 6.043 14.094 -2.572 1 93.12 97 ASN B C 1
ATOM 3053 O O . ASN B 1 97 ? 5.336 14.867 -3.219 1 93.12 97 ASN B O 1
ATOM 3057 N N . ILE B 1 98 ? 6.121 12.781 -2.809 1 96.38 98 ILE B N 1
ATOM 3058 C CA . ILE B 1 98 ? 5.52 12.188 -3.998 1 96.38 98 ILE B CA 1
ATOM 3059 C C . ILE B 1 98 ? 4.504 11.125 -3.59 1 96.38 98 ILE B C 1
ATOM 3061 O O . ILE B 1 98 ? 4.848 10.148 -2.916 1 96.38 98 ILE B O 1
ATOM 3065 N N . TRP B 1 99 ? 3.254 11.281 -3.939 1 94.88 99 TRP B N 1
ATOM 3066 C CA . TRP B 1 99 ? 2.277 10.203 -3.879 1 94.88 99 TRP B CA 1
ATOM 3067 C C . TRP B 1 99 ? 2.18 9.484 -5.219 1 94.88 99 TRP B C 1
ATOM 3069 O O . TRP B 1 99 ? 2.23 10.117 -6.277 1 94.88 99 TRP B O 1
ATOM 3079 N N . CYS B 1 100 ? 2.057 8.234 -5.168 1 95.81 100 CYS B N 1
ATOM 3080 C CA . CYS B 1 100 ? 1.995 7.527 -6.441 1 95.81 100 CYS B CA 1
ATOM 3081 C C . CYS B 1 100 ? 1.211 6.23 -6.305 1 95.81 100 CYS B C 1
ATOM 3083 O O . CYS B 1 100 ? 1.022 5.727 -5.195 1 95.81 100 CYS B O 1
ATOM 3085 N N . ILE B 1 101 ? 0.763 5.734 -7.43 1 94.56 101 ILE B N 1
ATOM 3086 C CA . ILE B 1 101 ? 0.094 4.438 -7.473 1 94.56 101 ILE B CA 1
ATOM 3087 C C . ILE B 1 101 ? 1.07 3.34 -7.055 1 94.56 101 ILE B C 1
ATOM 3089 O O . ILE B 1 101 ? 2.221 3.322 -7.5 1 94.56 101 ILE B O 1
ATOM 3093 N N . PRO B 1 102 ? 0.669 2.371 -6.242 1 94.75 102 PRO B N 1
ATOM 3094 C CA . PRO B 1 102 ? 1.6 1.44 -5.598 1 94.75 102 PRO B CA 1
ATOM 3095 C C . PRO B 1 102 ? 2.375 0.591 -6.602 1 94.75 102 PRO B C 1
ATOM 3097 O O . PRO B 1 102 ? 3.566 0.332 -6.41 1 94.75 102 PRO B O 1
ATOM 3100 N N . GLY B 1 103 ? 1.795 0.195 -7.637 1 95.75 103 GLY B N 1
ATOM 3101 C CA . GLY B 1 103 ? 2.447 -0.681 -8.594 1 95.75 103 GLY B CA 1
ATOM 3102 C C . GLY B 1 103 ? 3.766 -0.129 -9.109 1 95.75 103 GLY B C 1
ATOM 3103 O O . GLY B 1 103 ? 4.793 -0.81 -9.055 1 95.75 103 GLY B O 1
ATOM 3104 N N . ILE B 1 104 ? 3.787 1.107 -9.5 1 96.69 104 ILE B N 1
ATOM 3105 C CA . ILE B 1 104 ? 4.977 1.663 -10.133 1 96.69 104 ILE B CA 1
ATOM 3106 C C . ILE B 1 104 ? 6.016 2.018 -9.07 1 96.69 104 ILE B C 1
ATOM 3108 O O . ILE B 1 104 ? 7.219 1.938 -9.32 1 96.69 104 ILE B O 1
ATOM 3112 N N . ALA B 1 105 ? 5.566 2.389 -7.898 1 96.56 105 ALA B N 1
ATOM 3113 C CA . ALA B 1 105 ? 6.504 2.635 -6.809 1 96.56 105 ALA B CA 1
ATOM 3114 C C . ALA B 1 105 ? 7.344 1.396 -6.516 1 96.56 105 ALA B C 1
ATOM 3116 O O . ALA B 1 105 ? 8.57 1.48 -6.418 1 96.56 105 ALA B O 1
ATOM 3117 N N . ASN B 1 106 ? 6.637 0.284 -6.465 1 95.94 106 ASN B N 1
ATOM 3118 C CA . ASN B 1 106 ? 7.258 -0.966 -6.039 1 95.94 106 ASN B CA 1
ATOM 3119 C C . ASN B 1 106 ? 8.078 -1.596 -7.164 1 95.94 106 ASN B C 1
ATOM 3121 O O . ASN B 1 106 ? 9.164 -2.127 -6.926 1 95.94 106 ASN B O 1
ATOM 3125 N N . ARG B 1 107 ? 7.629 -1.471 -8.352 1 96.5 107 ARG B N 1
ATOM 3126 C CA . ARG B 1 107 ? 8.188 -2.307 -9.414 1 96.5 107 ARG B CA 1
ATOM 3127 C C . ARG B 1 107 ? 9.203 -1.531 -10.242 1 96.5 107 ARG B C 1
ATOM 3129 O O . ARG B 1 107 ? 9.977 -2.123 -11 1 96.5 107 ARG B O 1
ATOM 3136 N N . LEU B 1 108 ? 9.203 -0.168 -10.062 1 96.69 108 LEU B N 1
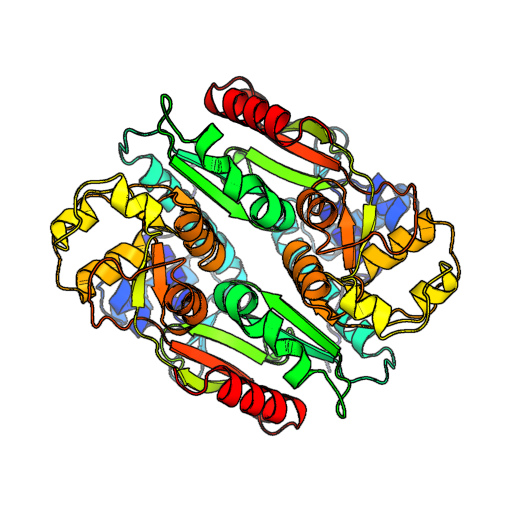ATOM 3137 C CA . LEU B 1 108 ? 10.07 0.569 -10.969 1 96.69 108 LEU B CA 1
ATOM 3138 C C . LEU B 1 108 ? 10.75 1.734 -10.258 1 96.69 108 LEU B C 1
ATOM 3140 O O . LEU B 1 108 ? 11.977 1.801 -10.188 1 96.69 108 LEU B O 1
ATOM 3144 N N . LEU B 1 109 ? 10.008 2.602 -9.617 1 97.19 109 LEU B N 1
ATOM 3145 C CA . LEU B 1 109 ? 10.547 3.871 -9.141 1 97.19 109 LEU B CA 1
ATOM 3146 C C . LEU B 1 109 ? 11.562 3.648 -8.031 1 97.19 109 LEU B C 1
ATOM 3148 O O . LEU B 1 109 ? 12.57 4.355 -7.953 1 97.19 109 LEU B O 1
ATOM 3152 N N . LEU B 1 110 ? 11.273 2.707 -7.23 1 96.44 110 LEU B N 1
ATOM 3153 C CA . LEU B 1 110 ? 12.133 2.486 -6.07 1 96.44 110 LEU B CA 1
ATOM 3154 C C . LEU B 1 110 ? 13.57 2.205 -6.504 1 96.44 110 LEU B C 1
ATOM 3156 O O . LEU B 1 110 ? 14.508 2.824 -5.996 1 96.44 110 LEU B O 1
ATOM 3160 N N . SER B 1 111 ? 13.789 1.339 -7.418 1 95.81 111 SER B N 1
ATOM 3161 C CA . SER B 1 111 ? 15.125 0.915 -7.828 1 95.81 111 SER B CA 1
ATOM 3162 C C . SER B 1 111 ? 15.867 2.037 -8.547 1 95.81 111 SER B C 1
ATOM 3164 O O . SER B 1 111 ? 17.094 2.059 -8.57 1 95.81 111 SER B O 1
ATOM 3166 N N . ARG B 1 112 ? 15.148 2.975 -9.055 1 96.06 112 ARG B N 1
ATOM 3167 C CA . ARG B 1 112 ? 15.75 4.055 -9.836 1 96.06 112 ARG B CA 1
ATOM 3168 C C . ARG B 1 112 ? 15.797 5.348 -9.031 1 96.06 112 ARG B C 1
ATOM 3170 O O . ARG B 1 112 ? 16.312 6.359 -9.508 1 96.06 112 ARG B O 1
ATOM 3177 N N . LEU B 1 113 ? 15.312 5.305 -7.828 1 95.12 113 LEU B N 1
ATOM 3178 C CA . LEU B 1 113 ? 15.117 6.492 -7.008 1 95.12 113 LEU B CA 1
ATOM 3179 C C . LEU B 1 113 ? 16.438 7.227 -6.785 1 95.12 113 LEU B C 1
ATOM 3181 O O . LEU B 1 113 ? 16.469 8.461 -6.777 1 95.12 113 LEU B O 1
ATOM 3185 N N . PRO B 1 114 ? 17.562 6.57 -6.715 1 93.12 114 PRO B N 1
ATOM 3186 C CA . PRO B 1 114 ? 18.828 7.27 -6.5 1 93.12 114 PRO B CA 1
ATOM 3187 C C . PRO B 1 114 ? 19.172 8.219 -7.645 1 93.12 114 PRO B C 1
ATOM 3189 O O . PRO B 1 114 ? 19.906 9.188 -7.445 1 93.12 114 PRO B O 1
ATOM 3192 N N . GLU B 1 115 ? 18.625 7.914 -8.828 1 93.94 115 GLU B N 1
ATOM 3193 C CA . GLU B 1 115 ? 18.844 8.805 -9.961 1 93.94 115 GLU B CA 1
ATOM 3194 C C . GLU B 1 115 ? 18.234 10.18 -9.711 1 93.94 115 GLU B C 1
ATOM 3196 O O . GLU B 1 115 ? 18.688 11.18 -10.281 1 93.94 115 GLU B O 1
ATOM 3201 N N . LEU B 1 116 ? 17.219 10.203 -8.906 1 93 116 LEU B N 1
ATOM 3202 C CA . LEU B 1 116 ? 16.547 11.453 -8.57 1 93 116 LEU B CA 1
ATOM 3203 C C . LEU B 1 116 ? 17.172 12.102 -7.336 1 93 116 LEU B C 1
ATOM 3205 O O . LEU B 1 116 ? 17.344 13.32 -7.289 1 93 116 LEU B O 1
ATOM 3209 N N . THR B 1 117 ? 17.547 11.281 -6.367 1 88.81 117 THR B N 1
ATOM 3210 C CA . THR B 1 117 ? 17.906 11.789 -5.047 1 88.81 117 THR B CA 1
ATOM 3211 C C . THR B 1 117 ? 19.422 11.977 -4.926 1 88.81 117 THR B C 1
ATOM 3213 O O . THR B 1 117 ? 19.891 12.664 -4.023 1 88.81 117 THR B O 1
ATOM 3216 N N . GLY B 1 118 ? 20.172 11.359 -5.723 1 82.25 118 GLY B N 1
ATOM 3217 C CA . GLY B 1 118 ? 21.609 11.336 -5.598 1 82.25 118 GLY B CA 1
ATOM 3218 C C . GLY B 1 118 ? 22.266 12.648 -5.969 1 82.25 118 GLY B C 1
ATOM 3219 O O . GLY B 1 118 ? 21.578 13.641 -6.215 1 82.25 118 GLY B O 1
ATOM 3220 N N . PRO B 1 119 ? 23.578 12.57 -5.797 1 71.94 119 PRO B N 1
ATOM 3221 C CA . PRO B 1 119 ? 24.344 13.758 -6.164 1 71.94 119 PRO B CA 1
ATOM 3222 C C . PRO B 1 119 ? 24.109 14.195 -7.609 1 71.94 119 PRO B C 1
ATOM 3224 O O . PRO B 1 119 ? 23.875 13.352 -8.477 1 71.94 119 PRO B O 1
ATOM 3227 N N . PRO B 1 120 ? 24.047 15.562 -7.691 1 68.69 120 PRO B N 1
ATOM 3228 C CA . PRO B 1 120 ? 24.438 16.609 -6.742 1 68.69 120 PRO B CA 1
ATOM 3229 C C . PRO B 1 120 ? 23.25 17.125 -5.922 1 68.69 120 PRO B C 1
ATOM 3231 O O . PRO B 1 120 ? 23.438 17.953 -5.027 1 68.69 120 PRO B O 1
ATOM 3234 N N . ARG B 1 121 ? 22.141 16.688 -6.156 1 68.94 121 ARG B N 1
ATOM 3235 C CA . ARG B 1 121 ? 20.938 17.25 -5.547 1 68.94 121 ARG B CA 1
ATOM 3236 C C . ARG B 1 121 ? 20.844 16.875 -4.07 1 68.94 121 ARG B C 1
ATOM 3238 O O . ARG B 1 121 ? 20.562 17.734 -3.227 1 68.94 121 ARG B O 1
ATOM 3245 N N . ASN B 1 122 ? 21.109 15.695 -3.779 1 75.81 122 ASN B N 1
ATOM 3246 C CA . ASN B 1 122 ? 21.047 15.141 -2.432 1 75.81 122 ASN B CA 1
ATOM 3247 C C . ASN B 1 122 ? 19.703 15.438 -1.771 1 75.81 122 ASN B C 1
ATOM 3249 O O . ASN B 1 122 ? 19.656 15.922 -0.642 1 75.81 122 ASN B O 1
ATOM 3253 N N . TRP B 1 123 ? 18.656 15.195 -2.584 1 81.94 123 TRP B N 1
ATOM 3254 C CA . TRP B 1 123 ? 17.281 15.43 -2.119 1 81.94 123 TRP B CA 1
ATOM 3255 C C . TRP B 1 123 ? 16.812 14.297 -1.225 1 81.94 123 TRP B C 1
ATOM 3257 O O . TRP B 1 123 ? 17.234 13.148 -1.384 1 81.94 123 TRP B O 1
ATOM 3267 N N . GLU B 1 124 ? 16.047 14.742 -0.286 1 87.19 124 GLU B N 1
ATOM 3268 C CA . GLU B 1 124 ? 15.25 13.75 0.415 1 87.19 124 GLU B CA 1
ATOM 3269 C C . GLU B 1 124 ? 13.859 13.625 -0.204 1 87.19 124 GLU B C 1
ATOM 3271 O O . GLU B 1 124 ? 13.258 14.633 -0.588 1 87.19 124 GLU B O 1
ATOM 3276 N N . VAL B 1 125 ? 13.453 12.375 -0.366 1 91.81 125 VAL B N 1
ATOM 3277 C CA . VAL B 1 125 ? 12.156 12.117 -0.994 1 91.81 125 VAL B CA 1
ATOM 3278 C C . VAL B 1 125 ? 11.273 11.32 -0.043 1 91.81 125 VAL B C 1
ATOM 3280 O O . VAL B 1 125 ? 11.742 10.406 0.638 1 91.81 125 VAL B O 1
ATOM 3283 N N . ASN B 1 126 ? 10.086 11.797 0.049 1 91.56 126 ASN B N 1
ATOM 3284 C CA . ASN B 1 126 ? 9.016 10.984 0.615 1 91.56 126 ASN B CA 1
ATOM 3285 C C . ASN B 1 126 ? 8.156 10.344 -0.475 1 91.56 126 ASN B C 1
ATOM 3287 O O . ASN B 1 126 ? 7.426 11.039 -1.185 1 91.56 126 ASN B O 1
ATOM 3291 N N . LEU B 1 127 ? 8.297 9.047 -0.624 1 94.62 127 LEU B N 1
ATOM 3292 C CA . LEU B 1 127 ? 7.527 8.297 -1.61 1 94.62 127 LEU B CA 1
ATOM 3293 C C . LEU B 1 127 ? 6.41 7.508 -0.941 1 94.62 127 LEU B C 1
ATOM 3295 O O . LEU B 1 127 ? 6.668 6.562 -0.198 1 94.62 127 LEU B O 1
ATOM 3299 N N . GLN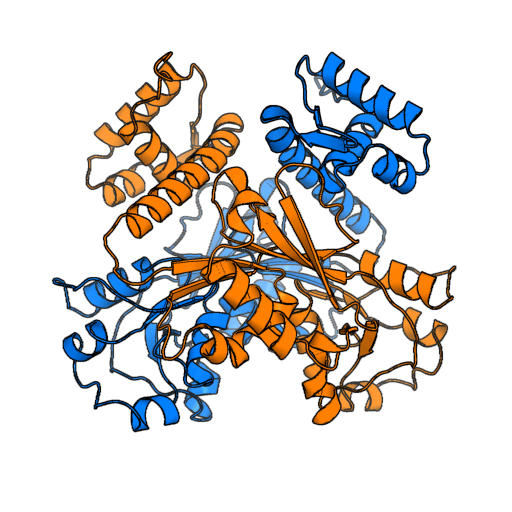 B 1 128 ? 5.195 7.898 -1.283 1 92 128 GLN B N 1
ATOM 3300 C CA . GLN B 1 128 ? 4.035 7.289 -0.644 1 92 128 GLN B CA 1
ATOM 3301 C C . GLN B 1 128 ? 3.17 6.551 -1.661 1 92 128 GLN B C 1
ATOM 3303 O O . GLN B 1 128 ? 2.363 7.168 -2.359 1 92 128 GLN B O 1
ATOM 3308 N N . PRO B 1 129 ? 3.312 5.234 -1.671 1 93.31 129 PRO B N 1
ATOM 3309 C CA . PRO B 1 129 ? 2.371 4.453 -2.477 1 93.31 129 PRO B CA 1
ATOM 3310 C C . PRO B 1 129 ? 0.972 4.402 -1.864 1 93.31 129 PRO B C 1
ATOM 3312 O O . PRO B 1 129 ? 0.809 3.957 -0.726 1 93.31 129 PRO B O 1
ATOM 3315 N N . THR B 1 130 ? 0.024 4.914 -2.611 1 87.12 130 THR B N 1
ATOM 3316 C CA . THR B 1 130 ? -1.338 4.957 -2.092 1 87.12 130 THR B CA 1
ATOM 3317 C C . THR B 1 130 ? -2.346 5.074 -3.232 1 87.12 130 THR B C 1
ATOM 3319 O O . THR B 1 130 ? -1.997 5.496 -4.336 1 87.12 130 THR B O 1
ATOM 3322 N N . LEU B 1 131 ? -3.564 4.633 -2.932 1 78.75 131 LEU B N 1
ATOM 3323 C CA . LEU B 1 131 ? -4.645 4.785 -3.9 1 78.75 131 LEU B CA 1
ATOM 3324 C C . LEU B 1 131 ? -5.41 6.082 -3.666 1 78.75 131 LEU B C 1
ATOM 3326 O O . LEU B 1 131 ? -6.211 6.5 -4.508 1 78.75 131 LEU B O 1
ATOM 3330 N N . THR B 1 132 ? -5.055 6.66 -2.582 1 76.5 132 THR B N 1
ATOM 3331 C CA . THR B 1 132 ? -5.695 7.934 -2.268 1 76.5 132 THR B CA 1
ATOM 3332 C C . THR B 1 132 ? -5.031 9.078 -3.029 1 76.5 132 THR B C 1
ATOM 3334 O O . THR B 1 132 ? -3.822 9.055 -3.264 1 76.5 132 THR B O 1
ATOM 3337 N N . HIS B 1 133 ? -5.816 10.023 -3.357 1 83.75 133 HIS B N 1
ATOM 3338 C CA . HIS B 1 133 ? -5.309 11.211 -4.031 1 83.75 133 HIS B CA 1
ATOM 3339 C C . HIS B 1 133 ? -5.012 12.328 -3.033 1 83.75 133 HIS B C 1
ATOM 3341 O O . HIS B 1 133 ? -5.836 12.633 -2.172 1 83.75 133 HIS B O 1
ATOM 3347 N N . PRO B 1 134 ? -3.895 12.93 -3.209 1 85.81 134 PRO B N 1
ATOM 3348 C CA . PRO B 1 134 ? -3.58 14.039 -2.312 1 85.81 134 PRO B CA 1
ATOM 3349 C C . PRO B 1 134 ? -4.293 15.336 -2.701 1 85.81 134 PRO B C 1
ATOM 3351 O O . PRO B 1 134 ? -4.582 15.555 -3.881 1 85.81 134 PRO B O 1
ATOM 3354 N N . ASP B 1 135 ? -4.645 16.141 -1.688 1 80.06 135 ASP B N 1
ATOM 3355 C CA . ASP B 1 135 ? -4.973 17.547 -1.967 1 80.06 135 ASP B CA 1
ATOM 3356 C C . ASP B 1 135 ? -3.709 18.359 -2.217 1 80.06 135 ASP B C 1
ATOM 3358 O O . ASP B 1 135 ? -3.068 18.828 -1.273 1 80.06 135 ASP B O 1
ATOM 3362 N N . LEU B 1 136 ? -3.379 18.578 -3.436 1 87.38 136 LEU B N 1
ATOM 3363 C CA . LEU B 1 136 ? -2.141 19.266 -3.791 1 87.38 136 LEU B CA 1
ATOM 3364 C C . LEU B 1 136 ? -2.215 20.734 -3.43 1 87.38 136 LEU B C 1
ATOM 3366 O O . LEU B 1 136 ? -1.193 21.359 -3.139 1 87.38 136 LEU B O 1
ATOM 3370 N N . VAL B 1 137 ? -3.396 21.281 -3.434 1 78.94 137 VAL B N 1
ATOM 3371 C CA . VAL B 1 137 ? -3.586 22.688 -3.08 1 78.94 137 VAL B CA 1
ATOM 3372 C C . VAL B 1 137 ? -3.254 22.891 -1.605 1 78.94 137 VAL B C 1
ATOM 3374 O O . VAL B 1 137 ? -2.686 23.922 -1.232 1 78.94 137 VAL B O 1
ATOM 3377 N N . ARG B 1 138 ? -3.57 21.844 -0.919 1 75.75 138 ARG B N 1
ATOM 3378 C CA . ARG B 1 138 ? -3.299 21.906 0.513 1 75.75 138 ARG B CA 1
ATOM 3379 C C . ARG B 1 138 ? -1.908 21.359 0.831 1 75.75 138 ARG B C 1
ATOM 3381 O O . ARG B 1 138 ? -1.593 21.094 1.991 1 75.75 138 ARG B O 1
ATOM 3388 N N . ALA B 1 139 ? -1.158 21.062 -0.141 1 81.31 139 ALA B N 1
ATOM 3389 C CA . ALA B 1 139 ? 0.25 20.688 -0.046 1 81.31 139 ALA B CA 1
ATOM 3390 C C . ALA B 1 139 ? 0.414 19.344 0.678 1 81.31 139 ALA B C 1
ATOM 3392 O O . ALA B 1 139 ? 1.385 19.156 1.411 1 81.31 139 ALA B O 1
ATOM 3393 N N . GLU B 1 140 ? -0.543 18.453 0.493 1 82 140 GLU B N 1
ATOM 3394 C CA . GLU B 1 140 ? -0.394 17.109 1.024 1 82 140 GLU B CA 1
ATOM 3395 C C . GLU B 1 140 ? 0.746 16.359 0.332 1 82 140 GLU B C 1
ATOM 3397 O O . GLU B 1 140 ? 1.346 15.461 0.913 1 82 140 GLU B O 1
ATOM 3402 N N . ALA B 1 141 ? 0.967 16.75 -0.836 1 93.31 141 ALA B N 1
ATOM 3403 C CA . ALA B 1 141 ? 2.098 16.297 -1.639 1 93.31 141 ALA B CA 1
ATOM 3404 C C . ALA B 1 141 ? 2.539 17.359 -2.631 1 93.31 141 ALA B C 1
ATOM 3406 O O . ALA B 1 141 ? 1.81 18.328 -2.877 1 93.31 141 ALA B O 1
ATOM 3407 N N . ASP B 1 142 ? 3.736 17.188 -3.084 1 93.62 142 ASP B N 1
ATOM 3408 C CA . ASP B 1 142 ? 4.23 18.094 -4.109 1 93.62 142 ASP B CA 1
ATOM 3409 C C . ASP B 1 142 ? 3.766 17.672 -5.5 1 93.62 142 ASP B C 1
ATOM 3411 O O . ASP B 1 142 ? 3.582 18.516 -6.383 1 93.62 142 ASP B O 1
ATOM 3415 N N . ALA B 1 143 ? 3.627 16.391 -5.645 1 97.06 143 ALA B N 1
ATOM 3416 C CA . ALA B 1 143 ? 3.225 15.812 -6.93 1 97.06 143 ALA B CA 1
ATOM 3417 C C . ALA B 1 143 ? 2.572 14.445 -6.742 1 97.06 143 ALA B C 1
ATOM 3419 O O . ALA B 1 143 ? 2.729 13.82 -5.691 1 97.06 143 ALA B O 1
ATOM 3420 N N . GLU B 1 144 ? 1.858 14.07 -7.75 1 96.12 144 GLU B N 1
ATOM 3421 C CA . GLU B 1 144 ? 1.203 12.766 -7.762 1 96.12 144 GLU B CA 1
ATOM 3422 C C . GLU B 1 144 ? 1.448 12.039 -9.078 1 96.12 144 GLU B C 1
ATOM 3424 O O . GLU B 1 144 ? 1.395 12.641 -10.148 1 96.12 144 GLU B O 1
ATOM 3429 N N . ILE B 1 145 ? 1.784 10.773 -8.984 1 97.56 145 ILE B N 1
ATOM 3430 C CA . ILE B 1 145 ? 1.854 9.891 -10.148 1 97.56 145 ILE B CA 1
ATOM 3431 C C . ILE B 1 145 ? 0.662 8.938 -10.141 1 97.56 145 ILE B C 1
ATOM 3433 O O . ILE B 1 145 ? 0.523 8.117 -9.234 1 97.56 145 ILE B O 1
ATOM 3437 N N . VAL B 1 146 ? -0.13 9.023 -11.211 1 94.81 146 VAL B N 1
ATOM 3438 C CA . VAL B 1 146 ? -1.362 8.242 -11.234 1 94.81 146 VAL B CA 1
ATOM 3439 C C . VAL B 1 146 ? -1.354 7.297 -12.438 1 94.81 146 VAL B C 1
ATOM 3441 O O . VAL B 1 146 ? -0.553 7.461 -13.359 1 94.81 146 VAL B O 1
ATOM 3444 N N . TYR B 1 147 ? -2.115 6.262 -12.344 1 94.56 147 TYR B N 1
ATOM 3445 C CA . TYR B 1 147 ? -2.533 5.398 -13.445 1 94.56 147 TYR B CA 1
ATOM 3446 C C . TYR B 1 147 ? -4.043 5.461 -13.648 1 94.56 147 TYR B C 1
ATOM 3448 O O . TYR B 1 147 ? -4.797 4.789 -12.938 1 94.56 147 TYR B O 1
ATOM 3456 N N . ALA B 1 148 ? -4.395 6.301 -14.539 1 90.19 148 ALA B N 1
ATOM 3457 C CA . ALA B 1 148 ? -5.809 6.637 -14.703 1 90.19 148 ALA B CA 1
ATOM 3458 C C . ALA B 1 148 ? -6.098 7.117 -16.125 1 90.19 148 ALA B C 1
ATOM 3460 O O . ALA B 1 148 ? -5.18 7.254 -16.938 1 90.19 148 ALA B O 1
ATOM 3461 N N . ASP B 1 149 ? -7.387 7.234 -16.312 1 85.94 149 ASP B N 1
ATOM 3462 C CA . ASP B 1 149 ? -7.758 7.934 -17.531 1 85.94 149 ASP B CA 1
ATOM 3463 C C . ASP B 1 149 ? -7.195 9.352 -17.547 1 85.94 149 ASP B C 1
ATOM 3465 O O . ASP B 1 149 ? -6.988 9.953 -16.5 1 85.94 149 ASP B O 1
ATOM 3469 N N . VAL B 1 150 ? -6.945 9.773 -18.719 1 74.88 150 VAL B N 1
ATOM 3470 C CA . VAL B 1 150 ? -6.309 11.078 -18.875 1 74.88 150 VAL B CA 1
ATOM 3471 C C . VAL B 1 150 ? -7.109 12.141 -18.125 1 74.88 150 VAL B C 1
ATOM 3473 O O . VAL B 1 150 ? -8.328 12.234 -18.281 1 74.88 150 VAL B O 1
ATOM 3476 N N . ILE B 1 151 ? -6.355 12.797 -17.312 1 71.69 151 ILE B N 1
ATOM 3477 C CA . ILE B 1 151 ? -6.938 13.844 -16.469 1 71.69 151 ILE B CA 1
ATOM 3478 C C . ILE B 1 151 ? -6.809 15.195 -17.188 1 71.69 151 ILE B C 1
ATOM 3480 O O . ILE B 1 151 ? -5.742 15.539 -17.688 1 71.69 151 ILE B O 1
ATOM 3484 N N . ASP B 1 152 ? -7.922 15.836 -17.188 1 69.44 152 ASP B N 1
ATOM 3485 C CA . ASP B 1 152 ? -7.891 17.156 -17.797 1 69.44 152 ASP B CA 1
ATOM 3486 C C . ASP B 1 152 ? -7.289 18.188 -16.844 1 69.44 152 ASP B C 1
ATOM 3488 O O . ASP B 1 152 ? -7.594 18.188 -15.648 1 69.44 152 ASP B O 1
ATOM 3492 N N . SER B 1 153 ? -6.363 18.812 -17.297 1 67.56 153 SER B N 1
ATOM 3493 C CA . SER B 1 153 ? -5.695 19.875 -16.531 1 67.56 153 SER B CA 1
ATOM 3494 C C . SER B 1 153 ? -6.652 21.016 -16.219 1 67.56 153 SER B C 1
ATOM 3496 O O . SER B 1 153 ? -6.746 21.984 -16.984 1 67.56 153 SER B O 1
ATOM 3498 N N . ARG B 1 154 ? -7.734 20.766 -15.727 1 64.69 154 ARG B N 1
ATOM 3499 C CA . ARG B 1 154 ? -8.625 21.891 -15.422 1 64.69 154 ARG B CA 1
ATOM 3500 C C . ARG B 1 154 ? -8.414 22.375 -13.992 1 64.69 154 ARG B C 1
ATOM 3502 O O . ARG B 1 154 ? -8.039 21.594 -13.109 1 64.69 154 ARG B O 1
ATOM 3509 N N . GLY B 1 155 ? -8.359 23.609 -13.812 1 78.44 155 GLY B N 1
ATOM 3510 C CA . GLY B 1 155 ? -8.227 24.281 -12.531 1 78.44 155 GLY B CA 1
ATOM 3511 C C . GLY B 1 155 ? -6.789 24.562 -12.141 1 78.44 155 GLY B C 1
ATOM 3512 O O . GLY B 1 155 ? -6.016 25.078 -12.953 1 78.44 155 GLY B O 1
ATOM 3513 N N . SER B 1 156 ? -6.547 24.156 -10.898 1 87.5 156 SER B N 1
ATOM 3514 C CA . SER B 1 156 ? -5.254 24.547 -10.336 1 87.5 156 SER B CA 1
ATOM 3515 C C . SER B 1 156 ? -4.203 23.469 -10.586 1 87.5 156 SER B C 1
ATOM 3517 O O . SER B 1 156 ? -3.031 23.641 -10.242 1 87.5 156 SER B O 1
ATOM 3519 N N . LEU B 1 157 ? -4.594 22.391 -11.398 1 90.81 157 LEU B N 1
ATOM 3520 C CA . LEU B 1 157 ? -3.674 21.281 -11.562 1 90.81 157 LEU B CA 1
ATOM 3521 C C . LEU B 1 157 ? -3.176 21.188 -13 1 90.81 157 LEU B C 1
ATOM 3523 O O . LEU B 1 157 ? -3.91 21.516 -13.938 1 90.81 157 LEU B O 1
ATOM 3527 N N . MET B 1 158 ? -1.969 20.859 -13.148 1 93.69 158 MET B N 1
ATOM 3528 C CA . MET B 1 158 ? -1.378 20.469 -14.422 1 93.69 158 MET B CA 1
ATOM 3529 C C . MET B 1 158 ? -1.103 18.969 -14.453 1 93.69 158 MET B C 1
ATOM 3531 O O . MET B 1 158 ? -0.693 18.375 -13.453 1 93.69 158 MET B O 1
ATOM 3535 N N . ALA B 1 159 ? -1.396 18.391 -15.57 1 94.31 159 ALA B N 1
ATOM 3536 C CA . ALA B 1 159 ? -1.146 16.969 -15.781 1 94.31 159 ALA B CA 1
ATOM 3537 C C . ALA B 1 159 ? -0.32 16.734 -17.047 1 94.31 159 ALA B C 1
ATOM 3539 O O . ALA B 1 159 ? -0.531 17.406 -18.062 1 94.31 159 ALA B O 1
ATOM 3540 N N . GLU B 1 160 ? 0.596 15.805 -16.953 1 95.12 160 GLU B N 1
ATOM 3541 C CA . GLU B 1 160 ? 1.378 15.375 -18.125 1 95.12 160 GLU B CA 1
ATOM 3542 C C . GLU B 1 160 ? 1.316 13.859 -18.297 1 95.12 160 GLU B C 1
ATOM 3544 O O . GLU B 1 160 ? 1.539 13.109 -17.344 1 95.12 160 GLU B O 1
ATOM 3549 N N . ILE B 1 161 ? 0.986 13.531 -19.484 1 95.25 161 ILE B N 1
ATOM 3550 C CA . ILE B 1 161 ? 0.997 12.109 -19.828 1 95.25 161 ILE B CA 1
ATOM 3551 C C . ILE B 1 161 ? 2.438 11.617 -19.938 1 95.25 161 ILE B C 1
ATOM 3553 O O . ILE B 1 161 ? 3.258 12.211 -20.641 1 95.25 161 ILE B O 1
ATOM 3557 N N . LEU B 1 162 ? 2.723 10.578 -19.266 1 96.69 162 LEU B N 1
ATOM 3558 C CA . LEU B 1 162 ? 4.066 10.008 -19.281 1 96.69 162 LEU B CA 1
ATOM 3559 C C . LEU B 1 162 ? 4.145 8.836 -20.25 1 96.69 162 LEU B C 1
ATOM 3561 O O . LEU B 1 162 ? 5.062 8.758 -21.062 1 96.69 162 LEU B O 1
ATOM 3565 N N . VAL B 1 163 ? 3.201 7.852 -20.141 1 96.62 163 VAL B N 1
ATOM 3566 C CA . VAL B 1 163 ? 3.174 6.68 -21 1 96.62 163 VAL B CA 1
ATOM 3567 C C . VAL B 1 163 ? 1.838 5.953 -20.859 1 96.62 163 VAL B C 1
ATOM 3569 O O . VAL B 1 163 ? 1.233 5.977 -19.781 1 96.62 163 VAL B O 1
ATOM 3572 N N . ARG B 1 164 ? 1.318 5.438 -21.922 1 96 164 ARG B N 1
ATOM 3573 C CA . ARG B 1 164 ? 0.189 4.512 -21.922 1 96 164 ARG B CA 1
ATOM 3574 C C . ARG B 1 164 ? 0.633 3.111 -22.328 1 96 164 ARG B C 1
ATOM 3576 O O . ARG B 1 164 ? 0.671 2.783 -23.516 1 96 164 ARG B O 1
ATOM 3583 N N . PRO B 1 165 ? 0.875 2.271 -21.328 1 96.5 165 PRO B N 1
ATOM 3584 C CA . PRO B 1 165 ? 1.474 0.972 -21.656 1 96.5 165 PRO B CA 1
ATOM 3585 C C . PRO B 1 165 ? 0.445 -0.055 -22.109 1 96.5 165 PRO B C 1
ATOM 3587 O O . PRO B 1 165 ? -0.723 0.014 -21.719 1 96.5 165 PRO B O 1
ATOM 3590 N N . ARG B 1 166 ? 0.985 -0.942 -22.891 1 97.06 166 ARG B N 1
ATOM 3591 C CA . ARG B 1 166 ? 0.182 -2.113 -23.219 1 97.06 166 ARG B CA 1
ATOM 3592 C C . ARG B 1 166 ? -0.068 -2.975 -21.984 1 97.06 166 ARG B C 1
ATOM 3594 O O . ARG B 1 166 ? 0.815 -3.127 -21.141 1 97.06 166 ARG B O 1
ATOM 3601 N N . VAL B 1 167 ? -1.335 -3.51 -21.875 1 97.56 167 VAL B N 1
ATOM 3602 C CA . VAL B 1 167 ? -1.732 -4.363 -20.766 1 97.56 167 VAL B CA 1
ATOM 3603 C C . VAL B 1 167 ? -2.008 -5.777 -21.266 1 97.56 167 VAL B C 1
ATOM 3605 O O . VAL B 1 167 ? -2.715 -5.965 -22.25 1 97.56 167 VAL B O 1
ATOM 3608 N N . PHE B 1 168 ? -1.441 -6.809 -20.578 1 97.94 168 PHE B N 1
ATOM 3609 C CA . PHE B 1 168 ? -1.59 -8.18 -21.062 1 97.94 168 PHE B CA 1
ATOM 3610 C C . PHE B 1 168 ? -1.439 -9.172 -19.922 1 97.94 168 PHE B C 1
ATOM 3612 O O . PHE B 1 168 ? -0.842 -8.852 -18.891 1 97.94 168 PHE B O 1
ATOM 3619 N N . PRO B 1 169 ? -2.066 -10.375 -20.062 1 98 169 PRO B N 1
ATOM 3620 C CA . PRO B 1 169 ? -1.927 -11.414 -19.031 1 98 169 PRO B CA 1
ATOM 3621 C C . PRO B 1 169 ? -0.514 -11.984 -18.969 1 98 169 PRO B C 1
ATOM 3623 O O . PRO B 1 169 ? 0.114 -12.219 -20 1 98 169 PRO B O 1
ATOM 3626 N N . VAL B 1 170 ? -0.036 -12.203 -17.719 1 97.94 170 VAL B N 1
ATOM 3627 C CA . VAL B 1 170 ? 1.292 -12.773 -17.516 1 97.94 170 VAL B CA 1
ATOM 3628 C C . VAL B 1 170 ? 1.215 -13.914 -16.5 1 97.94 170 VAL B C 1
ATOM 3630 O O . VAL B 1 170 ? 0.358 -13.914 -15.617 1 97.94 170 VAL B O 1
ATOM 3633 N N . ALA B 1 171 ? 2.078 -14.852 -16.641 1 97.62 171 ALA B N 1
ATOM 3634 C CA . ALA B 1 171 ? 2.238 -15.977 -15.719 1 97.62 171 ALA B CA 1
ATOM 3635 C C . ALA B 1 171 ? 3.662 -16.516 -15.758 1 97.62 171 ALA B C 1
ATOM 3637 O O . ALA B 1 171 ? 4.418 -16.234 -16.688 1 97.62 171 ALA B O 1
ATOM 3638 N N . SER B 1 172 ? 4.008 -17.234 -14.695 1 97.44 172 SER B N 1
ATOM 3639 C CA . SER B 1 172 ? 5.305 -17.906 -14.703 1 97.44 172 SER B CA 1
ATOM 3640 C C . SER B 1 172 ? 5.301 -19.109 -15.633 1 97.44 172 SER B C 1
ATOM 3642 O O . SER B 1 172 ? 4.27 -19.766 -15.812 1 97.44 172 SER B O 1
ATOM 3644 N N . PRO B 1 173 ? 6.457 -19.422 -16.234 1 95.94 173 PRO B N 1
ATOM 3645 C CA . PRO B 1 173 ? 6.547 -20.641 -17.031 1 95.94 173 PRO B CA 1
ATOM 3646 C C . PRO B 1 173 ? 6.156 -21.891 -16.25 1 95.94 173 PRO B C 1
ATOM 3648 O O . PRO B 1 173 ? 5.523 -22.797 -16.797 1 95.94 173 PRO B O 1
ATOM 3651 N N . ALA B 1 174 ? 6.516 -21.922 -15.047 1 93.12 174 ALA B N 1
ATOM 3652 C CA . ALA B 1 174 ? 6.199 -23.062 -14.203 1 93.12 174 ALA B CA 1
ATOM 3653 C C . ALA B 1 174 ? 4.688 -23.266 -14.086 1 93.12 174 ALA B C 1
ATOM 3655 O O . ALA B 1 174 ? 4.195 -24.391 -14.109 1 93.12 174 ALA B O 1
ATOM 3656 N N . TYR B 1 175 ? 3.928 -22.188 -13.914 1 93.81 175 TYR B N 1
ATOM 3657 C CA . TYR B 1 175 ? 2.475 -22.266 -13.844 1 93.81 175 TYR B CA 1
ATOM 3658 C C . TYR B 1 175 ? 1.887 -22.812 -15.141 1 93.81 175 TYR B C 1
ATOM 3660 O O . TYR B 1 175 ? 1.021 -23.688 -15.117 1 93.81 175 TYR B O 1
ATOM 3668 N N . LEU B 1 176 ? 2.357 -22.297 -16.234 1 92.38 176 LEU B N 1
ATOM 3669 C CA . LEU B 1 176 ? 1.815 -22.672 -17.531 1 92.38 176 LEU B CA 1
ATOM 3670 C C . LEU B 1 176 ? 2.139 -24.125 -17.859 1 92.38 176 LEU B C 1
ATOM 3672 O O . LEU B 1 176 ? 1.397 -24.781 -18.594 1 92.38 176 LEU B O 1
ATOM 3676 N N . ALA B 1 177 ? 3.244 -24.609 -17.328 1 90.75 177 ALA B N 1
ATOM 3677 C CA . ALA B 1 177 ? 3.629 -26 -17.562 1 90.75 177 ALA B CA 1
ATOM 3678 C C . ALA B 1 177 ? 2.68 -26.953 -16.844 1 90.75 177 ALA B C 1
ATOM 3680 O O . ALA B 1 177 ? 2.494 -28.094 -17.281 1 90.75 177 ALA B O 1
ATOM 3681 N N . ARG B 1 178 ? 2.047 -26.531 -15.766 1 85.88 178 ARG B N 1
ATOM 3682 C CA . ARG B 1 178 ? 1.168 -27.359 -14.953 1 85.88 178 ARG B CA 1
ATOM 3683 C C . ARG B 1 178 ? -0.258 -27.344 -15.492 1 85.88 178 ARG B C 1
ATOM 3685 O O . ARG B 1 178 ? -1.033 -28.266 -15.242 1 85.88 178 ARG B O 1
ATOM 3692 N N . TYR B 1 179 ? -0.609 -26.359 -16.078 1 75.69 179 TYR B N 1
ATOM 3693 C CA . TYR B 1 179 ? -1.996 -26.203 -16.5 1 75.69 179 TYR B CA 1
ATOM 3694 C C . TYR B 1 179 ? -2.111 -26.25 -18.016 1 75.69 179 TYR B C 1
ATOM 3696 O O . TYR B 1 179 ? -1.165 -25.906 -18.734 1 75.69 179 TYR B O 1
ATOM 3704 N N . PRO B 1 180 ? -3.312 -26.812 -18.422 1 68.12 180 PRO B N 1
ATOM 3705 C CA . PRO B 1 180 ? -3.537 -26.906 -19.859 1 68.12 180 PRO B CA 1
ATOM 3706 C C . PRO B 1 180 ? -3.166 -25.641 -20.609 1 68.12 180 PRO B C 1
ATOM 3708 O O . PRO B 1 180 ? -3.201 -24.547 -20.031 1 68.12 180 PRO B O 1
ATOM 3711 N N . ALA B 1 181 ? -2.941 -25.797 -21.828 1 77.38 181 ALA B N 1
ATOM 3712 C CA . ALA B 1 181 ? -2.498 -24.719 -22.703 1 77.38 181 ALA B CA 1
ATOM 3713 C C . ALA B 1 181 ? -3.582 -23.656 -22.859 1 77.38 181 ALA B C 1
ATOM 3715 O O . ALA B 1 181 ? -4.719 -23.969 -23.219 1 77.38 181 ALA B O 1
ATOM 3716 N N . ILE B 1 182 ? -3.391 -22.469 -22.297 1 90.19 182 ILE B N 1
ATOM 3717 C CA . ILE B 1 182 ? -4.211 -21.281 -22.531 1 90.19 182 ILE B CA 1
ATOM 3718 C C . ILE B 1 182 ? -3.945 -20.75 -23.922 1 90.19 182 ILE B C 1
ATOM 3720 O O . ILE B 1 182 ? -2.904 -20.125 -24.172 1 90.19 182 ILE B O 1
ATOM 3724 N N . GLY B 1 183 ? -4.922 -21.047 -24.891 1 90.5 183 GLY B N 1
ATOM 3725 C CA . GLY B 1 183 ? -4.676 -20.641 -26.266 1 90.5 183 GLY B CA 1
ATOM 3726 C C . GLY B 1 183 ? -5.66 -19.594 -26.75 1 90.5 183 GLY B C 1
ATOM 3727 O O . GLY B 1 183 ? -5.516 -19.062 -27.859 1 90.5 183 GLY B O 1
ATOM 3728 N N . SER B 1 184 ? -6.648 -19.312 -25.906 1 93.5 184 SER B N 1
ATOM 3729 C CA . SER B 1 184 ? -7.688 -18.375 -26.328 1 93.5 184 SER B CA 1
ATOM 3730 C C . SER B 1 184 ? -8.188 -17.547 -25.141 1 93.5 184 SER B C 1
ATOM 3732 O O . SER B 1 184 ? -7.91 -17.875 -23.984 1 93.5 184 SER B O 1
ATOM 3734 N N . LEU B 1 185 ? -8.875 -16.5 -25.484 1 95.19 185 LEU B N 1
ATOM 3735 C CA . LEU B 1 185 ? -9.516 -15.68 -24.469 1 95.19 185 LEU B CA 1
ATOM 3736 C C . LEU B 1 185 ? -10.516 -16.5 -23.656 1 95.19 185 LEU B C 1
ATOM 3738 O O . LEU B 1 185 ? -10.656 -16.297 -22.453 1 95.19 185 LEU B O 1
ATOM 3742 N N . ASP B 1 186 ? -11.141 -17.359 -24.328 1 92.38 186 ASP B N 1
ATOM 3743 C CA . ASP B 1 186 ? -12.109 -18.219 -23.656 1 92.38 186 ASP B CA 1
ATOM 3744 C C . ASP B 1 186 ? -11.422 -19.141 -22.656 1 92.38 186 ASP B C 1
ATOM 3746 O O . ASP B 1 186 ? -11.906 -19.312 -21.531 1 92.38 186 ASP B O 1
ATOM 3750 N N . ASP B 1 187 ? -10.328 -19.719 -23.125 1 92.12 187 ASP B N 1
ATOM 3751 C CA . ASP B 1 187 ? -9.547 -20.547 -22.203 1 92.12 187 ASP B CA 1
ATOM 3752 C C . ASP B 1 187 ? -9.156 -19.75 -20.953 1 92.12 187 ASP B C 1
ATOM 3754 O O . ASP B 1 187 ? -9.281 -20.25 -19.828 1 92.12 187 ASP B O 1
ATOM 3758 N N . LEU B 1 188 ? -8.734 -18.531 -21.141 1 94.19 188 LEU B N 1
ATOM 3759 C CA . LEU B 1 188 ? -8.25 -17.688 -20.062 1 94.19 188 LEU B CA 1
ATOM 3760 C C . LEU B 1 188 ? -9.383 -17.328 -19.109 1 94.19 188 LEU B C 1
ATOM 3762 O O . LEU B 1 188 ? -9.172 -17.266 -17.891 1 94.19 188 LEU B O 1
ATOM 3766 N N . SER B 1 189 ? -10.523 -17.109 -19.609 1 92.88 189 SER B N 1
ATOM 3767 C CA . SER B 1 189 ? -11.648 -16.672 -18.812 1 92.88 189 SER B CA 1
ATOM 3768 C C . SER B 1 189 ? -12.164 -17.781 -17.906 1 92.88 189 SER B C 1
ATOM 3770 O O . SER B 1 189 ? -12.938 -17.531 -16.984 1 92.88 189 SER B O 1
ATOM 3772 N N . LYS B 1 190 ? -11.664 -19.016 -18.094 1 87.81 190 LYS B N 1
ATOM 3773 C CA . LYS B 1 190 ? -12.195 -20.172 -17.375 1 87.81 190 LYS B CA 1
ATOM 3774 C C . LYS B 1 190 ? -11.273 -20.594 -16.234 1 87.81 190 LYS B C 1
ATOM 3776 O O . LYS B 1 190 ? -11.609 -21.469 -15.445 1 87.81 190 LYS B O 1
ATOM 3781 N N . ILE B 1 191 ? -10.148 -19.953 -16.203 1 87.5 191 ILE B N 1
ATOM 3782 C CA . ILE B 1 191 ? -9.219 -20.328 -15.148 1 87.5 191 ILE B CA 1
ATOM 3783 C C . ILE B 1 191 ? -9.266 -19.281 -14.031 1 87.5 191 ILE B C 1
ATOM 3785 O O . ILE B 1 191 ? -9.844 -18.203 -14.203 1 87.5 191 ILE B O 1
ATOM 3789 N N . ALA B 1 192 ? -8.641 -19.703 -12.914 1 83.75 192 ALA B N 1
ATOM 3790 C CA . ALA B 1 192 ? -8.555 -18.766 -11.805 1 83.75 192 ALA B CA 1
ATOM 3791 C C . ALA B 1 192 ? -7.504 -17.688 -12.07 1 83.75 192 ALA B C 1
ATOM 3793 O O . ALA B 1 192 ? -6.348 -18.016 -12.367 1 83.75 192 ALA B O 1
ATOM 3794 N N . LEU B 1 193 ? -7.988 -16.469 -11.992 1 94.06 193 LEU B N 1
ATOM 3795 C CA . LEU B 1 193 ? -7.137 -15.312 -12.227 1 94.06 193 LEU B CA 1
ATOM 3796 C C . LEU B 1 193 ? -6.715 -14.672 -10.914 1 94.06 193 LEU B C 1
ATOM 3798 O O . LEU B 1 193 ? -7.238 -15.016 -9.852 1 94.06 193 LEU B O 1
ATOM 3802 N N . ILE B 1 194 ? -5.691 -13.883 -11.008 1 95.94 194 ILE B N 1
ATOM 3803 C CA . ILE B 1 194 ? -5.309 -13.055 -9.875 1 95.94 194 ILE B CA 1
ATOM 3804 C C . ILE B 1 194 ? -5.828 -11.633 -10.078 1 95.94 194 ILE B C 1
ATOM 3806 O O . ILE B 1 194 ? -5.438 -10.953 -11.023 1 95.94 194 ILE B O 1
ATOM 3810 N N . HIS B 1 195 ? -6.641 -11.281 -9.148 1 93.25 195 HIS B N 1
ATOM 3811 C CA . HIS B 1 195 ? -7.285 -9.977 -9.242 1 93.25 195 HIS B CA 1
ATOM 3812 C C . HIS B 1 195 ? -6.609 -8.961 -8.328 1 93.25 195 HIS B C 1
ATOM 3814 O O . HIS B 1 195 ? -5.871 -9.336 -7.414 1 93.25 195 HIS B O 1
ATOM 3820 N N . GLU B 1 196 ? -6.797 -7.695 -8.633 1 89.75 196 GLU B N 1
ATOM 3821 C CA . GLU B 1 196 ? -6.449 -6.664 -7.66 1 89.75 196 GLU B CA 1
ATOM 3822 C C . GLU B 1 196 ? -7.613 -6.379 -6.719 1 89.75 196 GLU B C 1
ATOM 3824 O O . GLU B 1 196 ? -8.094 -7.277 -6.023 1 89.75 196 GLU B O 1
ATOM 3829 N N . GLU B 1 197 ? -8.102 -5.172 -6.805 1 75.06 197 GLU B N 1
ATOM 3830 C CA . GLU B 1 197 ? -9.172 -4.805 -5.887 1 75.06 197 GLU B CA 1
ATOM 3831 C C . GLU B 1 197 ? -10.469 -5.531 -6.23 1 75.06 197 GLU B C 1
ATOM 3833 O O . GLU B 1 197 ? -11.234 -5.902 -5.34 1 75.06 197 GLU B O 1
ATOM 3838 N N . SER B 1 198 ? -10.742 -5.664 -7.516 1 75.44 198 SER B N 1
ATOM 3839 C CA . SER B 1 198 ? -11.961 -6.293 -8.008 1 75.44 198 SER B CA 1
ATOM 3840 C C . SER B 1 198 ? -11.719 -7.004 -9.336 1 75.44 198 SER B C 1
ATOM 3842 O O . SER B 1 198 ? -10.602 -6.98 -9.867 1 75.44 198 SER B O 1
ATOM 3844 N N . THR B 1 199 ? -12.781 -7.613 -9.711 1 79.25 199 THR B N 1
ATOM 3845 C CA . THR B 1 199 ? -12.688 -8.289 -11 1 79.25 199 THR B CA 1
ATOM 3846 C C . THR B 1 199 ? -12.812 -7.297 -12.148 1 79.25 199 THR B C 1
ATOM 3848 O O . THR B 1 199 ? -12.672 -7.664 -13.32 1 79.25 199 THR B O 1
ATOM 3851 N N . GLU B 1 200 ? -12.945 -6.066 -11.852 1 82.56 200 GLU B N 1
ATOM 3852 C CA . GLU B 1 200 ? -13.273 -5.066 -12.859 1 82.56 200 GLU B CA 1
ATOM 3853 C C . GLU B 1 200 ? -12.117 -4.887 -13.844 1 82.56 200 GLU B C 1
ATOM 3855 O O . GLU B 1 200 ? -12.344 -4.668 -15.039 1 82.56 200 GLU B O 1
ATOM 3860 N N . GLN B 1 201 ? -10.977 -4.953 -13.328 1 90.44 201 GLN B N 1
ATOM 3861 C CA . GLN B 1 201 ? -9.82 -4.785 -14.211 1 90.44 201 GLN B CA 1
ATOM 3862 C C . GLN B 1 201 ? -9.781 -5.867 -15.281 1 90.44 201 GLN B C 1
ATOM 3864 O O . GLN B 1 201 ? -9.586 -5.57 -16.469 1 90.44 201 GLN B O 1
ATOM 3869 N N . TRP B 1 202 ? -10.039 -7.055 -14.898 1 94.88 202 TRP B N 1
ATOM 3870 C CA . TRP B 1 202 ? -10.062 -8.172 -15.836 1 94.88 202 TRP B CA 1
ATOM 3871 C C . TRP B 1 202 ? -11.258 -8.07 -16.781 1 94.88 202 TRP B C 1
ATOM 3873 O O . TRP B 1 202 ? -11.133 -8.305 -17.984 1 94.88 202 TRP B O 1
ATOM 3883 N N . THR B 1 203 ? -12.359 -7.758 -16.188 1 91.69 203 THR B N 1
ATOM 3884 C CA . THR B 1 203 ? -13.555 -7.617 -17.016 1 91.69 203 THR B CA 1
ATOM 3885 C C . THR B 1 203 ? -13.328 -6.602 -18.125 1 91.69 203 THR B C 1
ATOM 3887 O O . THR B 1 203 ? -13.609 -6.879 -19.297 1 91.69 203 THR B O 1
ATOM 3890 N N . ARG B 1 204 ? -12.812 -5.504 -17.75 1 91.25 204 ARG B N 1
ATOM 3891 C CA . ARG B 1 204 ? -12.523 -4.457 -18.719 1 91.25 204 ARG B CA 1
ATOM 3892 C C . ARG B 1 204 ? -11.492 -4.926 -19.75 1 91.25 204 ARG B C 1
ATOM 3894 O O . ARG B 1 204 ? -11.625 -4.652 -20.938 1 91.25 204 ARG B O 1
ATOM 3901 N N . TRP B 1 205 ? -10.508 -5.629 -19.312 1 96.25 205 TRP B N 1
ATOM 3902 C CA . TRP B 1 205 ? -9.469 -6.117 -20.219 1 96.25 205 TRP B CA 1
ATOM 3903 C C . TRP B 1 205 ? -10.055 -7.086 -21.234 1 96.25 205 TRP B C 1
ATOM 3905 O O . TRP B 1 205 ? -9.766 -6.988 -22.422 1 96.25 205 TRP B O 1
ATOM 3915 N N . PHE B 1 206 ? -10.867 -7.988 -20.766 1 96.25 206 PHE B N 1
ATOM 3916 C CA . PHE B 1 206 ? -11.484 -8.961 -21.672 1 96.25 206 PHE B CA 1
ATOM 3917 C C . PHE B 1 206 ? -12.352 -8.273 -22.703 1 96.25 206 PHE B C 1
ATOM 3919 O O . PHE B 1 206 ? -12.336 -8.641 -23.891 1 96.25 206 PHE B O 1
ATOM 3926 N N . GLU B 1 207 ? -13.062 -7.309 -22.281 1 94.12 207 GLU B N 1
ATOM 3927 C CA . GLU B 1 207 ? -13.898 -6.547 -23.203 1 94.12 207 GLU B CA 1
ATOM 3928 C C . GLU B 1 207 ? -13.055 -5.879 -24.281 1 94.12 207 GLU B C 1
ATOM 3930 O O . GLU B 1 207 ? -13.375 -5.969 -25.469 1 94.12 207 GLU B O 1
ATOM 3935 N N . LEU B 1 208 ? -12.016 -5.285 -23.859 1 94.31 208 LEU B N 1
ATOM 3936 C CA . LEU B 1 208 ? -11.141 -4.594 -24.797 1 94.31 208 LEU B CA 1
ATOM 3937 C C . LEU B 1 208 ? -10.414 -5.59 -25.688 1 94.31 208 LEU B C 1
ATOM 3939 O O . LEU B 1 208 ? -10.062 -5.266 -26.828 1 94.31 208 LEU B O 1
ATOM 3943 N N . ALA B 1 209 ? -10.25 -6.801 -25.188 1 95.88 209 ALA B N 1
ATOM 3944 C CA . ALA B 1 209 ? -9.578 -7.844 -25.953 1 95.88 209 ALA B CA 1
ATOM 3945 C C . ALA B 1 209 ? -10.539 -8.516 -26.938 1 95.88 209 ALA B C 1
ATOM 3947 O O . ALA B 1 209 ? -10.117 -9.305 -27.781 1 95.88 209 ALA B O 1
ATOM 3948 N N . GLY B 1 210 ? -11.859 -8.289 -26.766 1 94 210 GLY B N 1
ATOM 3949 C CA . GLY B 1 210 ? -12.812 -8.75 -27.766 1 94 210 GLY B CA 1
ATOM 3950 C C . GLY B 1 210 ? -13.727 -9.844 -27.234 1 94 210 GLY B C 1
ATOM 3951 O O . GLY B 1 210 ? -14.398 -10.523 -28.016 1 94 210 GLY B O 1
ATOM 3952 N N . LEU B 1 211 ? -13.68 -10.102 -25.938 1 92.44 211 LEU B N 1
ATOM 3953 C CA . LEU B 1 211 ? -14.586 -11.07 -25.344 1 92.44 211 LEU B CA 1
ATOM 3954 C C . LEU B 1 211 ? -15.648 -10.375 -24.484 1 92.44 211 LEU B C 1
ATOM 3956 O O . LEU B 1 211 ? -15.336 -9.828 -23.422 1 92.44 211 LEU B O 1
ATOM 3960 N N . ASP B 1 212 ? -16.906 -10.414 -24.859 1 86.25 212 ASP B N 1
ATOM 3961 C CA . ASP B 1 212 ? -17.984 -9.664 -24.188 1 86.25 212 ASP B CA 1
ATOM 3962 C C . ASP B 1 212 ? -18.781 -10.562 -23.25 1 86.25 212 ASP B C 1
ATOM 3964 O O . ASP B 1 212 ? -19.234 -10.117 -22.203 1 86.25 212 ASP B O 1
ATOM 3968 N N . ASP B 1 213 ? -18.953 -11.867 -23.578 1 86.31 213 ASP B N 1
ATOM 3969 C CA . ASP B 1 213 ? -19.719 -12.789 -22.75 1 86.31 213 ASP B CA 1
ATOM 3970 C C . ASP B 1 213 ? -18.828 -13.516 -21.75 1 86.31 213 ASP B C 1
ATOM 3972 O O . ASP B 1 213 ? -18.469 -14.68 -21.953 1 86.31 213 ASP B O 1
ATOM 3976 N N . LEU B 1 214 ? -18.516 -12.781 -20.719 1 87.94 214 LEU B N 1
ATOM 3977 C CA . LEU B 1 214 ? -17.578 -13.312 -19.734 1 87.94 214 LEU B CA 1
ATOM 3978 C C . LEU B 1 214 ? -18.297 -14.117 -18.656 1 87.94 214 LEU B C 1
ATOM 3980 O O . LEU B 1 214 ? -19.312 -13.672 -18.125 1 87.94 214 LEU B O 1
ATOM 3984 N N . PRO B 1 215 ? -17.844 -15.336 -18.453 1 82.94 215 PRO B N 1
ATOM 3985 C CA . PRO B 1 215 ? -18.328 -16 -17.234 1 82.94 215 PRO B CA 1
ATOM 3986 C C . PRO B 1 215 ? -17.891 -15.273 -15.953 1 82.94 215 PRO B C 1
ATOM 3988 O O . PRO B 1 215 ? -17.062 -14.367 -16.016 1 82.94 215 PRO B O 1
ATOM 3991 N N . PRO B 1 216 ? -18.516 -15.641 -14.883 1 81.75 216 PRO B N 1
ATOM 3992 C CA . PRO B 1 216 ? -18 -15.086 -13.633 1 81.75 216 PRO B CA 1
ATOM 3993 C C . PRO B 1 216 ? -16.516 -15.43 -13.414 1 81.75 216 PRO B C 1
ATOM 3995 O O . PRO B 1 216 ? -16.141 -16.594 -13.5 1 81.75 216 PRO B O 1
ATOM 3998 N N . LEU B 1 217 ? -15.812 -14.445 -13.203 1 86.44 217 LEU B N 1
ATOM 3999 C CA . LEU B 1 217 ? -14.375 -14.633 -13.008 1 86.44 217 LEU B CA 1
ATOM 4000 C C . LEU B 1 217 ? -14.07 -15.078 -11.586 1 86.44 217 LEU B C 1
ATOM 4002 O O . LEU B 1 217 ? -14.734 -14.641 -10.641 1 86.44 217 LEU B O 1
ATOM 4006 N N . ARG B 1 218 ? -13.062 -15.891 -11.492 1 85.19 218 ARG B N 1
ATOM 4007 C CA . ARG B 1 218 ? -12.695 -16.453 -10.203 1 85.19 218 ARG B CA 1
ATOM 4008 C C . ARG B 1 218 ? -11.211 -16.234 -9.898 1 85.19 218 ARG B C 1
ATOM 4010 O O . ARG B 1 218 ? -10.438 -15.898 -10.797 1 85.19 218 ARG B O 1
ATOM 4017 N N . GLY B 1 219 ? -10.922 -16.469 -8.57 1 88.62 219 GLY B N 1
ATOM 4018 C CA . GLY B 1 219 ? -9.523 -16.422 -8.164 1 88.62 219 GLY B CA 1
ATOM 4019 C C . GLY B 1 219 ? -9.266 -15.438 -7.039 1 88.62 219 GLY B C 1
ATOM 4020 O O . GLY B 1 219 ? -10.18 -14.75 -6.586 1 88.62 219 GLY B O 1
ATOM 4021 N N . GLN B 1 220 ? -7.992 -15.32 -6.695 1 89.75 220 GLN B N 1
ATOM 4022 C CA . GLN B 1 220 ? -7.566 -14.523 -5.551 1 89.75 220 GLN B CA 1
ATOM 4023 C C . GLN B 1 220 ? -7.602 -13.031 -5.871 1 89.75 220 GLN B C 1
ATOM 4025 O O . GLN B 1 220 ? -7.395 -12.633 -7.023 1 89.75 220 GLN B O 1
ATOM 4030 N N . ARG B 1 221 ? -7.895 -12.305 -4.84 1 91.38 221 ARG B N 1
ATOM 4031 C CA . ARG B 1 221 ? -7.77 -10.852 -4.922 1 91.38 221 ARG B CA 1
ATOM 4032 C C . ARG B 1 221 ? -6.609 -10.352 -4.066 1 91.38 221 ARG B C 1
ATOM 4034 O O . ARG B 1 221 ? -6.625 -10.508 -2.842 1 91.38 221 ARG B O 1
ATOM 4041 N N . LEU B 1 222 ? -5.645 -9.812 -4.711 1 92.88 222 LEU B N 1
ATOM 4042 C CA . LEU B 1 222 ? -4.414 -9.367 -4.059 1 92.88 222 LEU B CA 1
ATOM 4043 C C . LEU B 1 222 ? -4.137 -7.898 -4.367 1 92.88 222 LEU B C 1
ATOM 4045 O O . LEU B 1 222 ? -3.689 -7.566 -5.469 1 92.88 222 LEU B O 1
ATOM 4049 N N . TRP B 1 223 ? -4.379 -7.125 -3.322 1 86.19 223 TRP B N 1
ATOM 4050 C CA . TRP B 1 223 ? -4.082 -5.703 -3.455 1 86.19 223 TRP B CA 1
ATOM 4051 C C . TRP B 1 223 ? -2.604 -5.434 -3.211 1 86.19 223 TRP B C 1
ATOM 4053 O O . TRP B 1 223 ? -2.064 -5.793 -2.162 1 86.19 223 TRP B O 1
ATOM 4063 N N . HIS B 1 224 ? -1.982 -4.84 -4.266 1 90.31 224 HIS B N 1
ATOM 4064 C CA . HIS B 1 224 ? -2.17 -4.094 -5.508 1 90.31 224 HIS B CA 1
ATOM 4065 C C . HIS B 1 224 ? -1.445 -4.766 -6.668 1 90.31 224 HIS B C 1
ATOM 4067 O O . HIS B 1 224 ? -1.046 -5.926 -6.57 1 90.31 224 HIS B O 1
ATOM 4073 N N . ALA B 1 225 ? -1.287 -4.066 -7.82 1 94.38 225 ALA B N 1
ATOM 4074 C CA . ALA B 1 225 ? -0.73 -4.633 -9.047 1 94.38 225 ALA B CA 1
ATOM 4075 C C . ALA B 1 225 ? 0.578 -5.367 -8.766 1 94.38 225 ALA B C 1
ATOM 4077 O O . ALA B 1 225 ? 0.815 -6.453 -9.297 1 94.38 225 ALA B O 1
ATOM 4078 N N . HIS B 1 226 ? 1.412 -4.797 -7.898 1 95.75 226 HIS B N 1
ATOM 4079 C CA . HIS B 1 226 ? 2.711 -5.41 -7.645 1 95.75 226 HIS B CA 1
ATOM 4080 C C . HIS B 1 226 ? 2.561 -6.738 -6.91 1 95.75 226 HIS B C 1
ATOM 4082 O O . HIS B 1 226 ? 3.338 -7.668 -7.141 1 95.75 226 HIS B O 1
ATOM 4088 N N . LEU B 1 227 ? 1.543 -6.863 -6.031 1 96.44 227 LEU B N 1
ATOM 4089 C CA . LEU B 1 227 ? 1.308 -8.125 -5.344 1 96.44 227 LEU B CA 1
ATOM 4090 C C . LEU B 1 227 ? 0.752 -9.172 -6.301 1 96.44 227 LEU B C 1
ATOM 4092 O O . LEU B 1 227 ? 1.149 -10.336 -6.254 1 96.44 227 LEU B O 1
ATOM 4096 N N . ALA B 1 228 ? -0.153 -8.742 -7.121 1 97.31 228 ALA B N 1
ATOM 4097 C CA . ALA B 1 228 ? -0.712 -9.664 -8.109 1 97.31 228 ALA B CA 1
ATOM 4098 C C . ALA B 1 228 ? 0.375 -10.203 -9.031 1 97.31 228 ALA B C 1
ATOM 4100 O O . ALA B 1 228 ? 0.433 -11.406 -9.297 1 97.31 228 ALA B O 1
ATOM 4101 N N . ILE B 1 229 ? 1.21 -9.344 -9.477 1 97.88 229 ILE B N 1
ATOM 4102 C CA . ILE B 1 229 ? 2.285 -9.727 -10.391 1 97.88 229 ILE B CA 1
ATOM 4103 C C . ILE B 1 229 ? 3.27 -10.641 -9.672 1 97.88 229 ILE B C 1
ATOM 4105 O O . ILE B 1 229 ? 3.742 -11.625 -10.242 1 97.88 229 ILE B O 1
ATOM 4109 N N . GLU B 1 230 ? 3.572 -10.281 -8.43 1 97.5 230 GLU B N 1
ATOM 4110 C CA . GLU B 1 230 ? 4.469 -11.141 -7.656 1 97.5 230 GLU B CA 1
ATOM 4111 C C . GLU B 1 230 ? 3.873 -12.531 -7.457 1 97.5 230 GLU B C 1
ATOM 4113 O O . GLU B 1 230 ? 4.586 -13.531 -7.539 1 97.5 230 GLU B O 1
ATOM 4118 N N . ALA B 1 231 ? 2.607 -12.594 -7.184 1 97.31 231 ALA B N 1
ATOM 4119 C CA . ALA B 1 231 ? 1.931 -13.883 -7.055 1 97.31 231 ALA B CA 1
ATOM 4120 C C . ALA B 1 231 ? 2.057 -14.695 -8.336 1 97.31 231 ALA B C 1
ATOM 4122 O O . ALA B 1 231 ? 2.297 -15.906 -8.289 1 97.31 231 ALA B O 1
ATOM 4123 N N . ALA B 1 232 ? 1.889 -14.062 -9.461 1 97.56 232 ALA B N 1
ATOM 4124 C CA . ALA B 1 232 ? 2.053 -14.742 -10.742 1 97.56 232 ALA B CA 1
ATOM 4125 C C . ALA B 1 232 ? 3.477 -15.266 -10.914 1 97.56 232 ALA B C 1
ATOM 4127 O O . ALA B 1 232 ? 3.682 -16.391 -11.367 1 97.56 232 ALA B O 1
ATOM 4128 N N . ARG B 1 233 ? 4.457 -14.43 -10.523 1 97.31 233 ARG B N 1
ATOM 4129 C CA . ARG B 1 233 ? 5.859 -14.828 -10.586 1 97.31 233 ARG B CA 1
ATOM 4130 C C . ARG B 1 233 ? 6.109 -16.078 -9.758 1 97.31 233 ARG B C 1
ATOM 4132 O O . ARG B 1 233 ? 6.93 -16.922 -10.133 1 97.31 233 ARG B O 1
ATOM 4139 N N . LEU B 1 234 ? 5.387 -16.188 -8.695 1 95.56 234 LEU B N 1
ATOM 4140 C CA . LEU B 1 234 ? 5.547 -17.297 -7.766 1 95.56 234 LEU B CA 1
ATOM 4141 C C . LEU B 1 234 ? 4.766 -18.516 -8.234 1 95.56 234 LEU B C 1
ATOM 4143 O O . LEU B 1 234 ? 4.723 -19.531 -7.543 1 95.56 234 LEU B O 1
ATOM 4147 N N . GLY B 1 235 ? 4.109 -18.359 -9.32 1 94.69 235 GLY B N 1
ATOM 4148 C CA . GLY B 1 235 ? 3.412 -19.484 -9.914 1 94.69 235 GLY B CA 1
ATOM 4149 C C . GLY B 1 235 ? 2.029 -19.703 -9.32 1 94.69 235 GLY B C 1
ATOM 4150 O O . GLY B 1 235 ? 1.551 -20.844 -9.258 1 94.69 235 GLY B O 1
ATOM 4151 N N . GLN B 1 236 ? 1.394 -18.641 -8.945 1 93.62 236 GLN B N 1
ATOM 4152 C CA . GLN B 1 236 ? 0.118 -18.797 -8.258 1 93.62 236 GLN B CA 1
ATOM 4153 C C . GLN B 1 236 ? -1.054 -18.547 -9.203 1 93.62 236 GLN B C 1
ATOM 4155 O O . GLN B 1 236 ? -2.213 -18.719 -8.82 1 93.62 236 GLN B O 1
ATOM 4160 N N . GLY B 1 237 ? -0.765 -18.156 -10.391 1 94.69 237 GLY B N 1
ATOM 4161 C CA . GLY B 1 237 ? -1.838 -17.891 -11.336 1 94.69 237 GLY B CA 1
ATOM 4162 C C . GLY B 1 237 ? -1.436 -16.938 -12.438 1 94.69 237 GLY B C 1
ATOM 4163 O O . GLY B 1 237 ? -0.251 -16.797 -12.75 1 94.69 237 GLY B O 1
ATOM 4164 N N . VAL B 1 238 ? -2.52 -16.375 -13.094 1 96.81 238 VAL B N 1
ATOM 4165 C CA . VAL B 1 238 ? -2.359 -15.414 -14.172 1 96.81 238 VAL B CA 1
ATOM 4166 C C . VAL B 1 238 ? -2.789 -14.023 -13.703 1 96.81 238 VAL B C 1
ATOM 4168 O O . VAL B 1 238 ? -3.887 -13.859 -13.164 1 96.81 238 VAL B O 1
ATOM 4171 N N . ALA B 1 239 ? -1.875 -13.07 -13.82 1 97.94 239 ALA B N 1
ATOM 4172 C CA . ALA B 1 239 ? -2.17 -11.688 -13.453 1 97.94 239 ALA B CA 1
ATOM 4173 C C . ALA B 1 239 ? -2.166 -10.789 -14.68 1 97.94 239 ALA B C 1
ATOM 4175 O O . ALA B 1 239 ? -1.661 -11.172 -15.742 1 97.94 239 ALA B O 1
ATOM 4176 N N . LEU B 1 240 ? -2.807 -9.656 -14.508 1 97.31 240 LEU B N 1
ATOM 4177 C CA . LEU B 1 240 ? -2.625 -8.617 -15.508 1 97.31 240 LEU B CA 1
ATOM 4178 C C . LEU B 1 240 ? -1.399 -7.766 -15.188 1 97.31 240 LEU B C 1
ATOM 4180 O O . LEU B 1 240 ? -1.261 -7.258 -14.07 1 97.31 240 LEU B O 1
ATOM 4184 N N . GLY B 1 241 ? -0.475 -7.75 -16.078 1 96.81 241 GLY B N 1
ATOM 4185 C CA . GLY B 1 241 ? 0.638 -6.816 -16.031 1 96.81 241 GLY B CA 1
ATOM 4186 C C . GLY B 1 241 ? 0.609 -5.793 -17.156 1 96.81 241 GLY B C 1
ATOM 4187 O O . GLY B 1 241 ? -0.246 -5.859 -18.031 1 96.81 241 GLY B O 1
ATOM 4188 N N . ASN B 1 242 ? 1.42 -4.793 -17.094 1 96.62 242 ASN B N 1
ATOM 4189 C CA . ASN B 1 242 ? 1.661 -3.914 -18.234 1 96.62 242 ASN B CA 1
ATOM 4190 C C . ASN B 1 242 ? 3.15 -3.789 -18.547 1 96.62 242 ASN B C 1
ATOM 4192 O O . ASN B 1 242 ? 3.99 -4.238 -17.766 1 96.62 242 ASN B O 1
ATOM 4196 N N . GLU B 1 243 ? 3.482 -3.23 -19.656 1 96.81 243 GLU B N 1
ATOM 4197 C CA . GLU B 1 243 ? 4.848 -3.189 -20.172 1 96.81 243 GLU B CA 1
ATOM 4198 C C . GLU B 1 243 ? 5.797 -2.545 -19.172 1 96.81 243 GLU B C 1
ATOM 4200 O O . GLU B 1 243 ? 6.961 -2.938 -19.062 1 96.81 243 GLU B O 1
ATOM 4205 N N . VAL B 1 244 ? 5.324 -1.633 -18.422 1 97.38 244 VAL B N 1
ATOM 4206 C CA . VAL B 1 244 ? 6.16 -0.889 -17.484 1 97.38 244 VAL B CA 1
ATOM 4207 C C . VAL B 1 244 ? 6.457 -1.751 -16.266 1 97.38 244 VAL B C 1
ATOM 4209 O O . VAL B 1 244 ? 7.605 -1.847 -15.828 1 97.38 244 VAL B O 1
ATOM 4212 N N . LEU B 1 245 ? 5.512 -2.436 -15.789 1 97.69 245 LEU B N 1
ATOM 4213 C CA . LEU B 1 245 ? 5.613 -3.105 -14.492 1 97.69 245 LEU B CA 1
ATOM 4214 C C . LEU B 1 245 ? 6.309 -4.457 -14.633 1 97.69 245 LEU B C 1
ATOM 4216 O O . LEU B 1 245 ? 6.895 -4.961 -13.68 1 97.69 245 LEU B O 1
ATOM 4220 N N . VAL B 1 246 ? 6.254 -5.07 -15.844 1 98.12 246 VAL B N 1
ATOM 4221 C CA . VAL B 1 246 ? 6.719 -6.453 -15.914 1 98.12 246 VAL B CA 1
ATOM 4222 C C . VAL B 1 246 ? 7.883 -6.559 -16.906 1 98.12 246 VAL B C 1
ATOM 4224 O O . VAL B 1 246 ? 8.242 -7.656 -17.328 1 98.12 246 VAL B O 1
ATOM 4227 N N . GLU B 1 247 ? 8.453 -5.477 -17.281 1 96.69 247 GLU B N 1
ATOM 4228 C CA . GLU B 1 247 ? 9.516 -5.461 -18.266 1 96.69 247 GLU B CA 1
ATOM 4229 C C . GLU B 1 247 ? 10.656 -6.391 -17.875 1 96.69 247 GLU B C 1
ATOM 4231 O O . GLU B 1 247 ? 11.055 -7.262 -18.656 1 96.69 247 GLU B O 1
ATOM 4236 N N . GLU B 1 248 ? 11.156 -6.266 -16.688 1 95.62 248 GLU B N 1
ATOM 4237 C CA . GLU B 1 248 ? 12.297 -7.051 -16.219 1 95.62 248 GLU B CA 1
ATOM 4238 C C . GLU B 1 248 ? 11.938 -8.531 -16.094 1 95.62 248 GLU B C 1
ATOM 4240 O O . GLU B 1 248 ? 12.766 -9.398 -16.359 1 95.62 248 GLU B O 1
ATOM 4245 N N . ASP B 1 249 ? 10.711 -8.742 -15.695 1 98 249 ASP B N 1
ATOM 4246 C CA . ASP B 1 249 ? 10.258 -10.125 -15.555 1 98 249 ASP B CA 1
ATOM 4247 C C . ASP B 1 249 ? 10.195 -10.82 -16.906 1 98 249 ASP B C 1
ATOM 4249 O O . ASP B 1 249 ? 10.508 -12.008 -17.016 1 98 249 ASP B O 1
ATOM 4253 N N . LEU B 1 250 ? 9.781 -10.102 -17.906 1 97.44 250 LEU B N 1
ATOM 4254 C CA . LEU B 1 250 ? 9.742 -10.656 -19.266 1 97.44 250 LEU B CA 1
ATOM 4255 C C . LEU B 1 250 ? 11.156 -10.906 -19.781 1 97.44 250 LEU B C 1
ATOM 4257 O O . LEU B 1 250 ? 11.43 -11.961 -20.344 1 97.44 250 LEU B O 1
ATOM 4261 N N . ARG B 1 251 ? 11.992 -9.977 -19.547 1 96.88 251 ARG B N 1
ATOM 4262 C CA . ARG B 1 251 ? 13.367 -10.07 -20.031 1 96.88 251 ARG B CA 1
ATOM 4263 C C . ARG B 1 251 ? 14.086 -11.242 -19.375 1 96.88 251 ARG B C 1
ATOM 4265 O O . ARG B 1 251 ? 14.812 -11.977 -20.047 1 96.88 251 ARG B O 1
ATOM 4272 N N . SER B 1 252 ? 13.898 -11.477 -18.094 1 97.12 252 SER B N 1
ATOM 4273 C CA . SER B 1 252 ? 14.578 -12.531 -17.344 1 97.12 252 SER B CA 1
ATOM 4274 C C . SER B 1 252 ? 13.906 -13.883 -17.547 1 97.12 252 SER B C 1
ATOM 4276 O O . SER B 1 252 ? 14.469 -14.922 -17.203 1 97.12 252 SER B O 1
ATOM 4278 N N . GLY B 1 253 ? 12.656 -13.805 -18.016 1 97.69 253 GLY B N 1
ATOM 4279 C CA . GLY B 1 253 ? 11.906 -15.031 -18.234 1 97.69 253 GLY B CA 1
ATOM 4280 C C . GLY B 1 253 ? 11.117 -15.461 -17 1 97.69 253 GLY B C 1
ATOM 4281 O O . GLY B 1 253 ? 10.5 -16.531 -17 1 97.69 253 GLY B O 1
ATOM 4282 N N . ALA B 1 254 ? 11.125 -14.688 -15.984 1 97.75 254 ALA B N 1
ATOM 4283 C CA . ALA B 1 254 ? 10.359 -15.016 -14.781 1 97.75 254 ALA B CA 1
ATOM 4284 C C . ALA B 1 254 ? 8.867 -15.016 -15.078 1 97.75 254 ALA B C 1
ATOM 4286 O O . ALA B 1 254 ? 8.102 -15.75 -14.438 1 97.75 254 ALA B O 1
ATOM 4287 N N . LEU B 1 255 ? 8.469 -14.133 -16.031 1 98.12 255 LEU B N 1
ATOM 4288 C CA . LEU B 1 255 ? 7.098 -14.094 -16.531 1 98.12 255 LEU B CA 1
ATOM 4289 C C . LEU B 1 255 ? 7.066 -14.18 -18.047 1 98.12 255 LEU B C 1
ATOM 4291 O O . LEU B 1 255 ? 8.039 -13.812 -18.719 1 98.12 255 LEU B O 1
ATOM 4295 N N . VAL B 1 256 ? 5.98 -14.664 -18.531 1 97.31 256 VAL B N 1
ATOM 4296 C CA . VAL B 1 256 ? 5.73 -14.664 -19.969 1 97.31 256 VAL B CA 1
ATOM 4297 C C . VAL B 1 256 ? 4.32 -14.148 -20.25 1 97.31 256 VAL B C 1
ATOM 4299 O O . VAL B 1 256 ? 3.428 -14.273 -19.406 1 97.31 256 VAL B O 1
ATOM 4302 N N . GLU B 1 257 ? 4.195 -13.508 -21.375 1 96.94 257 GLU B N 1
ATOM 4303 C CA . GLU B 1 257 ? 2.867 -13.125 -21.844 1 96.94 257 GLU B CA 1
ATOM 4304 C C . GLU B 1 257 ? 2.041 -14.352 -22.219 1 96.94 257 GLU B C 1
ATOM 4306 O O . GLU B 1 257 ? 2.449 -15.141 -23.078 1 96.94 257 GLU B O 1
ATOM 4311 N N . VAL B 1 258 ? 0.89 -14.484 -21.625 1 96.25 258 VAL B N 1
ATOM 4312 C CA . VAL B 1 258 ? 0.078 -15.688 -21.781 1 96.25 258 VAL B CA 1
ATOM 4313 C C . VAL B 1 258 ? -0.643 -15.672 -23.125 1 96.25 258 VAL B C 1
ATOM 4315 O O . VAL B 1 258 ? -0.75 -16.703 -23.797 1 96.25 258 VAL B O 1
ATOM 4318 N N . LEU B 1 259 ? -1.209 -14.562 -23.406 1 94.12 259 LEU B N 1
ATOM 4319 C CA . LEU B 1 259 ? -1.883 -14.312 -24.672 1 94.12 259 LEU B CA 1
ATOM 4320 C C . LEU B 1 259 ? -1.443 -12.977 -25.266 1 94.12 259 LEU B C 1
ATOM 4322 O O . LEU B 1 259 ? -1.395 -11.961 -24.562 1 94.12 259 LEU B O 1
ATOM 4326 N N . ASN B 1 260 ? -1.119 -13.055 -26.516 1 91.06 260 ASN B N 1
ATOM 4327 C CA . ASN B 1 260 ? -0.799 -11.805 -27.203 1 91.06 260 ASN B CA 1
ATOM 4328 C C . ASN B 1 260 ? -2.023 -10.906 -27.312 1 91.06 260 ASN B C 1
ATOM 4330 O O . ASN B 1 260 ? -3.111 -11.367 -27.656 1 91.06 260 ASN B O 1
ATOM 4334 N N . SER B 1 261 ? -1.828 -9.711 -26.875 1 88.75 261 SER B N 1
ATOM 4335 C CA . SER B 1 261 ? -2.928 -8.758 -26.969 1 88.75 261 SER B CA 1
ATOM 4336 C C . SER B 1 261 ? -2.412 -7.336 -27.172 1 88.75 261 SER B C 1
ATOM 4338 O O . SER B 1 261 ? -1.276 -7.023 -26.812 1 88.75 261 SER B O 1
ATOM 4340 N N . SER B 1 262 ? -3.262 -6.52 -27.859 1 93.94 262 SER B N 1
ATOM 4341 C CA . SER B 1 262 ? -3.006 -5.094 -28.047 1 93.94 262 SER B CA 1
ATOM 4342 C C . SER B 1 262 ? -4.016 -4.242 -27.297 1 93.94 262 SER B C 1
ATOM 4344 O O . SER B 1 262 ? -4.746 -3.451 -27.891 1 93.94 262 SER B O 1
ATOM 4346 N N . VAL B 1 263 ? -4.008 -4.512 -25.984 1 97.12 263 VAL B N 1
ATOM 4347 C CA . VAL B 1 263 ? -4.977 -3.824 -25.141 1 97.12 263 VAL B CA 1
ATOM 4348 C C . VAL B 1 263 ? -4.281 -2.697 -24.375 1 97.12 263 VAL B C 1
ATOM 4350 O O . VAL B 1 263 ? -3.199 -2.893 -23.812 1 97.12 263 VAL B O 1
ATOM 4353 N N . TYR B 1 264 ? -4.918 -1.508 -24.469 1 96.19 264 TYR B N 1
ATOM 4354 C CA . TYR B 1 264 ? -4.488 -0.342 -23.703 1 96.19 264 TYR B CA 1
ATOM 4355 C C . TYR B 1 264 ? -5.598 0.138 -22.781 1 96.19 264 TYR B C 1
ATOM 4357 O O . TYR B 1 264 ? -6.75 0.279 -23.203 1 96.19 264 TYR B O 1
ATOM 4365 N N . MET B 1 265 ? -5.254 0.303 -21.547 1 94.5 265 MET B N 1
ATOM 4366 C CA . MET B 1 265 ? -6.25 0.733 -20.578 1 94.5 265 MET B CA 1
ATOM 4367 C C . MET B 1 265 ? -5.949 2.145 -20.078 1 94.5 265 MET B C 1
ATOM 4369 O O . MET B 1 265 ? -6.082 3.111 -20.828 1 94.5 265 MET B O 1
ATOM 4373 N N . GLU B 1 266 ? -5.344 2.287 -18.844 1 94.06 266 GLU B N 1
ATOM 4374 C CA . GLU B 1 266 ? -5.102 3.615 -18.297 1 94.06 266 GLU B CA 1
ATOM 4375 C C . GLU B 1 266 ? -3.715 4.125 -18.672 1 94.06 266 GLU B C 1
ATOM 4377 O O . GLU B 1 266 ? -2.971 3.443 -19.391 1 94.06 266 GLU B O 1
ATOM 4382 N N . THR B 1 267 ? -3.498 5.387 -18.266 1 95 267 THR B N 1
ATOM 4383 C CA . THR B 1 267 ? -2.25 6.078 -18.578 1 95 267 THR B CA 1
ATOM 4384 C C . THR B 1 267 ? -1.559 6.547 -17.297 1 95 267 THR B C 1
ATOM 4386 O O . THR B 1 267 ? -2.215 7.012 -16.359 1 95 267 THR B O 1
ATOM 4389 N N . TYR B 1 268 ? -0.214 6.371 -17.312 1 97 268 TYR B N 1
ATOM 4390 C CA . TYR B 1 268 ? 0.558 7.008 -16.25 1 97 268 TYR B CA 1
ATOM 4391 C C . TYR B 1 268 ? 0.686 8.508 -16.5 1 97 268 TYR B C 1
ATOM 4393 O O . TYR B 1 268 ? 1.025 8.938 -17.609 1 97 268 TYR B O 1
ATOM 4401 N N . GLN B 1 269 ? 0.397 9.273 -15.438 1 96.56 269 GLN B N 1
ATOM 4402 C CA . GLN B 1 269 ? 0.448 10.734 -15.531 1 96.56 269 GLN B CA 1
ATOM 4403 C C . GLN B 1 269 ? 1.095 11.344 -14.289 1 96.56 269 GLN B C 1
ATOM 4405 O O . GLN B 1 269 ? 0.996 10.781 -13.195 1 96.56 269 GLN B O 1
ATOM 4410 N N . LEU B 1 270 ? 1.744 12.445 -14.539 1 97.56 270 LEU B N 1
ATOM 4411 C CA . LEU B 1 270 ? 2.246 13.273 -13.453 1 97.56 270 LEU B CA 1
ATOM 4412 C C . LEU B 1 270 ? 1.342 14.477 -13.219 1 97.56 270 LEU B C 1
ATOM 4414 O O . LEU B 1 270 ? 0.985 15.188 -14.164 1 97.56 270 LEU B O 1
ATOM 4418 N N . LEU B 1 271 ? 0.941 14.664 -11.977 1 96.31 271 LEU B N 1
ATOM 4419 C CA . LEU B 1 271 ? 0.118 15.812 -11.594 1 96.31 271 LEU B CA 1
ATOM 4420 C C . LEU B 1 271 ? 0.848 16.703 -10.594 1 96.31 271 LEU B C 1
ATOM 4422 O O . LEU B 1 271 ? 1.5 16.188 -9.672 1 96.31 271 LEU B O 1
ATOM 4426 N N . ALA B 1 272 ? 0.698 17.984 -10.734 1 96.56 272 ALA B N 1
ATOM 4427 C CA . ALA B 1 272 ? 1.162 18.984 -9.781 1 96.56 272 ALA B CA 1
ATOM 4428 C C . ALA B 1 272 ? 0.401 20.297 -9.953 1 96.56 272 ALA B C 1
ATOM 4430 O O . ALA B 1 272 ? -0.397 20.453 -10.883 1 96.56 272 ALA B O 1
ATOM 4431 N N . LEU B 1 273 ? 0.624 21.156 -9.008 1 93.31 273 LEU B N 1
ATOM 4432 C CA . LEU B 1 273 ? -0.001 22.469 -9.125 1 93.31 273 LEU B CA 1
ATOM 4433 C C . LEU B 1 273 ? 0.583 23.25 -10.297 1 93.31 273 LEU B C 1
ATOM 4435 O O . LEU B 1 273 ? 1.797 23.234 -10.516 1 93.31 273 LEU B O 1
ATOM 4439 N N . LYS B 1 274 ? -0.294 23.953 -10.969 1 93.62 274 LYS B N 1
ATOM 4440 C CA . LYS B 1 274 ? 0.133 24.781 -12.102 1 93.62 274 LYS B CA 1
ATOM 4441 C C . LYS B 1 274 ? 1.182 25.797 -11.672 1 93.62 274 LYS B C 1
ATOM 4443 O O . LYS B 1 274 ? 2.172 26.016 -12.375 1 93.62 274 LYS B O 1
ATOM 4448 N N . GLU B 1 275 ? 0.934 26.406 -10.609 1 91.88 275 GLU B N 1
ATOM 4449 C CA . GLU B 1 275 ? 1.81 27.469 -10.133 1 91.88 275 GLU B CA 1
ATOM 4450 C C . GLU B 1 275 ? 3.184 26.922 -9.758 1 91.88 275 GLU B C 1
ATOM 4452 O O . GLU B 1 275 ? 4.16 27.672 -9.695 1 91.88 275 GLU B O 1
ATOM 4457 N N . ARG B 1 276 ? 3.27 25.594 -9.539 1 93.38 276 ARG B N 1
ATOM 4458 C CA . ARG B 1 276 ? 4.531 25 -9.117 1 93.38 276 ARG B CA 1
ATOM 4459 C C . ARG B 1 276 ? 5.156 24.188 -10.234 1 93.38 276 ARG B C 1
ATOM 4461 O O . ARG B 1 276 ? 6.227 23.594 -10.062 1 93.38 276 ARG B O 1
ATOM 4468 N N . TRP B 1 277 ? 4.547 24.188 -11.305 1 94.31 277 TRP B N 1
ATOM 4469 C CA . TRP B 1 277 ? 4.906 23.281 -12.383 1 94.31 277 TRP B CA 1
ATOM 4470 C C . TRP B 1 277 ? 6.336 23.516 -12.844 1 94.31 277 TRP B C 1
ATOM 4472 O O . TRP B 1 277 ? 7.027 22.578 -13.266 1 94.31 277 TRP B O 1
ATOM 4482 N N . ASP B 1 278 ? 6.801 24.75 -12.656 1 93.31 278 ASP B N 1
ATOM 4483 C CA . ASP B 1 278 ? 8.133 25.094 -13.156 1 93.31 278 ASP B CA 1
ATOM 4484 C C . ASP B 1 278 ? 9.133 25.203 -12 1 93.31 278 ASP B C 1
ATOM 4486 O O . ASP B 1 278 ? 10.266 25.641 -12.203 1 93.31 278 ASP B O 1
ATOM 4490 N N . ASP B 1 279 ? 8.688 24.812 -10.828 1 91.12 279 ASP B N 1
ATOM 4491 C CA . ASP B 1 279 ? 9.641 24.719 -9.727 1 91.12 279 ASP B CA 1
ATOM 4492 C C . ASP B 1 279 ? 10.742 23.719 -10.031 1 91.12 279 ASP B C 1
ATOM 4494 O O . ASP B 1 279 ? 10.477 22.656 -10.617 1 91.12 279 ASP B O 1
ATOM 4498 N N . PRO B 1 280 ? 11.906 23.969 -9.617 1 88.31 280 PRO B N 1
ATOM 4499 C CA . PRO B 1 280 ? 13.055 23.109 -9.938 1 88.31 280 PRO B CA 1
ATOM 4500 C C . PRO B 1 280 ? 12.836 21.656 -9.516 1 88.31 280 PRO B C 1
ATOM 4502 O O . PRO B 1 280 ? 13.211 20.734 -10.242 1 88.31 280 PRO B O 1
ATOM 4505 N N . GLU B 1 281 ? 12.219 21.453 -8.406 1 90.94 281 GLU B N 1
ATOM 4506 C CA . GLU B 1 281 ? 12.023 20.094 -7.918 1 90.94 281 GLU B CA 1
ATOM 4507 C C . GLU B 1 281 ? 11.008 19.344 -8.773 1 90.94 281 GLU B C 1
ATOM 4509 O O . GLU B 1 281 ? 11.148 18.141 -9 1 90.94 281 GLU B O 1
ATOM 4514 N N . ILE B 1 282 ? 10 20.031 -9.242 1 94.81 282 ILE B N 1
ATOM 4515 C CA . ILE B 1 282 ? 8.977 19.406 -10.07 1 94.81 282 ILE B CA 1
ATOM 4516 C C . ILE B 1 282 ? 9.539 19.125 -11.469 1 94.81 282 ILE B C 1
ATOM 4518 O O . ILE B 1 282 ? 9.289 18.078 -12.055 1 94.81 282 ILE B O 1
ATOM 4522 N N . VAL B 1 283 ? 10.281 20.047 -11.969 1 95 283 VAL B N 1
ATOM 4523 C CA . VAL B 1 283 ? 10.938 19.859 -13.258 1 95 283 VAL B CA 1
ATOM 4524 C C . VAL B 1 283 ? 11.898 18.688 -13.188 1 95 283 VAL B C 1
ATOM 4526 O O . VAL B 1 283 ? 11.93 17.844 -14.094 1 95 283 VAL B O 1
ATOM 4529 N N . ALA B 1 284 ? 12.664 18.609 -12.141 1 93.62 284 ALA B N 1
ATOM 4530 C CA . ALA B 1 284 ? 13.594 17.5 -11.961 1 93.62 284 ALA B CA 1
ATOM 4531 C C . ALA B 1 284 ? 12.844 16.172 -11.898 1 93.62 284 ALA B C 1
ATOM 4533 O O . ALA B 1 284 ? 13.281 15.18 -12.492 1 93.62 284 ALA B O 1
ATOM 4534 N N . LEU B 1 285 ? 11.758 16.156 -11.172 1 96.25 285 LEU B N 1
ATOM 4535 C CA . LEU B 1 285 ? 10.93 14.961 -11.078 1 96.25 285 LEU B CA 1
ATOM 4536 C C . LEU B 1 285 ? 10.391 14.562 -12.453 1 96.25 285 LEU B C 1
ATOM 4538 O O . LEU B 1 285 ? 10.461 13.398 -12.836 1 96.25 285 LEU B O 1
ATOM 4542 N N . ARG B 1 286 ? 9.906 15.5 -13.094 1 96.81 286 ARG B N 1
ATOM 4543 C CA . ARG B 1 286 ? 9.344 15.281 -14.422 1 96.81 286 ARG B CA 1
ATOM 4544 C C . ARG B 1 286 ? 10.398 14.711 -15.375 1 96.81 286 ARG B C 1
ATOM 4546 O O . ARG B 1 286 ? 10.141 13.727 -16.078 1 96.81 286 ARG B O 1
ATOM 4553 N N . ASN B 1 287 ? 11.539 15.305 -15.414 1 95.88 287 ASN B N 1
ATOM 4554 C CA . ASN B 1 287 ? 12.617 14.836 -16.266 1 95.88 287 ASN B CA 1
ATOM 4555 C C . ASN B 1 287 ? 13.062 13.43 -15.891 1 95.88 287 ASN B C 1
ATOM 4557 O O . ASN B 1 287 ? 13.312 12.594 -16.766 1 95.88 287 ASN B O 1
ATOM 4561 N N . TRP B 1 288 ? 13.156 13.172 -14.625 1 96.06 288 TRP B N 1
ATOM 4562 C CA . TRP B 1 288 ? 13.523 11.844 -14.141 1 96.06 288 TRP B CA 1
ATOM 4563 C C . TRP B 1 288 ? 12.5 10.797 -14.578 1 96.06 288 TRP B C 1
ATOM 4565 O O . TRP B 1 288 ? 12.867 9.734 -15.078 1 96.06 288 TRP B O 1
ATOM 4575 N N . LEU B 1 289 ? 11.25 11.109 -14.469 1 97.94 289 LEU B N 1
ATOM 4576 C CA . LEU B 1 289 ? 10.188 10.18 -14.844 1 97.94 289 LEU B CA 1
ATOM 4577 C C . LEU B 1 289 ? 10.219 9.891 -16.344 1 97.94 289 LEU B C 1
ATOM 4579 O O . LEU B 1 289 ? 10.008 8.758 -16.766 1 97.94 289 LEU B O 1
ATOM 4583 N N . ARG B 1 290 ? 10.43 10.922 -17.094 1 96.5 290 ARG B N 1
ATOM 4584 C CA . ARG B 1 290 ? 10.539 10.734 -18.531 1 96.5 290 ARG B CA 1
ATOM 4585 C C . ARG B 1 290 ? 11.672 9.773 -18.875 1 96.5 290 ARG B C 1
ATOM 4587 O O . ARG B 1 290 ? 11.531 8.938 -19.766 1 96.5 290 ARG B O 1
ATOM 4594 N N . ARG B 1 291 ? 12.758 9.867 -18.203 1 95.62 291 ARG B N 1
ATOM 4595 C CA . ARG B 1 291 ? 13.906 9 -18.453 1 95.62 291 ARG B CA 1
ATOM 4596 C C . ARG B 1 291 ? 13.609 7.566 -18.016 1 95.62 291 ARG B C 1
ATOM 4598 O O . ARG B 1 291 ? 13.898 6.617 -18.75 1 95.62 291 ARG B O 1
ATOM 4605 N N . VAL B 1 292 ? 13.008 7.441 -16.844 1 95.69 292 VAL B N 1
ATOM 4606 C CA . VAL B 1 292 ? 12.711 6.133 -16.266 1 95.69 292 VAL B CA 1
ATOM 4607 C C . VAL B 1 292 ? 11.719 5.391 -17.156 1 95.69 292 VAL B C 1
ATOM 4609 O O . VAL B 1 292 ? 11.797 4.172 -17.312 1 95.69 292 VAL B O 1
ATOM 4612 N N . LEU B 1 293 ? 10.852 6.148 -17.719 1 96.12 293 LEU B N 1
ATOM 4613 C CA . LEU B 1 293 ? 9.766 5.535 -18.469 1 96.12 293 LEU B CA 1
ATOM 4614 C C . LEU B 1 293 ? 10.055 5.598 -19.969 1 96.12 293 LEU B C 1
ATOM 4616 O O . LEU B 1 293 ? 9.203 5.219 -20.781 1 96.12 293 LEU B O 1
ATOM 4620 N N . ALA B 1 294 ? 11.336 6.055 -20.188 1 86.19 294 ALA B N 1
ATOM 4621 C CA . ALA B 1 294 ? 11.734 6.129 -21.578 1 86.19 294 ALA B CA 1
ATOM 4622 C C . ALA B 1 294 ? 11.789 4.738 -22.219 1 86.19 294 ALA B C 1
ATOM 4624 O O . ALA B 1 294 ? 12.289 3.791 -21.594 1 86.19 294 ALA B O 1
ATOM 4625 N N . GLY B 1 295 ? 11.172 4.477 -23.312 1 79.44 295 GLY B N 1
ATOM 4626 C CA . GLY B 1 295 ? 11.227 3.203 -24 1 79.44 295 GLY B CA 1
ATOM 4627 C C . GLY B 1 295 ? 9.938 2.404 -23.891 1 79.44 295 GLY B C 1
ATOM 4628 O O . GLY B 1 295 ? 9.836 1.295 -24.406 1 79.44 295 GLY B O 1
ATOM 4629 N N . HIS B 1 296 ? 9.25 2.902 -22.938 1 80.88 296 HIS B N 1
ATOM 4630 C CA . HIS B 1 296 ? 7.957 2.23 -22.828 1 80.88 296 HIS B CA 1
ATOM 4631 C C . HIS B 1 296 ? 6.91 2.914 -23.703 1 80.88 296 HIS B C 1
ATOM 4633 O O . HIS B 1 296 ? 7 4.117 -23.969 1 80.88 296 HIS B O 1
#

Secondary structure (DSSP, 8-state):
-----PPPHHHHHHHHHHHHHS-HHHHHHHHTS-HHHHHHHHHHHHHHHTS--EEEETTEEEE-HHHHHHHHHHHHHHHHHHHHHHHHS--SS-EEEEEE-HHHIIIIIHHHTHHHHSTTT--EEEEEE-SSPP-TTTTS-SEEEEEESPPP--TTEEEEEEE--EEEEEE-HHHHHHS----SHHHHHTSBEEBSSSTHHHHHHHHHHT--SPPPPBS-EESSHHHHHHHHHTTS-EEEEETTTSHHHHHHTSSEESS---EE--EEEEEEEGGGTTSHHHHHHHHHHHHHTTT-/-----PPPHHHHHHHHHHHHHS-HHHHHHHHTS-HHHHHHHHHHHHHHHTS--EEEETTEEEE-HHHHHHHHHHHHHHHHHHHHHHHHS--SS-EEEEEE-HHHIIIIIHHHTHHHHSTTT--EEEEEE-SSPP-TTTTS-SEEEEEESPPP--TTEEEEEEE--EEEEEE-HHHHHHS----SHHHHHTSBEEBSSSTHHHHHHHHHHT--SPPPPBS-EESSHHHHHHHHHTTS-EEEEETTTSHHHHHHTS-EESS---EE--EEEEEEEGGGTTSHHHHHHHHHHHHHTTT-

Organism: Rhodopseudomonas palustris (strain HaA2) (NCBI:txid316058)

Sequence (592 aa):
MTRRRLPSLIALRAFESVGRTGSVRAAGDELAVSHTVVSRHLQNLQKFLGVALVRGEGRGVILTEAGLSFHQQISQAFDIIARATMNARPSSLPTLNIWCIPGIANRLLLSRLPELTGPPRNWEVNLQPTLTHPDLVRAEADAEIVYADVIDSRGSLMAEILVRPRVFPVASPAYLARYPAIGSLDDLSKIALIHEESTEQWTRWFELAGLDDLPPLRGQRLWHAHLAIEAARLGQGVALGNEVLVEEDLRSGALVEVLNSSVYMETYQLLALKERWDDPEIVALRNWLRRVLAGHMTRRRLPSLIALRAFESVGRTGSVRAAGDELAVSHTVVSRHLQNLQKFLGVALVRGEGRGVILTEAGLSFHQQISQAFDIIARATMNARPSSLPTLNIWCIPGIANRLLLSRLPELTGPPRNWEVNLQPTLTHPDLVRAEADAEIVYADVIDSRGSLMAEILVRPRVFPVASPAYLARYPAIGSLDDLSKIALIHEESTEQWTRWFELAGLDDLPPLRGQRLWHAHLAIEAARLGQGVALGNEVLVEEDLRSGALVEVLNSSVYMETYQLLALKERWDDPEIVALRNWLRRVLAGH

Foldseek 3Di:
DPPPPDQDPVLLQLLLQCAVVQALCRSCVVVVHHSVVSVVSQVSVCVVVVHHQWDDDPRTIYGDPNNVVSNVVSVLVVVLVVVVVVVPPPPVAAEAEEEEAQLCCPQFCVVCVCVLCPPPRVHHYHYHHDPDDDPQVSPSGQKYKYWAADDDQPDFKDKDFQDFWFKFKKAAPVLCVPDDQDDDLVSQLPDAAEAEPDCVVVQVQSVQQPHNPGDDHHHHYHHDQNRRVVCRLVNNHMYMDTCLRCVVVCVVRSMDGRDDGRDTDTTIMMMGGPVCCPPPSNVSVVVSSNVSSPPD/DPDPPDQDPVLLQLLLQCAVVQALCRSCVVVVHHSVVSVVSQVSVCVVVVHHQWDDDPRTIYGDPVNVVSNVVSVLVVVLVVVVVVVPPPPVAAEAEEEEAQLCCPQFCVVCVCVLCPPPRVYHYHYHHDPDDDPQVSPSGQKYKYWAADDDQPDFKDKDFQDFWFKFKKAAPVLCVPDPQPDDLLSQLPDAAEAEPDCVVVQVQSVQQPHNDGDDHHHHYHHDLNRRVVCRLVNNHMYMDTCLRCVVVCVVRSMDGRDDGRDTDTTIMMMGGPVCCPPPSNVSVVVSSNVSSPPD

Nearest PDB structures (foldseek):
  3t1b-assembly1_C  TM=5.629E-01  e=1.558E-19  Vibrio cholerae
  3t1b-assembly1_B  TM=5.770E-01  e=3.232E-17  Vibrio cholerae
  6xtv-assembly1_B  TM=5.530E-01  e=1.044E-17  Corynebacterium glutamicum MB001
  3t1b-assembly1_D  TM=5.114E-01  e=1.589E-18  Vibrio cholerae
  4ab6-assembly1_A  TM=6.815E-01  e=2.202E-11  Neisseria meningitidis serogroup B